Protein AF-A0A950C2E4-F1 (afdb_monomer_lite)

Foldseek 3Di:
DCVVVPQAAPPQDEAEAEAAACRQQVCLQCQLVCCVVRVYAYEYEYFLYQHLLQGQLVSHQAYEAEDEPAAPSSVCNCVVHPLNDVVVCQGNNNLCVLLLRYDYDYLYHAYRDPPRHQCHCPPADPVGHHSNRSNVVQVCCVSVVNDDRPPNPAADAFLQNLQVVDPQLACQQFQAPQAADDDDKDFPAQWKFFWAQDDPVCCVVLVFTWGQTRHHHPPCSVSIRHIAREHADPDPVLVVLFQLQFAAAAADSVLVCCVRHVLFFFLVVRHRPGRQTLRNLQCSLGPDRRFMFDADDDWDWPPDPRIYTYHSDDTATFQAGIKFWWFWPAAPDDFKTWIFGQDQVVRASPHDIDIAGHDAAGAGPLRHGLADFAPLNVQPLRRQTWMFHAHAGPVSGGYGFFIDRPQAQFLQFPEEDEALVRVLVCLQEVLPPPQQVQFQHKGKYKYAYNVDPDDSRCPSVVADAFFKWKKKKWWFAKAFLSGDPCPPDPATQTAIWIWMWGFHQDPRHRTTGTWIKTQFLDWTRSLSDAGGIYTCNQADTGRHRHNQQGAKMKMKTKDDCLQRPWDQFPVRDIQHLVVQLNSLSRSSRSCRSSQSNNTGADDDLQDGRQQSSVLSNLVSLVVVCVVCVPPVSLVSCCVVPVVNNVSNVLSVVLSVQQCCQQFPDDDDDPCVVVSNDNRPPRPPPDVVVSVVSSVRGVCSVRSSSVVSSSSSSSSVSRIIMMMMIHRSHHHDDNRIGYGDHDDD

pLDDT: mean 85.91, std 14.05, range [29.56, 98.81]

Structure (mmCIF, N/CA/C/O backbone):
data_AF-A0A950C2E4-F1
#
_entry.id   AF-A0A950C2E4-F1
#
loop_
_atom_site.group_PDB
_atom_site.id
_atom_site.type_symbol
_atom_site.label_atom_id
_atom_site.label_alt_id
_atom_site.label_comp_id
_atom_site.label_asym_id
_atom_site.label_entity_id
_atom_site.label_seq_id
_atom_site.pdbx_PDB_ins_code
_atom_site.Cartn_x
_atom_site.Cartn_y
_atom_site.Cartn_z
_atom_site.occupancy
_atom_site.B_iso_or_equiv
_atom_site.auth_seq_id
_atom_site.auth_comp_id
_atom_site.auth_asym_id
_atom_site.auth_atom_id
_atom_site.pdbx_PDB_model_num
ATOM 1 N N . GLY A 1 1 ? 11.379 -3.111 -55.741 1.00 80.06 1 GLY A N 1
ATOM 2 C CA . GLY A 1 1 ? 12.731 -3.130 -55.153 1.00 80.06 1 GLY A CA 1
ATOM 3 C C . GLY A 1 1 ? 13.042 -4.498 -54.588 1.00 80.06 1 GLY A C 1
ATOM 4 O O . GLY A 1 1 ? 13.470 -5.352 -55.347 1.00 80.06 1 GLY A O 1
ATOM 5 N N . LEU A 1 2 ? 12.763 -4.721 -53.301 1.00 85.44 2 LEU A N 1
ATOM 6 C CA . LEU A 1 2 ? 13.082 -5.971 -52.591 1.00 85.44 2 LEU A CA 1
ATOM 7 C C . LEU A 1 2 ? 12.427 -7.217 -53.212 1.00 85.44 2 LEU A C 1
ATOM 9 O O . LEU A 1 2 ? 13.135 -8.145 -53.580 1.00 85.44 2 LEU A O 1
ATOM 13 N N . ILE A 1 3 ? 11.105 -7.201 -53.423 1.00 88.81 3 ILE A N 1
ATOM 14 C CA . ILE A 1 3 ? 10.368 -8.332 -54.030 1.00 88.81 3 ILE A CA 1
ATOM 15 C C . ILE A 1 3 ? 10.919 -8.678 -55.422 1.00 88.81 3 ILE A C 1
ATOM 17 O O . ILE A 1 3 ? 11.144 -9.838 -55.740 1.00 88.81 3 ILE A O 1
ATOM 21 N N . ALA A 1 4 ? 11.216 -7.659 -56.235 1.00 91.31 4 ALA A N 1
ATOM 22 C CA . ALA A 1 4 ? 11.788 -7.847 -57.570 1.00 91.31 4 ALA A CA 1
ATOM 23 C C . ALA A 1 4 ? 13.201 -8.466 -57.549 1.00 91.31 4 ALA A C 1
ATOM 25 O O . ALA A 1 4 ? 13.631 -9.012 -58.556 1.00 91.31 4 ALA A O 1
ATOM 26 N N . ASN A 1 5 ? 13.906 -8.391 -56.416 1.00 90.69 5 ASN A N 1
ATOM 27 C CA . ASN A 1 5 ? 15.214 -9.013 -56.198 1.00 90.69 5 ASN A CA 1
ATOM 28 C C . ASN A 1 5 ? 15.111 -10.283 -55.330 1.00 90.69 5 ASN A C 1
ATOM 30 O O . ASN A 1 5 ? 16.088 -10.686 -54.706 1.00 90.69 5 ASN A O 1
ATOM 34 N N . GLY A 1 6 ? 13.930 -10.909 -55.274 1.00 91.25 6 GLY A N 1
ATOM 35 C CA . GLY A 1 6 ? 13.738 -12.214 -54.641 1.00 91.25 6 GLY A CA 1
ATOM 36 C C . GLY A 1 6 ? 13.505 -12.187 -53.130 1.00 91.25 6 GLY A C 1
ATOM 37 O O . GLY A 1 6 ? 13.512 -13.245 -52.508 1.00 91.25 6 GLY A O 1
ATOM 38 N N . TYR A 1 7 ? 13.279 -11.018 -52.521 1.00 88.69 7 TYR A N 1
ATOM 39 C CA . TYR A 1 7 ? 12.881 -10.965 -51.114 1.00 88.69 7 TYR A CA 1
ATOM 40 C C . TYR A 1 7 ? 11.461 -11.513 -50.930 1.00 88.69 7 TYR A C 1
ATOM 42 O O . TYR A 1 7 ? 10.524 -11.039 -51.578 1.00 88.69 7 TYR A O 1
ATOM 50 N N . VAL A 1 8 ? 11.297 -12.462 -50.009 1.00 90.69 8 VAL A N 1
ATOM 51 C CA . VAL A 1 8 ? 10.010 -13.097 -49.696 1.00 90.69 8 VAL A CA 1
ATOM 52 C C . VAL A 1 8 ? 9.437 -12.477 -48.410 1.00 90.69 8 VAL A C 1
ATOM 54 O O . VAL A 1 8 ? 10.061 -12.625 -47.354 1.00 90.69 8 VAL A O 1
ATOM 57 N N . PRO A 1 9 ? 8.285 -11.775 -48.458 1.00 88.31 9 PRO A N 1
ATOM 58 C CA . PRO A 1 9 ? 7.589 -11.304 -47.255 1.00 88.31 9 PRO A CA 1
ATOM 59 C C . PRO A 1 9 ? 7.290 -12.456 -46.283 1.00 88.31 9 PRO A C 1
ATOM 61 O O . PRO A 1 9 ? 6.987 -13.563 -46.723 1.00 88.31 9 PRO A O 1
ATOM 64 N N . GLY A 1 10 ? 7.418 -12.216 -44.977 1.00 84.25 10 GLY A N 1
ATOM 65 C CA . GLY A 1 10 ? 7.244 -13.242 -43.940 1.00 84.25 10 GLY A CA 1
ATOM 66 C C . GLY A 1 10 ? 8.410 -14.232 -43.804 1.00 84.25 10 GLY A C 1
ATOM 67 O O . GLY A 1 10 ? 8.367 -15.116 -42.954 1.00 84.25 10 GLY A O 1
ATOM 68 N N . SER A 1 11 ? 9.489 -14.091 -44.588 1.00 84.25 11 SER A N 1
ATOM 69 C CA . SER A 1 11 ? 10.675 -14.965 -44.487 1.00 84.25 11 SER A CA 1
ATOM 70 C C . SER A 1 11 ? 11.474 -14.805 -43.188 1.00 84.25 11 SER A C 1
ATOM 72 O O . SER A 1 11 ? 12.366 -15.606 -42.919 1.00 84.25 11 SER A O 1
ATOM 74 N N . GLY A 1 12 ? 11.214 -13.750 -42.409 1.00 76.44 12 GLY A N 1
ATOM 75 C CA . GLY A 1 12 ? 11.980 -13.404 -41.210 1.00 76.44 12 GLY A CA 1
ATOM 76 C C . GLY A 1 12 ? 13.383 -12.847 -41.487 1.00 76.44 12 GLY A C 1
ATOM 77 O O . GLY A 1 12 ? 14.067 -12.448 -40.547 1.00 76.44 12 GLY A O 1
ATOM 78 N N . VAL A 1 13 ? 13.817 -12.772 -42.753 1.00 83.06 13 VAL A N 1
ATOM 79 C CA . VAL A 1 13 ? 15.111 -12.182 -43.128 1.00 83.06 13 VAL A CA 1
ATOM 80 C C . VAL A 1 13 ? 15.064 -10.667 -42.878 1.00 83.06 13 VAL A C 1
ATOM 82 O O . VAL A 1 13 ? 14.194 -9.998 -43.447 1.00 83.06 13 VAL A O 1
ATOM 85 N N . PRO A 1 14 ? 15.968 -10.098 -42.057 1.00 84.19 14 PRO A N 1
ATOM 86 C CA . PRO A 1 14 ? 15.925 -8.683 -41.710 1.00 84.19 14 PRO A CA 1
ATOM 87 C C . PRO A 1 14 ? 16.217 -7.793 -42.921 1.00 84.19 14 PRO A C 1
ATOM 89 O O . PRO A 1 14 ? 16.958 -8.160 -43.835 1.00 84.19 14 PRO A O 1
ATOM 92 N N . VAL A 1 15 ? 15.644 -6.592 -42.911 1.00 89.38 15 VAL A N 1
ATOM 93 C CA . VAL A 1 15 ? 15.850 -5.572 -43.943 1.00 89.38 15 VAL A CA 1
ATOM 94 C C . VAL A 1 15 ? 16.579 -4.388 -43.327 1.00 89.38 15 VAL A C 1
ATOM 96 O O . VAL A 1 15 ? 16.101 -3.788 -42.371 1.00 89.38 15 VAL A O 1
ATOM 99 N N . THR A 1 16 ? 17.717 -4.000 -43.895 1.00 91.31 16 THR A N 1
ATOM 100 C CA . THR A 1 16 ? 18.457 -2.818 -43.438 1.00 91.31 16 THR A CA 1
ATOM 101 C C . THR A 1 16 ? 18.255 -1.657 -44.402 1.00 91.31 16 THR A C 1
ATOM 103 O O . THR A 1 16 ? 18.572 -1.752 -45.587 1.00 91.31 16 THR A O 1
ATOM 106 N N . LEU A 1 17 ? 17.754 -0.535 -43.891 1.00 93.06 17 LEU A N 1
ATOM 107 C CA . LEU A 1 17 ? 17.710 0.730 -44.615 1.00 93.06 17 LEU A CA 1
ATOM 108 C C . LEU A 1 17 ? 18.994 1.516 -44.362 1.00 93.06 17 LEU A C 1
ATOM 110 O O . LEU A 1 17 ? 19.491 1.553 -43.238 1.00 93.06 17 LEU A O 1
ATOM 114 N N . ILE A 1 18 ? 19.504 2.187 -45.394 1.00 93.62 18 ILE A N 1
ATOM 115 C CA . ILE A 1 18 ? 20.642 3.100 -45.268 1.00 93.62 18 ILE A CA 1
ATOM 116 C C . ILE A 1 18 ? 20.185 4.497 -45.675 1.00 93.62 18 ILE A C 1
ATOM 118 O O . ILE A 1 18 ? 19.683 4.693 -46.780 1.00 93.62 18 ILE A O 1
ATOM 122 N N . GLY A 1 19 ? 20.339 5.466 -44.774 1.00 92.88 19 GLY A N 1
ATOM 123 C CA . GLY A 1 19 ? 19.935 6.852 -44.996 1.00 92.88 19 GLY A CA 1
ATOM 124 C C . GLY A 1 19 ? 21.073 7.833 -44.736 1.00 92.88 19 GLY A C 1
ATOM 125 O O . GLY A 1 19 ? 21.639 7.861 -43.645 1.00 92.88 19 GLY A O 1
ATOM 126 N N . TYR A 1 20 ? 21.385 8.675 -45.718 1.00 92.56 20 TYR A N 1
ATOM 127 C CA . TYR A 1 20 ? 22.375 9.746 -45.587 1.00 92.56 20 TYR A CA 1
ATOM 128 C C . TYR A 1 20 ? 21.699 11.097 -45.337 1.00 92.56 20 TYR A C 1
ATOM 130 O O . TYR A 1 20 ? 20.713 11.425 -46.002 1.00 92.56 20 TYR A O 1
ATOM 138 N N . SER A 1 21 ? 22.223 11.886 -44.393 1.00 88.81 21 SER A N 1
ATOM 139 C CA . SER A 1 21 ? 21.710 13.223 -44.059 1.00 88.81 21 SER A CA 1
ATOM 140 C C . SER A 1 21 ? 20.189 13.212 -43.794 1.00 88.81 21 SER A C 1
ATOM 142 O O . SER A 1 21 ? 19.712 12.398 -42.998 1.00 88.81 21 SER A O 1
ATOM 144 N N . GLY A 1 22 ? 19.397 14.069 -44.447 1.00 85.62 22 GLY A N 1
ATOM 145 C CA . GLY A 1 22 ? 17.927 14.067 -44.361 1.00 85.62 22 GLY A CA 1
ATOM 146 C C . GLY A 1 22 ? 17.260 12.776 -44.866 1.00 85.62 22 GLY A C 1
ATOM 147 O O . GLY A 1 22 ? 16.156 12.439 -44.438 1.00 85.62 22 GLY A O 1
ATOM 148 N N . GLY A 1 23 ? 17.946 11.985 -45.698 1.00 88.94 23 GLY A N 1
ATOM 149 C CA . GLY A 1 23 ? 17.490 10.656 -46.117 1.00 88.94 23 GLY A CA 1
ATOM 150 C C . GLY A 1 23 ? 17.335 9.680 -44.947 1.00 88.94 23 GLY A C 1
ATOM 151 O O . GLY A 1 23 ? 16.507 8.775 -45.015 1.00 88.94 23 GLY A O 1
ATOM 152 N N . ALA A 1 24 ? 18.044 9.901 -43.834 1.00 89.50 24 ALA A N 1
ATOM 153 C CA . ALA A 1 24 ? 17.844 9.144 -42.600 1.00 89.50 24 ALA A CA 1
ATOM 154 C C . ALA A 1 24 ? 16.446 9.360 -41.995 1.00 89.50 24 ALA A C 1
ATOM 156 O O . ALA A 1 24 ? 15.829 8.405 -41.529 1.00 89.50 24 ALA A O 1
ATOM 157 N N . GLN A 1 25 ? 15.910 10.587 -42.052 1.00 87.94 25 GLN A N 1
ATOM 158 C CA . GLN A 1 25 ? 14.547 10.883 -41.596 1.00 87.94 25 GLN A CA 1
ATOM 159 C C . GLN A 1 25 ? 13.510 10.173 -42.468 1.00 87.94 25 GLN A C 1
ATOM 161 O O . GLN A 1 25 ? 12.539 9.622 -41.952 1.00 87.94 25 GLN A O 1
ATOM 166 N N . MET A 1 26 ? 13.723 10.172 -43.786 1.00 89.69 26 MET A N 1
ATOM 167 C CA . MET A 1 26 ? 12.834 9.488 -44.727 1.00 89.69 26 MET A CA 1
ATOM 168 C C . MET A 1 26 ? 12.865 7.973 -44.515 1.00 89.69 26 MET A C 1
ATOM 170 O O . MET A 1 26 ? 11.812 7.344 -44.443 1.00 89.69 26 MET A O 1
ATOM 174 N N . ALA A 1 27 ? 14.055 7.398 -44.326 1.00 90.12 27 ALA A N 1
ATOM 175 C CA . ALA A 1 27 ? 14.219 5.980 -44.030 1.00 90.12 27 ALA A CA 1
ATOM 176 C C . ALA A 1 27 ? 13.548 5.589 -42.701 1.00 90.12 27 ALA A C 1
ATOM 178 O O . ALA A 1 27 ? 12.790 4.622 -42.668 1.00 90.12 27 ALA A O 1
ATOM 179 N N . ALA A 1 28 ? 13.736 6.374 -41.633 1.00 86.81 28 ALA A N 1
ATOM 180 C CA . ALA A 1 28 ? 13.059 6.155 -40.353 1.00 86.81 28 ALA A CA 1
ATOM 181 C C . ALA A 1 28 ? 11.526 6.244 -40.475 1.00 86.81 28 ALA A C 1
ATOM 183 O O . ALA A 1 28 ? 10.809 5.452 -39.866 1.00 86.81 28 ALA A O 1
ATOM 184 N N . GLY A 1 29 ? 11.012 7.177 -41.285 1.00 85.44 29 GLY A N 1
ATOM 185 C CA . GLY A 1 29 ? 9.579 7.300 -41.563 1.00 85.44 29 GLY A CA 1
ATOM 186 C C . GLY A 1 29 ? 9.007 6.113 -42.347 1.00 85.44 29 GLY A C 1
ATOM 187 O O . GLY A 1 29 ? 7.920 5.634 -42.032 1.00 85.44 29 GLY A O 1
ATOM 188 N N . ALA A 1 30 ? 9.750 5.603 -43.333 1.00 87.38 30 ALA A N 1
ATOM 189 C CA . ALA A 1 30 ? 9.337 4.468 -44.160 1.00 87.38 30 ALA A CA 1
ATOM 190 C C . ALA A 1 30 ? 9.429 3.118 -43.429 1.00 87.38 30 ALA A C 1
ATOM 192 O O . ALA A 1 30 ? 8.704 2.178 -43.762 1.00 87.38 30 ALA A O 1
ATOM 193 N N . ALA A 1 31 ? 10.305 3.008 -42.432 1.00 83.38 31 ALA A N 1
ATOM 194 C CA . ALA A 1 31 ? 10.637 1.735 -41.812 1.00 83.38 31 ALA A CA 1
ATOM 195 C C . ALA A 1 31 ? 9.452 1.032 -41.142 1.00 83.38 31 ALA A C 1
ATOM 197 O O . ALA A 1 31 ? 9.303 -0.178 -41.293 1.00 83.38 31 ALA A O 1
ATOM 198 N N . ARG A 1 32 ? 8.566 1.776 -40.463 1.00 80.12 32 ARG A N 1
ATOM 199 C CA . ARG A 1 32 ? 7.350 1.198 -39.869 1.00 80.12 32 ARG A CA 1
ATOM 200 C C . ARG A 1 32 ? 6.469 0.555 -40.939 1.00 80.12 32 ARG A C 1
ATOM 202 O O . ARG A 1 32 ? 6.002 -0.564 -40.745 1.00 80.12 32 ARG A O 1
ATOM 209 N N . LEU A 1 33 ? 6.248 1.243 -42.059 1.00 85.62 33 LEU A N 1
ATOM 210 C CA . LEU A 1 33 ? 5.427 0.727 -43.158 1.00 85.62 33 LEU A CA 1
ATOM 211 C C . LEU A 1 33 ? 6.052 -0.534 -43.760 1.00 85.62 33 LEU A C 1
ATOM 213 O O . LEU A 1 33 ? 5.352 -1.517 -43.978 1.00 85.62 33 LEU A O 1
ATOM 217 N N . LEU A 1 34 ? 7.371 -0.527 -43.963 1.00 86.19 34 LEU A N 1
ATOM 218 C CA . LEU A 1 34 ? 8.104 -1.679 -44.488 1.00 86.19 34 LEU A CA 1
ATOM 219 C C . LEU A 1 34 ? 8.067 -2.875 -43.537 1.00 86.19 34 LEU A C 1
ATOM 221 O O . LEU A 1 34 ? 7.825 -3.985 -43.992 1.00 86.19 34 LEU A O 1
ATOM 225 N N . ARG A 1 35 ? 8.231 -2.657 -42.230 1.00 83.12 35 ARG A N 1
ATOM 226 C CA . ARG A 1 35 ? 8.124 -3.717 -41.220 1.00 83.12 35 ARG A CA 1
ATOM 227 C C . ARG A 1 35 ? 6.768 -4.419 -41.278 1.00 83.12 35 ARG A C 1
ATOM 229 O O . ARG A 1 35 ? 6.726 -5.642 -41.264 1.00 83.12 35 ARG A O 1
ATOM 236 N N . HIS A 1 36 ? 5.679 -3.654 -41.365 1.00 82.94 36 HIS A N 1
ATOM 237 C CA . HIS A 1 36 ? 4.330 -4.220 -41.454 1.00 82.94 36 HIS A CA 1
ATOM 238 C C . HIS A 1 36 ? 4.090 -4.914 -42.798 1.00 82.94 36 HIS A C 1
ATOM 240 O O . HIS A 1 36 ? 3.521 -5.995 -42.829 1.00 82.94 36 HIS A O 1
ATOM 246 N N . ALA A 1 37 ? 4.540 -4.318 -43.905 1.00 86.44 37 ALA A N 1
ATOM 247 C CA . ALA A 1 37 ? 4.328 -4.876 -45.239 1.00 86.44 37 ALA A CA 1
ATOM 248 C C . ALA A 1 37 ? 5.158 -6.141 -45.516 1.00 86.44 37 ALA A C 1
ATOM 250 O O . ALA A 1 37 ? 4.761 -6.963 -46.336 1.00 86.44 37 ALA A O 1
ATOM 251 N N . LEU A 1 38 ? 6.330 -6.269 -44.887 1.00 86.38 38 LEU A N 1
ATOM 252 C CA . LEU A 1 38 ? 7.264 -7.375 -45.112 1.00 86.38 38 LEU A CA 1
ATOM 253 C C . LEU A 1 38 ? 7.243 -8.428 -43.999 1.00 86.38 38 LEU A C 1
ATOM 255 O O . LEU A 1 38 ? 7.864 -9.472 -44.178 1.00 86.38 38 LEU A O 1
ATOM 259 N N . GLU A 1 39 ? 6.568 -8.155 -42.877 1.00 84.06 39 GLU A N 1
ATOM 260 C CA . GLU A 1 39 ? 6.576 -8.987 -41.662 1.00 84.06 39 GLU A CA 1
ATOM 261 C C . GLU A 1 39 ? 8.000 -9.351 -41.204 1.00 84.06 39 GLU A C 1
ATOM 263 O O . GLU A 1 39 ? 8.299 -10.478 -40.815 1.00 84.06 39 GLU A O 1
ATOM 268 N N . ALA A 1 40 ? 8.911 -8.378 -41.273 1.00 83.00 40 ALA A N 1
ATOM 269 C CA . ALA A 1 40 ? 10.327 -8.577 -40.987 1.00 83.00 40 ALA A CA 1
ATOM 270 C C . ALA A 1 40 ? 10.909 -7.451 -40.135 1.00 83.00 40 ALA A C 1
ATOM 272 O O . ALA A 1 40 ? 10.442 -6.310 -40.172 1.00 83.00 40 ALA A O 1
ATOM 273 N N . GLN A 1 41 ? 11.959 -7.768 -39.375 1.00 84.06 41 GLN A N 1
ATOM 274 C CA . GLN A 1 41 ? 12.706 -6.767 -38.622 1.00 84.06 41 GLN A CA 1
ATOM 275 C C . GLN A 1 41 ? 13.374 -5.779 -39.585 1.00 84.06 41 GLN A C 1
ATOM 277 O O . GLN A 1 41 ? 14.005 -6.183 -40.563 1.00 84.06 41 GLN A O 1
ATOM 282 N N . VAL A 1 42 ? 13.238 -4.483 -39.291 1.00 89.81 42 VAL A N 1
ATOM 283 C CA . VAL A 1 42 ? 13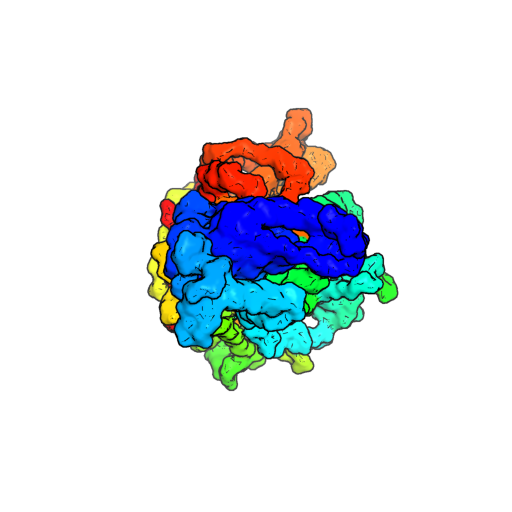.868 -3.414 -40.069 1.00 89.81 42 VAL A CA 1
ATOM 284 C C . VAL A 1 42 ? 14.892 -2.691 -39.207 1.00 89.81 42 VAL A C 1
ATOM 286 O O . VAL A 1 42 ? 14.528 -2.099 -38.190 1.00 89.81 42 VAL A O 1
ATOM 289 N N . ASP A 1 43 ? 16.147 -2.709 -39.643 1.00 91.19 43 ASP A N 1
ATOM 290 C CA . ASP A 1 43 ? 17.234 -1.936 -39.043 1.00 91.19 43 ASP A CA 1
ATOM 291 C C . ASP A 1 43 ? 17.537 -0.701 -39.894 1.00 91.19 43 ASP A C 1
ATOM 293 O O . ASP A 1 43 ? 17.276 -0.662 -41.099 1.00 91.19 43 ASP A O 1
ATOM 297 N N . LEU A 1 44 ? 18.114 0.324 -39.274 1.00 92.81 44 LEU A N 1
ATOM 298 C CA . LEU A 1 44 ? 18.456 1.576 -39.934 1.00 92.81 44 LEU A CA 1
ATOM 299 C C . LEU A 1 44 ? 19.920 1.935 -39.687 1.00 92.81 44 LEU A C 1
ATOM 301 O O . LEU A 1 44 ? 20.319 2.211 -38.560 1.00 92.81 44 LEU A O 1
ATOM 305 N N . ILE A 1 45 ? 20.713 2.022 -40.750 1.00 94.31 45 ILE A N 1
ATOM 306 C CA . ILE A 1 45 ? 22.035 2.649 -40.723 1.00 94.31 45 ILE A CA 1
ATOM 307 C C . ILE A 1 45 ? 21.877 4.086 -41.199 1.00 94.31 45 ILE A C 1
ATOM 309 O O . ILE A 1 45 ? 21.403 4.346 -42.303 1.00 94.31 45 ILE A O 1
ATOM 313 N N . THR A 1 46 ? 22.302 5.041 -40.383 1.00 93.69 46 THR A N 1
ATOM 314 C CA . THR A 1 46 ? 22.295 6.450 -40.778 1.00 93.69 46 THR A CA 1
ATOM 315 C C . THR A 1 46 ? 23.715 6.983 -40.870 1.00 93.69 46 THR A C 1
ATOM 317 O O . THR A 1 46 ? 24.529 6.713 -39.987 1.00 93.69 46 THR A O 1
ATOM 320 N N . LEU A 1 47 ? 23.975 7.773 -41.904 1.00 93.00 47 LEU A N 1
ATOM 321 C CA . LEU A 1 47 ? 25.255 8.419 -42.175 1.00 93.00 47 LEU A CA 1
ATOM 322 C C . LEU A 1 47 ? 25.047 9.931 -42.043 1.00 93.00 47 LEU A C 1
ATOM 324 O O . LEU A 1 47 ? 24.339 10.526 -42.858 1.00 93.00 47 LEU A O 1
ATOM 328 N N . GLY A 1 48 ? 25.541 10.536 -40.959 1.00 87.25 48 GLY A N 1
ATOM 329 C CA . GLY A 1 48 ? 25.317 11.961 -40.675 1.00 87.25 48 GLY A CA 1
ATOM 330 C C . GLY A 1 48 ? 23.836 12.314 -40.544 1.00 87.25 48 GLY A C 1
ATOM 331 O O . GLY A 1 48 ? 23.419 13.409 -40.901 1.00 87.25 48 GLY A O 1
ATOM 332 N N . GLY A 1 49 ? 23.004 11.364 -40.104 1.00 88.44 49 GLY A N 1
ATOM 333 C CA . GLY A 1 49 ? 21.550 11.470 -40.214 1.00 88.44 49 GLY A CA 1
ATOM 334 C C . GLY A 1 49 ? 20.969 12.721 -39.540 1.00 88.44 49 GLY A C 1
ATOM 335 O O . GLY A 1 49 ? 21.086 12.900 -38.324 1.00 88.44 49 GLY A O 1
ATOM 336 N N . VAL A 1 50 ? 20.271 13.551 -40.316 1.00 85.62 50 VAL A N 1
ATOM 337 C CA . VAL A 1 50 ? 19.537 14.721 -39.816 1.00 85.62 50 VAL A CA 1
ATOM 338 C C . VAL A 1 50 ? 18.087 14.308 -39.624 1.00 85.62 50 VAL A C 1
ATOM 340 O O . VAL A 1 50 ? 17.286 14.309 -40.554 1.00 85.62 50 VAL A O 1
ATOM 343 N N . MET A 1 51 ? 17.772 13.892 -38.403 1.00 88.06 51 MET A N 1
ATOM 344 C CA . MET A 1 51 ? 16.453 13.386 -38.030 1.00 88.06 51 MET A CA 1
ATOM 345 C C . MET A 1 51 ? 15.825 14.278 -36.971 1.00 88.06 51 MET A C 1
ATOM 347 O O . MET A 1 51 ? 16.536 14.784 -36.098 1.00 88.06 51 MET A O 1
ATOM 351 N N . SER A 1 52 ? 14.500 14.417 -37.023 1.00 81.12 52 SER A N 1
ATOM 352 C CA . SER A 1 52 ? 13.726 15.183 -36.045 1.00 81.12 52 SER A CA 1
ATOM 353 C C . SER A 1 52 ? 13.622 14.473 -34.702 1.00 81.12 52 SER A C 1
ATOM 355 O O . SER A 1 52 ? 13.435 15.117 -33.679 1.00 81.12 52 SER A O 1
ATOM 357 N N . GLY A 1 53 ? 13.733 13.145 -34.674 1.00 76.75 53 GLY A N 1
ATOM 358 C CA . GLY A 1 53 ? 13.453 12.353 -33.475 1.00 76.75 53 GLY A CA 1
ATOM 359 C C . GLY A 1 53 ? 11.964 12.049 -33.256 1.00 76.75 53 GLY A C 1
ATOM 360 O O . GLY A 1 53 ? 11.634 11.345 -32.309 1.00 76.75 53 GLY A O 1
ATOM 361 N N . SER A 1 54 ? 11.079 12.529 -34.140 1.00 76.06 54 SER A N 1
ATOM 362 C CA . SER A 1 54 ? 9.627 12.276 -34.103 1.00 76.06 54 SER A CA 1
ATOM 363 C C . SER A 1 54 ? 9.180 11.048 -34.909 1.00 76.06 54 SER A C 1
ATOM 365 O O . SER A 1 54 ? 7.987 10.774 -34.998 1.00 76.06 54 SER A O 1
ATOM 367 N N . GLY A 1 55 ? 10.118 10.334 -35.538 1.00 73.75 55 GLY A N 1
ATOM 368 C CA . GLY A 1 55 ? 9.847 9.069 -36.222 1.00 73.75 55 GLY A CA 1
ATOM 369 C C . GLY A 1 55 ? 9.576 7.919 -35.247 1.00 73.75 55 GLY A C 1
ATOM 370 O O . GLY A 1 55 ? 9.807 8.036 -34.046 1.00 73.75 55 GLY A O 1
ATOM 371 N N . TRP A 1 56 ? 9.128 6.782 -35.778 1.00 78.50 56 TRP A N 1
ATOM 372 C CA . TRP A 1 56 ? 8.782 5.575 -35.016 1.00 78.50 56 TRP A CA 1
ATOM 373 C C . TRP A 1 56 ? 10.029 4.760 -34.634 1.00 78.50 56 TRP A C 1
ATOM 375 O O . TRP A 1 56 ? 10.166 3.594 -34.995 1.00 78.50 56 TRP A O 1
ATOM 385 N N . PHE A 1 57 ? 10.981 5.388 -33.940 1.00 83.69 57 PHE A N 1
ATOM 386 C CA . PHE A 1 57 ? 12.278 4.779 -33.618 1.00 83.69 57 PHE A CA 1
ATOM 387 C C . PHE A 1 57 ? 12.164 3.541 -32.720 1.00 83.69 57 PHE A C 1
ATOM 389 O O . PHE A 1 57 ? 13.036 2.679 -32.761 1.00 83.69 57 PHE A O 1
ATOM 396 N N . LEU A 1 58 ? 11.086 3.427 -31.943 1.00 78.50 58 LEU A N 1
ATOM 397 C CA . LEU A 1 58 ? 10.790 2.244 -31.136 1.00 78.50 58 LEU A CA 1
ATOM 398 C C . LEU A 1 58 ? 10.254 1.058 -31.952 1.00 78.50 58 LEU A C 1
ATOM 400 O O . LEU A 1 58 ? 10.267 -0.061 -31.454 1.00 78.50 58 LEU A O 1
ATOM 404 N N . ASP A 1 59 ? 9.818 1.265 -33.194 1.00 77.88 59 ASP A N 1
ATOM 405 C CA . ASP A 1 59 ? 9.332 0.178 -34.055 1.00 77.88 59 ASP A CA 1
ATOM 406 C C . ASP A 1 59 ? 10.450 -0.458 -34.891 1.00 77.88 59 ASP A C 1
ATOM 408 O O . ASP A 1 59 ? 10.232 -1.505 -35.508 1.00 77.88 59 ASP A O 1
ATOM 412 N N . LEU A 1 60 ? 11.626 0.172 -34.918 1.00 82.25 60 LEU A N 1
ATOM 413 C CA . LEU A 1 60 ? 12.835 -0.340 -35.551 1.00 82.25 60 LEU A CA 1
ATOM 414 C C . LEU A 1 60 ? 13.471 -1.439 -34.695 1.00 82.25 60 LEU A C 1
ATOM 416 O O . LEU A 1 60 ? 13.367 -1.418 -33.465 1.00 82.25 60 LEU A O 1
ATOM 420 N N . GLY A 1 61 ? 14.152 -2.372 -35.362 1.00 81.69 61 GLY A N 1
ATOM 421 C CA . GLY A 1 61 ? 15.017 -3.347 -34.704 1.00 81.69 61 GLY A CA 1
ATOM 422 C C . GLY A 1 61 ? 16.181 -2.636 -34.025 1.00 81.69 61 GLY A C 1
ATOM 423 O O . GLY A 1 61 ? 16.255 -2.594 -32.798 1.00 81.69 61 GLY A O 1
ATOM 424 N N . HIS A 1 62 ? 17.033 -1.991 -34.825 1.00 87.69 62 HIS A N 1
ATOM 425 C CA . HIS A 1 62 ? 18.131 -1.164 -34.328 1.00 87.69 62 HIS A CA 1
ATOM 426 C C . HIS A 1 62 ? 18.444 0.029 -35.235 1.00 87.69 62 HIS A C 1
ATOM 428 O O . HIS A 1 62 ? 18.273 -0.024 -36.453 1.00 87.69 62 HIS A O 1
ATOM 434 N N . VAL A 1 63 ? 18.962 1.108 -34.648 1.00 91.31 63 VAL A N 1
ATOM 435 C CA . VAL A 1 63 ? 19.465 2.286 -35.365 1.00 91.31 63 VAL A CA 1
ATOM 436 C C . VAL A 1 63 ? 20.961 2.442 -35.121 1.00 91.31 63 VAL A C 1
ATOM 438 O O . VAL A 1 63 ? 21.404 2.727 -34.010 1.00 91.31 63 VAL A O 1
ATOM 441 N N . TYR A 1 64 ? 21.751 2.333 -36.181 1.00 92.19 64 TYR A N 1
ATOM 442 C CA . TYR A 1 64 ? 23.188 2.583 -36.176 1.00 92.19 64 TYR A CA 1
ATOM 443 C C . TYR A 1 64 ? 23.454 4.000 -36.688 1.00 92.19 64 TYR A C 1
ATOM 445 O O . TYR A 1 64 ? 23.424 4.272 -37.890 1.00 92.19 64 TYR A O 1
ATOM 453 N N . HIS A 1 65 ? 23.681 4.930 -35.765 1.00 92.19 65 HIS A N 1
ATOM 454 C CA . HIS A 1 65 ? 23.849 6.347 -36.058 1.00 92.19 65 HIS A CA 1
ATOM 455 C C . HIS A 1 65 ? 25.329 6.724 -36.191 1.00 92.19 65 HIS A C 1
ATOM 457 O O . HIS A 1 65 ? 25.991 7.001 -35.192 1.00 92.19 65 HIS A O 1
ATOM 463 N N . GLN A 1 66 ? 25.850 6.730 -37.423 1.00 92.38 66 GLN A N 1
ATOM 464 C CA . GLN A 1 66 ? 27.240 7.092 -37.718 1.00 92.38 66 GLN A CA 1
ATOM 465 C C . GLN A 1 66 ? 27.393 8.612 -37.847 1.00 92.38 66 GLN A C 1
ATOM 467 O O . GLN A 1 66 ? 26.684 9.244 -38.636 1.00 92.38 66 GLN A O 1
ATOM 472 N N . VAL A 1 67 ? 28.299 9.207 -37.065 1.00 90.31 67 VAL A N 1
ATOM 473 C CA . VAL A 1 67 ? 28.479 10.666 -36.979 1.00 90.31 67 VAL A CA 1
ATOM 474 C C . VAL A 1 67 ? 29.961 11.024 -36.884 1.00 90.31 67 VAL A C 1
ATOM 476 O O . VAL A 1 67 ? 30.704 10.404 -36.125 1.00 90.31 67 VAL A O 1
ATOM 479 N N . GLY A 1 68 ? 30.382 12.041 -37.639 1.00 88.56 68 GLY A N 1
ATOM 480 C CA . GLY A 1 68 ? 31.725 12.616 -37.553 1.00 88.56 68 GLY A CA 1
ATOM 481 C C . GLY A 1 68 ? 31.818 13.793 -36.577 1.00 88.56 68 GLY A C 1
ATOM 482 O O . GLY A 1 68 ? 30.883 14.578 -36.422 1.00 88.56 68 GLY A O 1
ATOM 483 N N . ASP A 1 69 ? 32.979 13.966 -35.953 1.00 85.06 69 ASP A N 1
ATOM 484 C CA . ASP A 1 69 ? 33.281 15.028 -34.986 1.00 85.06 69 ASP A CA 1
ATOM 485 C C . ASP A 1 69 ? 33.343 16.424 -35.622 1.00 85.06 69 ASP A C 1
ATOM 487 O O . ASP A 1 69 ? 33.326 17.432 -34.912 1.00 85.06 69 ASP A O 1
ATOM 491 N N . LYS A 1 70 ? 33.432 16.513 -36.953 1.00 84.69 70 LYS A N 1
ATOM 492 C CA . LYS A 1 70 ? 33.388 17.777 -37.705 1.00 84.69 70 LYS A CA 1
ATOM 493 C C . LYS A 1 70 ? 32.078 17.949 -38.480 1.00 84.69 70 LYS A C 1
ATOM 495 O O . LYS A 1 70 ? 31.936 18.898 -39.251 1.00 84.69 70 LYS A O 1
ATOM 500 N N . ASP A 1 71 ? 31.100 17.069 -38.269 1.00 86.06 71 ASP A N 1
ATOM 501 C CA . ASP A 1 71 ? 29.779 17.177 -38.880 1.00 86.06 71 ASP A CA 1
ATOM 502 C C . ASP A 1 71 ? 28.933 18.252 -38.172 1.00 86.06 71 ASP A C 1
ATOM 504 O O . ASP A 1 71 ? 28.203 18.001 -37.210 1.00 86.06 71 ASP A O 1
ATOM 508 N N . ASN A 1 72 ? 29.031 19.488 -38.661 1.00 79.88 72 ASN A N 1
ATOM 509 C CA . ASN A 1 72 ? 28.250 20.609 -38.140 1.00 79.88 72 ASN A CA 1
ATOM 510 C C . ASN A 1 72 ? 26.765 20.545 -38.529 1.00 79.88 72 ASN A C 1
ATOM 512 O O . ASN A 1 72 ? 25.950 21.183 -37.870 1.00 79.88 72 ASN A O 1
ATOM 516 N N . ILE A 1 73 ? 26.395 19.780 -39.561 1.00 79.44 73 ILE A N 1
ATOM 517 C CA . ILE A 1 73 ? 25.014 19.697 -40.052 1.00 79.44 73 ILE A CA 1
ATOM 518 C C . ILE A 1 73 ? 24.204 18.734 -39.179 1.00 79.44 73 ILE A C 1
ATOM 520 O O . ILE A 1 73 ? 23.113 19.081 -38.727 1.00 79.44 73 ILE A O 1
ATOM 524 N N . GLN A 1 74 ? 24.755 17.566 -38.842 1.00 80.50 74 GLN A N 1
ATOM 525 C CA . GLN A 1 74 ? 24.133 16.643 -37.892 1.00 80.50 74 GLN A CA 1
ATOM 526 C C . GLN A 1 74 ? 23.960 17.295 -36.511 1.00 80.50 74 GLN A C 1
ATOM 528 O O . GLN A 1 74 ? 22.912 17.115 -35.880 1.00 80.50 74 GLN A O 1
ATOM 533 N N . ARG A 1 75 ? 24.935 18.108 -36.073 1.00 76.06 75 ARG A N 1
ATOM 534 C CA . ARG A 1 75 ? 24.901 18.840 -34.792 1.00 76.06 75 ARG A CA 1
ATOM 535 C C . ARG A 1 75 ? 23.741 19.825 -34.675 1.00 76.06 75 ARG A C 1
ATOM 537 O O . ARG A 1 75 ? 23.287 20.085 -33.562 1.00 76.06 75 ARG A O 1
ATOM 544 N N . LEU A 1 76 ? 23.226 20.334 -35.796 1.00 70.50 76 LEU A N 1
ATOM 545 C CA . LEU A 1 76 ? 22.036 21.186 -35.798 1.00 70.50 76 LEU A CA 1
ATOM 546 C C . LEU A 1 76 ? 20.765 20.405 -35.443 1.00 70.50 76 LEU A C 1
ATOM 548 O O . LEU A 1 76 ? 19.836 20.991 -34.900 1.00 70.50 76 LEU A O 1
ATOM 552 N N . GLY A 1 77 ? 20.716 19.089 -35.675 1.00 68.94 77 GLY A N 1
ATOM 553 C CA . GLY A 1 77 ? 19.539 18.264 -35.387 1.00 68.94 77 GLY A CA 1
ATOM 554 C C . GLY A 1 77 ? 19.104 18.312 -33.913 1.00 68.94 77 GLY A C 1
ATOM 555 O O . GLY A 1 77 ? 17.972 18.705 -33.632 1.00 68.94 77 GLY A O 1
ATOM 556 N N . PRO A 1 78 ? 19.981 17.971 -32.949 1.00 68.62 78 PRO A N 1
ATOM 557 C CA . PRO A 1 78 ? 19.692 18.099 -31.519 1.00 68.62 78 PRO A CA 1
ATOM 558 C C . PRO A 1 78 ? 19.405 19.525 -31.026 1.00 68.62 78 PRO A C 1
ATOM 560 O O . PRO A 1 78 ? 18.958 19.668 -29.896 1.00 68.62 78 PRO A O 1
ATOM 563 N N . ILE A 1 79 ? 19.664 20.567 -31.824 1.00 70.12 79 ILE A N 1
ATOM 564 C CA . ILE A 1 79 ? 19.365 21.967 -31.481 1.00 70.12 79 ILE A CA 1
ATOM 565 C C . ILE A 1 79 ? 18.000 22.369 -32.049 1.00 70.12 79 ILE A C 1
ATOM 567 O O . ILE A 1 79 ? 17.158 22.883 -31.321 1.00 70.12 79 ILE A O 1
ATOM 571 N N . LEU A 1 80 ? 17.760 22.098 -33.332 1.00 71.31 80 LEU A N 1
ATOM 572 C CA . LEU A 1 80 ? 16.562 22.519 -34.060 1.00 71.31 80 LEU A CA 1
ATOM 573 C C . LEU A 1 80 ? 15.322 21.686 -33.730 1.00 71.31 80 LEU A C 1
ATOM 575 O O . LEU A 1 80 ? 14.208 22.183 -33.874 1.00 71.31 80 LEU A O 1
ATOM 579 N N . PHE A 1 81 ? 15.492 20.429 -33.310 1.00 78.75 81 PHE A N 1
ATOM 580 C CA . PHE A 1 81 ? 14.373 19.513 -33.107 1.00 78.75 81 PHE A CA 1
ATOM 581 C C . PHE A 1 81 ? 14.121 19.234 -31.621 1.00 78.75 81 PHE A C 1
ATOM 583 O O . PHE A 1 81 ? 14.897 18.496 -31.004 1.00 78.75 81 PHE A O 1
ATOM 590 N N . PRO A 1 82 ? 13.009 19.740 -31.047 1.00 73.94 82 PRO A N 1
ATOM 591 C CA . PRO A 1 82 ? 12.689 19.552 -29.632 1.00 73.94 82 PRO A CA 1
ATOM 592 C C . PRO A 1 82 ? 12.651 18.084 -29.199 1.00 73.94 82 PRO A C 1
ATOM 594 O O . PRO A 1 82 ? 13.127 17.747 -28.120 1.00 73.94 82 PRO A O 1
ATOM 597 N N . SER A 1 83 ? 12.185 17.174 -30.061 1.00 74.94 83 SER A N 1
ATOM 598 C CA . SER A 1 83 ? 12.181 15.723 -29.811 1.00 74.94 83 SER A CA 1
ATOM 599 C C . SER A 1 83 ? 13.571 15.082 -29.714 1.00 74.94 83 SER A C 1
ATOM 601 O O . SER A 1 83 ? 13.666 13.886 -29.485 1.00 74.94 83 SER A O 1
ATOM 603 N N . ARG A 1 84 ? 14.663 15.834 -29.872 1.00 77.19 84 ARG A N 1
ATOM 604 C CA . ARG A 1 84 ? 16.033 15.364 -29.597 1.00 77.19 84 ARG A CA 1
ATOM 605 C C . ARG A 1 84 ? 16.659 16.023 -28.375 1.00 77.19 84 ARG A C 1
ATOM 607 O O . ARG A 1 84 ? 17.773 15.668 -27.994 1.00 77.19 84 ARG A O 1
ATOM 614 N N . TRP A 1 85 ? 15.967 16.969 -27.743 1.00 74.19 85 TRP A N 1
ATOM 615 C CA . TRP A 1 85 ? 16.464 17.649 -26.552 1.00 74.19 85 TRP A CA 1
ATOM 616 C C . TRP A 1 85 ? 16.403 16.710 -25.356 1.00 74.19 85 TRP A C 1
ATOM 618 O O . TRP A 1 85 ? 15.394 16.043 -25.145 1.00 74.19 85 TRP A O 1
ATOM 628 N N . LYS A 1 86 ? 17.444 16.698 -24.517 1.00 69.19 86 LYS A N 1
ATOM 629 C CA . LYS A 1 86 ? 17.506 15.821 -23.331 1.00 69.19 86 LYS A CA 1
ATOM 630 C C . LYS A 1 86 ? 16.335 16.031 -22.360 1.00 69.19 86 LYS A C 1
ATOM 632 O O . LYS A 1 86 ? 15.922 15.086 -21.696 1.00 69.19 86 LYS A O 1
ATOM 637 N N . ILE A 1 87 ? 15.784 17.249 -22.303 1.00 59.88 87 ILE A N 1
ATOM 638 C CA . ILE A 1 87 ? 14.615 17.576 -21.471 1.00 59.88 87 ILE A CA 1
ATOM 639 C C . ILE A 1 87 ? 13.333 16.895 -21.973 1.00 59.88 87 ILE A C 1
ATOM 641 O O . ILE A 1 87 ? 12.482 16.517 -21.173 1.00 59.88 87 ILE A O 1
ATOM 645 N N . MET A 1 88 ? 13.233 16.637 -23.281 1.00 65.94 88 MET A N 1
ATOM 646 C CA . MET A 1 88 ? 12.144 15.877 -23.902 1.00 65.94 88 MET A CA 1
ATOM 647 C C . MET A 1 88 ? 12.420 14.377 -23.790 1.00 65.94 88 MET A C 1
ATOM 649 O O . MET A 1 88 ? 12.414 13.641 -24.780 1.00 65.94 88 MET A O 1
ATOM 653 N N . SER A 1 89 ? 12.715 13.922 -22.572 1.00 61.09 89 SER A N 1
ATOM 654 C CA . SER A 1 89 ? 13.168 12.559 -22.271 1.00 61.09 89 SER A CA 1
ATOM 655 C C . SER A 1 89 ? 12.190 11.466 -22.728 1.00 61.09 89 SER A C 1
ATOM 657 O O . SER A 1 89 ? 12.596 10.315 -22.890 1.00 61.09 89 SER A O 1
ATOM 659 N N . LEU A 1 90 ? 10.930 11.841 -22.958 1.00 58.84 90 LEU A N 1
ATOM 660 C CA . LEU A 1 90 ? 9.849 10.970 -23.405 1.00 58.84 90 LEU A CA 1
ATOM 661 C C . LEU A 1 90 ? 9.808 10.768 -24.919 1.00 58.84 90 LEU A C 1
ATOM 663 O O . LEU A 1 90 ? 9.318 9.742 -25.343 1.00 58.84 90 LEU A O 1
ATOM 667 N N . SER A 1 91 ? 10.388 11.658 -25.726 1.00 73.19 91 SER A N 1
ATOM 668 C CA . SER A 1 91 ? 10.366 11.511 -27.189 1.00 73.19 91 SER A CA 1
ATOM 669 C C . SER A 1 91 ? 10.833 10.128 -27.673 1.00 73.19 91 SER A C 1
ATOM 671 O O . SER A 1 91 ? 11.750 9.535 -27.097 1.00 73.19 91 SER A O 1
ATOM 673 N N . GLN A 1 92 ? 10.267 9.658 -28.792 1.00 79.62 92 GLN A N 1
ATOM 674 C CA . GLN A 1 92 ? 10.637 8.399 -29.464 1.00 79.62 92 GLN A CA 1
ATOM 675 C C . GLN A 1 92 ? 12.157 8.203 -29.566 1.00 79.62 92 GLN A C 1
ATOM 677 O O . GLN A 1 92 ? 12.674 7.133 -29.256 1.00 79.62 92 GLN A O 1
ATOM 682 N N . TRP A 1 93 ? 12.886 9.260 -29.932 1.00 83.44 93 TRP A N 1
ATOM 683 C CA . TRP A 1 93 ? 14.346 9.265 -29.988 1.00 83.44 93 TRP A CA 1
ATOM 684 C C . TRP A 1 93 ? 15.013 9.027 -28.627 1.00 83.44 93 TRP A C 1
ATOM 686 O O . TRP A 1 93 ? 15.842 8.128 -28.494 1.00 83.44 93 TRP A O 1
ATOM 696 N N . ASN A 1 94 ? 14.666 9.811 -27.603 1.00 77.25 94 ASN A N 1
ATOM 697 C CA . ASN A 1 94 ? 15.294 9.685 -26.285 1.00 77.25 94 ASN A CA 1
ATOM 698 C C . ASN A 1 94 ? 14.907 8.379 -25.576 1.00 77.25 94 ASN A C 1
ATOM 700 O O . ASN A 1 94 ? 15.713 7.839 -24.816 1.00 77.25 94 ASN A O 1
ATOM 704 N N . ARG A 1 95 ? 13.713 7.839 -25.846 1.00 71.44 95 ARG A N 1
ATOM 705 C CA . ARG A 1 95 ? 13.311 6.497 -25.404 1.00 71.44 95 ARG A CA 1
ATOM 706 C C . ARG A 1 95 ? 14.131 5.426 -26.103 1.00 71.44 95 ARG A C 1
ATOM 708 O O . ARG A 1 95 ? 14.789 4.651 -25.421 1.00 71.44 95 ARG A O 1
ATOM 715 N N . ALA A 1 96 ? 14.190 5.432 -27.433 1.00 79.81 96 ALA A N 1
ATOM 716 C CA . ALA A 1 96 ? 14.982 4.465 -28.188 1.00 79.81 96 ALA A CA 1
ATOM 717 C C . ALA A 1 96 ? 16.475 4.497 -27.796 1.00 79.81 96 ALA A C 1
ATOM 719 O O . ALA A 1 96 ? 17.090 3.440 -27.674 1.00 79.81 96 ALA A O 1
ATOM 720 N N . LEU A 1 97 ? 17.037 5.676 -27.498 1.00 79.38 97 LEU A N 1
ATOM 721 C CA . LEU A 1 97 ? 18.381 5.809 -26.918 1.00 79.38 97 LEU A CA 1
ATOM 722 C C . LEU A 1 97 ? 18.504 5.123 -25.552 1.00 79.38 97 LEU A C 1
ATOM 724 O O . LEU A 1 97 ? 19.444 4.367 -25.328 1.00 79.38 97 LEU A O 1
ATOM 728 N N . ARG A 1 98 ? 17.562 5.376 -24.637 1.00 75.00 98 ARG A N 1
ATOM 729 C CA . ARG A 1 98 ? 17.569 4.806 -23.280 1.00 75.00 98 ARG A CA 1
ATOM 730 C C . ARG A 1 98 ? 17.424 3.285 -23.289 1.00 75.00 98 ARG A C 1
ATOM 732 O O . ARG A 1 98 ? 18.086 2.610 -22.512 1.00 75.00 98 ARG A O 1
ATOM 739 N N . LEU A 1 99 ? 16.603 2.766 -24.201 1.00 71.12 99 LEU A N 1
ATOM 740 C CA . LEU A 1 99 ? 16.404 1.336 -24.442 1.00 71.12 99 LEU A CA 1
ATOM 741 C C . LEU A 1 99 ? 17.592 0.669 -25.156 1.00 71.12 99 LEU A C 1
ATOM 743 O O . LEU A 1 99 ? 17.553 -0.533 -25.398 1.00 71.12 99 LEU A O 1
ATOM 747 N N . GLY A 1 100 ? 18.616 1.431 -25.554 1.00 73.56 100 GLY A N 1
ATOM 748 C CA . GLY A 1 100 ? 19.762 0.910 -26.297 1.00 73.56 100 GLY A CA 1
ATOM 749 C C . GLY A 1 100 ? 19.471 0.563 -27.760 1.00 73.56 100 GLY A C 1
ATOM 750 O O . GLY A 1 100 ? 20.329 -0.020 -28.409 1.00 73.56 100 GLY A O 1
ATOM 751 N N . ARG A 1 101 ? 18.311 0.949 -28.311 1.00 83.25 101 ARG A N 1
ATOM 752 C CA . ARG A 1 101 ? 17.927 0.711 -29.719 1.00 83.25 101 ARG A CA 1
ATOM 753 C C . ARG A 1 101 ? 18.599 1.662 -30.709 1.00 83.25 101 ARG A C 1
ATOM 755 O O . ARG A 1 101 ? 18.459 1.498 -31.917 1.00 83.25 101 ARG A O 1
ATOM 762 N N . ILE A 1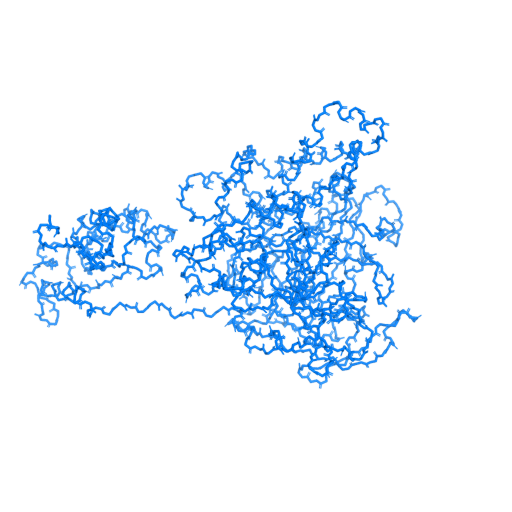 102 ? 19.303 2.679 -30.213 1.00 87.75 102 ILE A N 1
ATOM 763 C CA . ILE A 1 102 ? 20.110 3.595 -31.020 1.00 87.75 102 ILE A CA 1
ATOM 764 C C . ILE A 1 102 ? 21.560 3.513 -30.537 1.00 87.75 102 ILE A C 1
ATOM 766 O O . ILE A 1 102 ? 21.862 3.857 -29.395 1.00 87.75 102 ILE A O 1
ATOM 770 N N . THR A 1 103 ? 22.475 3.108 -31.417 1.00 86.06 103 THR A N 1
ATOM 771 C CA . THR A 1 103 ? 23.922 3.124 -31.168 1.00 86.06 103 THR A CA 1
ATOM 772 C C . THR A 1 103 ? 24.574 4.247 -31.955 1.00 86.06 103 THR A C 1
ATOM 774 O O . THR A 1 103 ? 24.471 4.298 -33.178 1.00 86.06 103 THR A O 1
ATOM 777 N N . HIS A 1 104 ? 25.288 5.125 -31.256 1.00 87.62 104 HIS A N 1
ATOM 778 C CA . HIS A 1 104 ? 26.138 6.125 -31.891 1.00 87.62 104 HIS A CA 1
ATOM 779 C C . HIS A 1 104 ? 27.487 5.507 -32.268 1.00 87.62 104 HIS A C 1
ATOM 781 O O . HIS A 1 104 ? 28.158 4.915 -31.425 1.00 87.62 104 HIS A O 1
ATOM 787 N N . ILE A 1 105 ? 27.887 5.669 -33.527 1.00 88.31 105 ILE A N 1
ATOM 788 C CA . ILE A 1 105 ? 29.169 5.205 -34.060 1.00 88.31 105 ILE A CA 1
ATOM 789 C C . ILE A 1 105 ? 29.975 6.444 -34.443 1.00 88.31 105 ILE A C 1
ATOM 791 O O . ILE A 1 105 ? 29.588 7.189 -35.344 1.00 88.31 105 ILE A O 1
ATOM 795 N N . ALA A 1 106 ? 31.078 6.684 -33.740 1.00 86.81 106 ALA A N 1
ATOM 796 C CA . ALA A 1 106 ? 31.962 7.801 -34.043 1.00 86.81 106 ALA A CA 1
ATOM 797 C C . ALA A 1 106 ? 32.783 7.505 -35.307 1.00 86.81 106 ALA A C 1
ATOM 799 O O . ALA A 1 106 ? 33.421 6.456 -35.403 1.00 86.81 106 ALA A O 1
ATOM 800 N N . LEU A 1 107 ? 32.788 8.445 -36.253 1.00 88.56 107 LEU A N 1
ATOM 801 C CA . LEU A 1 107 ? 33.635 8.399 -37.450 1.00 88.56 107 LEU A CA 1
ATOM 802 C C . LEU A 1 107 ? 34.965 9.151 -37.260 1.00 88.56 107 LEU A C 1
ATOM 804 O O . LEU A 1 107 ? 35.840 9.089 -38.117 1.00 88.56 107 LEU A O 1
ATOM 808 N N . GLY A 1 108 ? 35.170 9.828 -36.125 1.00 86.88 108 GLY A N 1
ATOM 809 C CA . GLY A 1 108 ? 36.356 10.657 -35.895 1.00 86.88 108 GLY A CA 1
ATOM 810 C C . GLY A 1 108 ? 36.256 11.998 -36.638 1.00 86.88 108 GLY A C 1
ATOM 811 O O . GLY A 1 108 ? 35.148 12.516 -36.780 1.00 86.88 108 GLY A O 1
ATOM 812 N N . PRO A 1 109 ? 37.356 12.590 -37.147 1.00 88.31 109 PRO A N 1
ATOM 813 C CA . PRO A 1 109 ? 37.397 13.962 -37.678 1.00 88.31 109 PRO A CA 1
ATOM 814 C C . PRO A 1 109 ? 36.760 14.135 -39.077 1.00 88.31 109 PRO A C 1
ATOM 816 O O . PRO A 1 109 ? 37.284 14.874 -39.910 1.00 88.31 109 PRO A O 1
ATOM 819 N N . VAL A 1 110 ? 35.626 13.480 -39.323 1.00 89.94 110 VAL A N 1
ATOM 820 C CA . VAL A 1 110 ? 34.873 13.462 -40.584 1.00 89.94 110 VAL A CA 1
ATOM 821 C C . VAL A 1 110 ? 33.833 14.593 -40.613 1.00 89.94 110 VAL A C 1
ATOM 823 O O . VAL A 1 110 ? 33.164 14.862 -39.610 1.00 89.94 110 VAL A O 1
ATOM 826 N N . CYS A 1 111 ? 33.713 15.273 -41.757 1.00 87.19 111 CYS A N 1
ATOM 827 C CA . CYS A 1 111 ? 32.724 16.320 -42.038 1.00 87.19 111 CYS A CA 1
ATOM 828 C C . CYS A 1 111 ? 31.418 15.729 -42.604 1.00 87.19 111 CYS A C 1
ATOM 830 O O . CYS A 1 111 ? 31.342 14.546 -42.926 1.00 87.19 111 CYS A O 1
ATOM 832 N N . HIS A 1 112 ? 30.379 16.557 -42.760 1.00 85.75 112 HIS A N 1
ATOM 833 C CA . HIS A 1 112 ? 29.111 16.103 -43.346 1.00 85.75 112 HIS A CA 1
ATOM 834 C C . HIS A 1 112 ? 29.251 15.744 -44.833 1.00 85.75 112 HIS A C 1
ATOM 836 O O . HIS A 1 112 ? 28.910 14.639 -45.231 1.00 85.75 112 HIS A O 1
ATOM 842 N N . MET A 1 113 ? 29.782 16.674 -45.638 1.00 83.12 113 MET A N 1
ATOM 843 C CA . MET A 1 113 ? 29.946 16.554 -47.094 1.00 83.12 113 MET A CA 1
ATOM 844 C C . MET A 1 113 ? 31.411 16.747 -47.501 1.00 83.12 113 MET A C 1
ATOM 846 O O . MET A 1 113 ? 32.227 17.182 -46.689 1.00 83.12 113 MET A O 1
ATOM 850 N N . GLU A 1 114 ? 31.730 16.424 -48.754 1.00 70.88 114 GLU A N 1
ATOM 851 C CA . GLU A 1 114 ? 33.052 16.646 -49.347 1.00 70.88 114 GLU A CA 1
ATOM 852 C C . GLU A 1 114 ? 33.390 18.146 -49.494 1.00 70.88 114 GLU A C 1
ATOM 854 O O . GLU A 1 114 ? 32.486 18.949 -49.753 1.00 70.88 114 GLU A O 1
ATOM 859 N N . PRO A 1 115 ? 34.678 18.537 -49.385 1.00 74.19 115 PRO A N 1
ATOM 860 C CA . PRO A 1 115 ? 35.834 17.708 -49.013 1.00 74.19 115 PRO A CA 1
ATOM 861 C C . PRO A 1 115 ? 35.853 17.311 -47.524 1.00 74.19 115 PRO A C 1
ATOM 863 O O . PRO A 1 115 ? 35.482 18.091 -46.648 1.00 74.19 115 PRO A O 1
ATOM 866 N N . GLY A 1 116 ? 36.323 16.097 -47.229 1.00 81.50 116 GLY A N 1
ATOM 867 C CA . GLY A 1 116 ? 36.422 15.526 -45.882 1.00 81.50 116 GLY A CA 1
ATOM 868 C C . GLY A 1 116 ? 35.148 14.843 -45.371 1.00 81.50 116 GLY A C 1
ATOM 869 O O . GLY A 1 116 ? 35.052 14.567 -44.174 1.00 81.50 116 GLY A O 1
ATOM 870 N N . GLY A 1 117 ? 34.174 14.578 -46.246 1.00 86.12 117 GLY A N 1
ATOM 871 C CA . GLY A 1 117 ? 32.894 13.937 -45.924 1.00 86.12 117 GLY A CA 1
ATOM 872 C C . GLY A 1 117 ? 32.982 12.421 -45.709 1.00 86.12 117 GLY A C 1
ATOM 873 O O . GLY A 1 117 ? 34.036 11.820 -45.892 1.00 86.12 117 GLY A O 1
ATOM 874 N N . MET A 1 118 ? 31.858 11.788 -45.355 1.00 87.00 118 MET A N 1
ATOM 875 C CA . MET A 1 118 ? 31.774 10.334 -45.083 1.00 87.00 118 MET A CA 1
ATOM 876 C C . MET A 1 118 ? 32.020 9.454 -46.319 1.00 87.00 118 MET A C 1
ATOM 878 O O . MET A 1 118 ? 32.360 8.282 -46.186 1.00 87.00 118 MET A O 1
ATOM 882 N N . PHE A 1 119 ? 31.858 10.017 -47.517 1.00 90.50 119 PHE A N 1
ATOM 883 C CA . PHE A 1 119 ? 32.088 9.330 -48.790 1.00 90.50 119 PHE A CA 1
ATOM 884 C C . PHE A 1 119 ? 33.400 9.731 -49.471 1.00 90.50 119 PHE A C 1
ATOM 886 O O . PHE A 1 119 ? 33.669 9.270 -50.576 1.00 90.50 119 PHE A O 1
ATOM 893 N N . ASP A 1 120 ? 34.225 10.550 -48.812 1.00 89.75 120 ASP A N 1
ATOM 894 C CA . ASP A 1 120 ? 35.463 11.047 -49.402 1.00 89.75 120 ASP A CA 1
ATOM 895 C C . ASP A 1 120 ? 36.478 9.903 -49.562 1.00 89.75 120 ASP A C 1
ATOM 897 O O . ASP A 1 120 ? 36.937 9.298 -48.585 1.00 89.75 120 ASP A O 1
ATOM 901 N N . ALA A 1 121 ? 36.819 9.606 -50.816 1.00 89.69 121 ALA A N 1
ATOM 902 C CA . ALA A 1 121 ? 37.764 8.556 -51.192 1.00 89.69 121 ALA A CA 1
ATOM 903 C C . ALA A 1 121 ? 39.240 8.989 -51.092 1.00 89.69 121 ALA A C 1
ATOM 905 O O . ALA A 1 121 ? 40.139 8.194 -51.361 1.00 89.69 121 ALA A O 1
ATOM 906 N N . THR A 1 122 ? 39.510 10.247 -50.740 1.00 89.56 122 THR A N 1
ATOM 907 C CA . THR A 1 122 ? 40.858 10.835 -50.712 1.00 89.56 122 THR A CA 1
ATOM 908 C C . THR A 1 122 ? 41.284 11.285 -49.318 1.00 89.56 122 THR A C 1
ATOM 910 O O . THR A 1 122 ? 42.454 11.133 -48.960 1.00 89.56 122 THR A O 1
ATOM 913 N N . ALA A 1 123 ? 40.352 11.793 -48.508 1.00 89.50 123 ALA A N 1
ATOM 914 C CA . ALA A 1 123 ? 40.611 12.205 -47.134 1.00 89.50 123 ALA A CA 1
ATOM 915 C C . ALA A 1 123 ? 40.914 10.991 -46.247 1.00 89.50 123 ALA A C 1
ATOM 917 O O . ALA A 1 123 ? 40.162 10.014 -46.241 1.00 89.50 123 ALA A O 1
ATOM 918 N N . ARG A 1 124 ? 42.019 11.057 -45.493 1.00 90.38 124 ARG A N 1
ATOM 919 C CA . ARG A 1 124 ? 42.514 9.953 -44.661 1.00 90.38 124 ARG A CA 1
ATOM 920 C C . ARG A 1 124 ? 42.406 10.243 -43.172 1.00 90.38 124 ARG A C 1
ATOM 922 O O . ARG A 1 124 ? 42.671 11.353 -42.710 1.00 90.38 124 ARG A O 1
ATOM 929 N N . LEU A 1 125 ? 42.078 9.194 -42.431 1.00 88.50 125 LEU A N 1
ATOM 930 C CA . LEU A 1 125 ? 42.102 9.140 -40.978 1.00 88.50 125 LEU A CA 1
ATOM 931 C C . LEU A 1 125 ? 43.533 8.903 -40.466 1.00 88.50 125 LEU A C 1
ATOM 933 O O . LEU A 1 125 ? 44.397 8.451 -41.223 1.00 88.50 125 LEU A O 1
ATOM 937 N N . PRO A 1 126 ? 43.795 9.140 -39.165 1.00 86.44 126 PRO A N 1
ATOM 938 C CA . PRO A 1 126 ? 45.097 8.860 -38.555 1.00 86.44 126 PRO A CA 1
ATOM 939 C C . PRO A 1 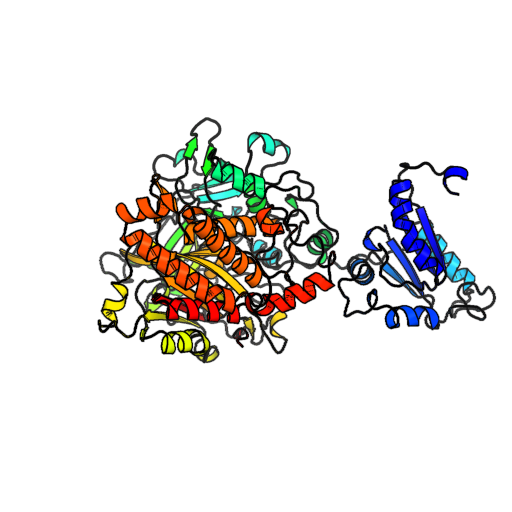126 ? 45.569 7.403 -38.681 1.00 86.44 126 PRO A C 1
ATOM 941 O O . PRO A 1 126 ? 46.764 7.145 -38.599 1.00 86.44 126 PRO A O 1
ATOM 944 N N . ASP A 1 127 ? 44.648 6.455 -38.881 1.00 86.50 127 ASP A N 1
ATOM 945 C CA . ASP A 1 127 ? 44.944 5.028 -39.062 1.00 86.50 127 ASP A CA 1
ATOM 946 C C . ASP A 1 127 ? 45.250 4.639 -40.523 1.00 86.50 127 ASP A C 1
ATOM 948 O O . ASP A 1 127 ? 45.462 3.465 -40.824 1.00 86.50 127 ASP A O 1
ATOM 952 N N . GLY A 1 128 ? 45.285 5.616 -41.435 1.00 88.00 128 GLY A N 1
ATOM 953 C CA . GLY A 1 128 ? 45.626 5.435 -42.844 1.00 88.00 128 GLY A CA 1
ATOM 954 C C . GLY A 1 128 ? 44.447 5.110 -43.762 1.00 88.00 128 GLY A C 1
ATOM 955 O O . GLY A 1 128 ? 44.599 5.262 -44.977 1.00 88.00 128 GLY A O 1
ATOM 956 N N . ARG A 1 129 ? 43.275 4.737 -43.229 1.00 93.88 129 ARG A N 1
ATOM 957 C CA . ARG A 1 129 ? 42.065 4.494 -44.036 1.00 93.88 129 ARG A CA 1
ATOM 958 C C . ARG A 1 129 ? 41.477 5.797 -44.564 1.00 93.88 129 ARG A C 1
ATOM 960 O O . ARG A 1 129 ? 41.584 6.845 -43.929 1.00 93.88 129 ARG A O 1
ATOM 967 N N . THR A 1 130 ? 40.830 5.732 -45.719 1.00 94.06 130 THR A N 1
ATOM 968 C CA . THR A 1 130 ? 39.994 6.821 -46.233 1.00 94.06 130 THR A CA 1
ATOM 969 C C . THR A 1 130 ? 38.673 6.899 -45.465 1.00 94.06 130 THR A C 1
ATOM 971 O O . THR A 1 130 ? 38.237 5.923 -44.846 1.00 94.06 130 THR A O 1
ATOM 974 N N . HIS A 1 131 ? 38.008 8.054 -45.501 1.00 92.25 131 HIS A N 1
ATOM 975 C CA . HIS A 1 131 ? 36.691 8.205 -44.873 1.00 92.25 131 HIS A CA 1
ATOM 976 C C . HIS A 1 131 ? 35.654 7.249 -45.493 1.00 92.25 131 HIS A C 1
ATOM 978 O O . HIS A 1 131 ? 34.843 6.659 -44.771 1.00 92.25 131 HIS A O 1
ATOM 984 N N . LEU A 1 132 ? 35.722 7.040 -46.814 1.00 92.50 132 LEU A N 1
ATOM 985 C CA . LEU A 1 132 ? 34.890 6.066 -47.520 1.00 92.50 132 LEU A CA 1
ATOM 986 C C . LEU A 1 132 ? 35.154 4.626 -47.051 1.00 92.50 132 LEU A C 1
ATOM 988 O O . LEU A 1 132 ? 34.200 3.906 -46.754 1.00 92.50 132 LEU A O 1
ATOM 992 N N . GLU A 1 133 ? 36.422 4.213 -46.945 1.00 93.12 133 GLU A N 1
ATOM 993 C CA . GLU A 1 133 ? 36.798 2.874 -46.458 1.00 93.12 133 GLU A CA 1
ATOM 994 C C . GLU A 1 133 ? 36.262 2.626 -45.043 1.00 93.12 133 GLU A C 1
ATOM 996 O O . GLU A 1 133 ? 35.618 1.609 -44.802 1.00 93.12 133 GLU A O 1
ATOM 1001 N N . GLN A 1 134 ? 36.426 3.583 -44.122 1.00 93.56 134 GLN A N 1
ATOM 1002 C CA . GLN A 1 134 ? 35.877 3.471 -42.766 1.00 93.56 134 GLN A CA 1
ATOM 1003 C C . GLN A 1 134 ? 34.344 3.330 -42.769 1.00 93.56 134 GLN A C 1
ATOM 1005 O O . GLN A 1 134 ? 33.789 2.505 -42.037 1.00 93.56 134 GLN A O 1
ATOM 1010 N N . THR A 1 135 ? 33.650 4.132 -43.580 1.00 92.12 135 THR A N 1
ATOM 1011 C CA . THR A 1 135 ? 32.183 4.112 -43.659 1.00 92.12 135 THR A CA 1
ATOM 1012 C C . THR A 1 135 ? 31.675 2.779 -44.215 1.00 92.12 135 THR A C 1
ATOM 1014 O O . THR A 1 135 ? 30.752 2.183 -43.650 1.00 92.12 135 THR A O 1
ATOM 1017 N N . LEU A 1 136 ? 32.303 2.268 -45.280 1.00 93.50 136 LEU A N 1
ATOM 1018 C CA . LEU A 1 136 ? 31.978 0.967 -45.870 1.00 93.50 136 LEU A CA 1
ATOM 1019 C C . LEU A 1 136 ? 32.297 -0.194 -44.924 1.00 93.50 136 LEU A C 1
ATOM 1021 O O . LEU A 1 136 ? 31.483 -1.114 -44.810 1.00 93.50 136 LEU A O 1
ATOM 1025 N N . ASP A 1 137 ? 33.419 -0.137 -44.203 1.00 91.56 137 ASP A N 1
ATOM 1026 C CA . ASP A 1 137 ? 33.777 -1.124 -43.181 1.00 91.56 137 ASP A CA 1
ATOM 1027 C C . ASP A 1 137 ? 32.683 -1.218 -42.112 1.00 91.56 137 ASP A C 1
ATOM 1029 O O . ASP A 1 137 ? 32.222 -2.312 -41.773 1.00 91.56 137 ASP A O 1
ATOM 1033 N N . ASN A 1 138 ? 32.224 -0.074 -41.597 1.00 90.12 138 ASN A N 1
ATOM 1034 C CA . ASN A 1 138 ? 31.169 -0.026 -40.588 1.00 90.12 138 ASN A CA 1
ATOM 1035 C C . ASN A 1 138 ? 29.848 -0.595 -41.118 1.00 90.12 138 ASN A C 1
ATOM 1037 O O . ASN A 1 138 ? 29.249 -1.445 -40.457 1.00 90.12 138 ASN A O 1
ATOM 1041 N N . ILE A 1 139 ? 29.415 -0.183 -42.317 1.00 92.69 139 ILE A N 1
ATOM 1042 C CA . ILE A 1 139 ? 28.192 -0.702 -42.954 1.00 92.69 139 ILE A CA 1
ATOM 1043 C C . ILE A 1 139 ? 28.287 -2.220 -43.129 1.00 92.69 139 ILE A C 1
ATOM 1045 O O . ILE A 1 139 ? 27.382 -2.950 -42.730 1.00 92.69 139 ILE A O 1
ATOM 1049 N N . THR A 1 140 ? 29.406 -2.705 -43.665 1.00 91.94 140 THR A N 1
ATOM 1050 C CA . THR A 1 140 ? 29.627 -4.132 -43.929 1.00 91.94 140 THR A CA 1
ATOM 1051 C C . THR A 1 140 ? 29.636 -4.941 -42.638 1.00 91.94 140 THR A C 1
ATOM 1053 O O . THR A 1 140 ? 29.085 -6.039 -42.589 1.00 91.94 140 THR A O 1
ATOM 1056 N N . ARG A 1 141 ? 30.232 -4.414 -41.562 1.00 86.88 141 ARG A N 1
ATOM 1057 C CA . ARG A 1 141 ? 30.207 -5.066 -40.247 1.00 86.88 141 ARG A CA 1
ATOM 1058 C C . ARG A 1 141 ? 28.797 -5.149 -39.675 1.00 86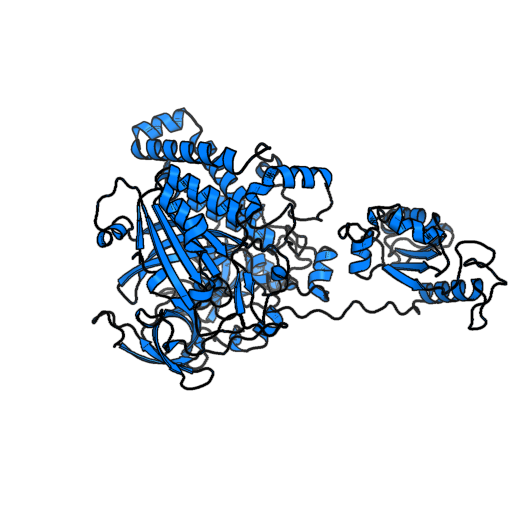.88 141 ARG A C 1
ATOM 1060 O O . ARG A 1 141 ? 28.469 -6.193 -39.120 1.00 86.88 141 ARG A O 1
ATOM 1067 N N . ILE A 1 142 ? 27.990 -4.097 -39.813 1.00 87.62 142 ILE A N 1
ATOM 1068 C CA . ILE A 1 142 ? 26.598 -4.078 -39.341 1.00 87.62 142 ILE A CA 1
ATOM 1069 C C . ILE A 1 142 ? 25.763 -5.099 -40.116 1.00 87.62 142 ILE A C 1
ATOM 1071 O O . ILE A 1 142 ? 25.189 -5.994 -39.506 1.00 87.62 142 ILE A O 1
ATOM 1075 N N . VAL A 1 143 ? 25.761 -5.021 -41.451 1.00 87.81 143 VAL A N 1
ATOM 1076 C CA . VAL A 1 143 ? 24.959 -5.909 -42.313 1.00 87.81 143 VAL A CA 1
ATOM 1077 C C . VAL A 1 143 ? 25.380 -7.376 -42.164 1.00 87.81 143 VAL A C 1
ATOM 1079 O O . VAL A 1 143 ? 24.540 -8.267 -42.207 1.00 87.81 143 VAL A O 1
ATOM 1082 N N . ALA A 1 144 ? 26.668 -7.646 -41.927 1.00 84.44 144 ALA A N 1
ATOM 1083 C CA . ALA A 1 144 ? 27.166 -8.998 -41.672 1.00 84.44 144 ALA A CA 1
ATOM 1084 C C . ALA A 1 144 ? 26.938 -9.497 -40.229 1.00 84.44 144 ALA A C 1
ATOM 1086 O O . ALA A 1 144 ? 27.431 -10.571 -39.889 1.00 84.44 144 ALA A O 1
ATOM 1087 N N . GLY A 1 145 ? 26.291 -8.720 -39.350 1.00 79.06 145 GLY A N 1
ATOM 1088 C CA . GLY A 1 145 ? 26.080 -9.087 -37.942 1.00 79.06 145 GLY A CA 1
ATOM 1089 C C . GLY A 1 145 ? 27.363 -9.146 -37.097 1.00 79.06 145 GLY A C 1
ATOM 1090 O O . GLY A 1 145 ? 27.379 -9.736 -36.023 1.00 79.06 145 GLY A O 1
ATOM 1091 N N . ARG A 1 146 ? 28.462 -8.542 -37.568 1.00 82.06 146 ARG A N 1
ATOM 1092 C CA . ARG A 1 146 ? 29.787 -8.514 -36.907 1.00 82.06 146 ARG A CA 1
ATOM 1093 C C . ARG A 1 146 ? 30.052 -7.205 -36.157 1.00 82.06 146 ARG A C 1
ATOM 1095 O O . ARG A 1 146 ? 31.185 -6.926 -35.748 1.00 82.06 146 ARG A O 1
ATOM 1102 N N . PHE A 1 147 ? 29.038 -6.354 -36.032 1.00 78.06 147 PHE A N 1
ATOM 1103 C CA . PHE A 1 147 ? 29.125 -5.114 -35.277 1.00 78.06 147 PHE A CA 1
ATOM 1104 C C . PHE A 1 147 ? 28.692 -5.369 -33.833 1.00 78.06 147 PHE A C 1
ATOM 1106 O O . PHE A 1 147 ? 27.535 -5.691 -33.577 1.00 78.06 147 PHE A O 1
ATOM 1113 N N . ALA A 1 148 ? 29.626 -5.233 -32.890 1.00 69.50 148 ALA A N 1
ATOM 1114 C CA . ALA A 1 148 ? 29.320 -5.361 -31.473 1.00 69.50 148 ALA A CA 1
ATOM 1115 C C . ALA A 1 148 ? 28.452 -4.173 -31.043 1.00 69.50 148 ALA A C 1
ATOM 1117 O O . ALA A 1 148 ? 28.928 -3.040 -30.955 1.00 69.50 148 ALA A O 1
ATOM 1118 N N . ILE A 1 149 ? 27.171 -4.432 -30.803 1.00 65.38 149 ILE A N 1
ATOM 1119 C CA . ILE A 1 149 ? 26.291 -3.474 -30.141 1.00 65.38 149 ILE A CA 1
ATOM 1120 C C . ILE A 1 149 ? 26.750 -3.420 -28.677 1.00 65.38 149 ILE A C 1
ATOM 1122 O O . ILE A 1 149 ? 26.900 -4.485 -28.068 1.00 65.38 149 ILE A O 1
ATOM 1126 N N . PRO A 1 150 ? 27.014 -2.231 -28.101 1.00 61.09 150 PRO A N 1
ATOM 1127 C CA . PRO A 1 150 ? 27.267 -2.117 -26.672 1.00 61.09 150 PRO A CA 1
ATOM 1128 C C . PRO A 1 150 ? 26.150 -2.838 -25.921 1.00 61.09 150 PRO A C 1
ATOM 1130 O O . PRO A 1 150 ? 24.976 -2.555 -26.159 1.00 61.09 150 PRO A O 1
ATOM 1133 N N . MET A 1 151 ? 26.507 -3.799 -25.065 1.00 56.47 151 MET A N 1
ATOM 1134 C CA . MET A 1 151 ? 25.505 -4.514 -24.283 1.00 56.47 151 MET A CA 1
ATOM 1135 C C . MET A 1 151 ? 24.642 -3.498 -23.525 1.00 56.47 151 MET A C 1
ATOM 1137 O O . MET A 1 151 ? 25.190 -2.512 -23.014 1.00 56.47 151 MET A O 1
ATOM 1141 N N . PRO A 1 152 ? 23.316 -3.719 -23.434 1.00 57.56 152 PRO A N 1
ATOM 1142 C CA . PRO A 1 152 ? 22.493 -2.916 -22.547 1.00 57.56 152 PRO A CA 1
ATOM 1143 C C . PRO A 1 152 ? 23.125 -2.925 -21.147 1.00 57.56 152 PRO A C 1
ATOM 1145 O O . PRO A 1 152 ? 23.750 -3.924 -20.763 1.00 57.56 152 PRO A O 1
ATOM 1148 N N . PRO A 1 153 ? 23.023 -1.813 -20.399 1.00 62.38 153 PRO A N 1
ATOM 1149 C CA . PRO A 1 153 ? 23.654 -1.722 -19.094 1.00 62.38 153 PRO A CA 1
ATOM 1150 C C . PRO A 1 153 ? 23.206 -2.893 -18.207 1.00 62.38 153 PRO A C 1
ATOM 1152 O O . PRO A 1 153 ? 22.071 -3.368 -18.346 1.00 62.38 153 PRO A O 1
ATOM 1155 N N . PRO A 1 154 ? 24.090 -3.387 -17.321 1.00 65.75 154 PRO A N 1
ATOM 1156 C CA . PRO A 1 154 ? 23.775 -4.523 -16.469 1.00 65.75 154 PRO A CA 1
ATOM 1157 C C . PRO A 1 154 ? 22.504 -4.240 -15.670 1.00 65.75 154 PRO A C 1
ATOM 1159 O O . PRO A 1 154 ? 22.261 -3.105 -15.249 1.00 65.75 154 PRO A O 1
ATOM 1162 N N . LYS A 1 155 ? 21.690 -5.282 -15.467 1.00 75.31 155 LYS A N 1
ATOM 1163 C CA . LYS A 1 155 ? 20.439 -5.186 -14.715 1.00 75.31 155 LYS A CA 1
ATOM 1164 C C . LYS A 1 155 ? 20.697 -4.542 -13.356 1.00 75.31 155 LYS A C 1
ATOM 1166 O O . LYS A 1 155 ? 21.412 -5.112 -12.531 1.00 75.31 155 LYS A O 1
ATOM 1171 N N . ARG A 1 156 ? 20.078 -3.386 -13.099 1.00 82.38 156 ARG A N 1
ATOM 1172 C CA . ARG A 1 156 ? 20.048 -2.816 -11.752 1.00 82.38 156 ARG A CA 1
ATOM 1173 C C . ARG A 1 156 ? 19.208 -3.736 -10.870 1.00 82.38 156 ARG A C 1
ATOM 1175 O O . ARG A 1 156 ? 18.045 -4.003 -11.174 1.00 82.38 156 ARG A O 1
ATOM 1182 N N . LEU A 1 157 ? 19.806 -4.244 -9.797 1.00 86.88 157 LEU A N 1
ATOM 1183 C CA . LEU A 1 157 ? 19.077 -5.008 -8.792 1.00 86.88 157 LEU A CA 1
ATOM 1184 C C . LEU A 1 157 ? 18.086 -4.089 -8.064 1.00 86.88 157 LEU A C 1
ATOM 1186 O O . LEU A 1 157 ? 18.410 -2.957 -7.714 1.00 86.88 157 LEU A O 1
ATOM 1190 N N . THR A 1 158 ? 16.874 -4.596 -7.867 1.00 92.06 158 THR A N 1
ATOM 1191 C CA . THR A 1 158 ? 15.797 -3.952 -7.097 1.00 92.06 158 THR A CA 1
ATOM 1192 C C . THR A 1 158 ? 16.071 -4.060 -5.596 1.00 92.06 158 THR A C 1
ATOM 1194 O O . THR A 1 158 ? 16.674 -5.046 -5.166 1.00 92.06 158 THR A O 1
ATOM 1197 N N . ASN A 1 159 ? 15.553 -3.149 -4.777 1.00 94.19 159 ASN A N 1
ATOM 1198 C CA . ASN A 1 159 ? 15.594 -3.302 -3.319 1.00 94.19 159 ASN A CA 1
ATOM 1199 C C . ASN A 1 159 ? 14.937 -4.623 -2.890 1.00 94.19 159 ASN A C 1
ATOM 1201 O O . ASN A 1 159 ? 15.535 -5.396 -2.144 1.00 94.19 159 ASN A O 1
ATOM 1205 N N . TYR A 1 160 ? 13.792 -4.963 -3.493 1.00 95.56 160 TYR A N 1
ATOM 1206 C CA . TYR A 1 160 ? 13.114 -6.248 -3.318 1.00 95.56 160 TYR A CA 1
ATOM 1207 C C . TYR A 1 160 ? 14.059 -7.449 -3.471 1.00 95.56 160 TYR A C 1
ATOM 1209 O O . TYR A 1 160 ? 14.061 -8.335 -2.622 1.00 95.56 160 TYR A O 1
ATOM 1217 N N . SER A 1 161 ? 14.908 -7.470 -4.508 1.00 94.00 161 SER A N 1
ATOM 1218 C CA . SER A 1 161 ? 15.862 -8.571 -4.721 1.00 94.00 161 SER A CA 1
ATOM 1219 C C . SER A 1 161 ? 16.926 -8.691 -3.627 1.00 94.00 161 SER A C 1
ATOM 1221 O O . SER A 1 161 ? 17.363 -9.805 -3.350 1.00 94.00 161 SER A O 1
ATOM 1223 N N . TYR A 1 162 ? 17.312 -7.585 -2.980 1.00 94.69 162 TYR A N 1
ATOM 1224 C CA . TYR A 1 162 ? 18.159 -7.637 -1.784 1.00 94.69 162 TYR A CA 1
ATOM 1225 C C . TYR A 1 162 ? 17.365 -8.151 -0.586 1.00 94.69 162 TYR A C 1
ATOM 1227 O O . TYR A 1 162 ? 17.828 -9.042 0.121 1.00 94.69 162 TYR A O 1
ATOM 1235 N N . TYR A 1 163 ? 16.147 -7.650 -0.385 1.00 96.25 163 TYR A N 1
ATOM 1236 C CA . TYR A 1 163 ? 15.306 -8.017 0.752 1.00 96.25 163 TYR A CA 1
ATOM 1237 C C . TYR A 1 163 ? 15.023 -9.520 0.782 1.00 96.25 163 TYR A C 1
ATOM 1239 O O . TYR A 1 163 ? 15.289 -10.183 1.787 1.00 96.25 163 TYR A O 1
ATOM 1247 N N . VAL A 1 164 ? 14.585 -10.091 -0.342 1.00 95.75 164 VAL A N 1
ATOM 1248 C CA . VAL A 1 164 ? 14.312 -11.531 -0.453 1.00 95.75 164 VAL A CA 1
ATOM 1249 C C . VAL A 1 164 ? 15.578 -12.380 -0.570 1.00 95.75 164 VAL A C 1
ATOM 1251 O O . VAL A 1 164 ? 15.477 -13.596 -0.694 1.00 95.75 164 VAL A O 1
ATOM 1254 N N . ALA A 1 165 ? 16.786 -11.809 -0.537 1.00 94.00 165 ALA A N 1
ATOM 1255 C CA . ALA A 1 165 ? 18.004 -12.608 -0.388 1.00 94.00 165 ALA A CA 1
ATOM 1256 C C . ALA A 1 165 ? 18.089 -13.241 1.013 1.00 94.00 165 ALA A C 1
ATOM 1258 O O . ALA A 1 165 ? 18.651 -14.326 1.155 1.00 94.00 165 ALA A O 1
ATOM 1259 N N . SER A 1 166 ? 17.490 -12.599 2.021 1.00 95.06 166 SER A N 1
ATOM 1260 C CA . SER A 1 166 ? 17.386 -13.141 3.374 1.00 95.06 166 SER A CA 1
ATOM 1261 C C . SER A 1 166 ? 16.223 -14.123 3.504 1.00 95.06 166 SER A C 1
ATOM 1263 O O . SER A 1 166 ? 15.130 -13.881 2.988 1.00 95.06 166 SER A O 1
ATOM 1265 N N . ALA A 1 167 ? 16.451 -15.230 4.216 1.00 95.44 167 ALA A N 1
ATOM 1266 C CA . ALA A 1 167 ? 15.494 -16.329 4.327 1.00 95.44 167 ALA A CA 1
ATOM 1267 C C . ALA A 1 167 ? 14.174 -15.904 4.987 1.00 95.44 167 ALA A C 1
ATOM 1269 O O . ALA A 1 167 ? 13.117 -16.270 4.490 1.00 95.44 167 ALA A O 1
ATOM 1270 N N . TRP A 1 168 ? 14.216 -15.069 6.031 1.00 95.69 168 TRP A N 1
ATOM 1271 C CA . TRP A 1 168 ? 13.015 -14.637 6.764 1.00 95.69 168 TRP A CA 1
ATOM 1272 C C . TRP A 1 168 ? 12.076 -13.735 5.943 1.00 95.69 168 TRP A C 1
ATOM 1274 O O . TRP A 1 168 ? 10.934 -13.500 6.323 1.00 95.69 168 TRP A O 1
ATOM 1284 N N . ASN A 1 169 ? 12.525 -13.238 4.789 1.00 96.56 169 ASN A N 1
ATOM 1285 C CA . ASN A 1 169 ? 11.670 -12.518 3.848 1.00 96.56 169 ASN A CA 1
ATOM 1286 C C . ASN A 1 169 ? 11.011 -13.435 2.815 1.00 96.56 169 ASN A C 1
ATOM 1288 O O . ASN A 1 169 ? 10.260 -12.942 1.973 1.00 96.56 169 ASN A O 1
ATOM 1292 N N . ARG A 1 170 ? 11.274 -14.746 2.868 1.00 95.25 170 ARG A N 1
ATOM 1293 C CA . ARG A 1 170 ? 10.699 -15.727 1.953 1.00 95.25 170 ARG A CA 1
ATOM 1294 C C . ARG A 1 170 ? 9.659 -16.612 2.640 1.00 95.25 170 ARG A C 1
ATOM 1296 O O . ARG A 1 170 ? 9.807 -16.925 3.821 1.00 95.25 170 ARG A O 1
ATOM 1303 N N . PRO A 1 171 ? 8.634 -17.068 1.903 1.00 93.06 171 PRO A N 1
ATOM 1304 C CA . PRO A 1 171 ? 7.607 -17.947 2.447 1.00 93.06 171 PRO A CA 1
ATOM 1305 C C . PRO A 1 171 ? 8.123 -19.257 3.035 1.00 93.06 171 PRO A C 1
ATOM 1307 O O . PRO A 1 171 ? 7.544 -19.746 3.995 1.00 93.06 171 PRO A O 1
ATOM 1310 N N . GLU A 1 172 ? 9.208 -19.824 2.497 1.00 93.56 172 GLU A N 1
ATOM 1311 C CA . GLU A 1 172 ? 9.712 -21.134 2.935 1.00 93.56 172 GLU A CA 1
ATOM 1312 C C . GLU A 1 172 ? 10.226 -21.117 4.381 1.00 93.56 172 GLU A C 1
ATOM 1314 O O . GLU A 1 172 ? 10.366 -22.168 5.002 1.00 93.56 172 GLU A O 1
ATOM 1319 N N . TYR A 1 173 ? 10.491 -19.928 4.928 1.00 96.19 173 TYR A N 1
ATOM 1320 C CA . TYR A 1 173 ? 10.856 -19.744 6.329 1.00 96.19 173 TYR A CA 1
ATOM 1321 C C . TYR A 1 173 ? 9.666 -19.928 7.290 1.00 96.19 173 TYR A C 1
ATOM 1323 O O . TYR A 1 173 ? 9.871 -20.130 8.484 1.00 96.19 173 TYR A O 1
ATOM 1331 N N . TYR A 1 174 ? 8.436 -19.890 6.767 1.00 95.88 174 TYR A N 1
ATOM 1332 C CA . TYR A 1 174 ? 7.178 -19.955 7.513 1.00 95.88 174 TYR A CA 1
ATOM 1333 C C . TYR A 1 174 ? 6.339 -21.155 7.050 1.00 95.88 174 TYR A C 1
ATOM 1335 O O . TYR A 1 174 ? 5.402 -20.990 6.263 1.00 95.88 174 TYR A O 1
ATOM 1343 N N . PRO A 1 175 ? 6.681 -22.381 7.476 1.00 93.69 175 PRO A N 1
ATOM 1344 C CA . PRO A 1 175 ? 5.945 -23.570 7.068 1.00 93.69 175 PRO A CA 1
ATOM 1345 C C . PRO A 1 175 ? 4.486 -23.518 7.559 1.00 93.69 175 PRO A C 1
ATOM 1347 O O . PRO A 1 175 ? 4.241 -23.241 8.737 1.00 93.69 175 PRO A O 1
ATOM 1350 N N . PRO A 1 176 ? 3.500 -23.808 6.690 1.00 90.69 176 PRO A N 1
ATOM 1351 C CA . PRO A 1 176 ? 2.104 -23.807 7.098 1.00 90.69 176 PRO A CA 1
ATOM 1352 C C . PRO A 1 176 ? 1.800 -24.981 8.038 1.00 90.69 176 PRO A C 1
ATOM 1354 O O . PRO A 1 176 ? 2.451 -26.024 7.994 1.00 90.69 176 PRO A O 1
ATOM 1357 N N . GLY A 1 177 ? 0.784 -24.816 8.888 1.00 86.69 177 GLY A N 1
ATOM 1358 C CA . GLY A 1 177 ? 0.345 -25.852 9.831 1.00 86.69 177 GLY A CA 1
ATOM 1359 C C . GLY A 1 177 ? 1.229 -26.017 11.073 1.00 86.69 177 GLY A C 1
ATOM 1360 O O . GLY A 1 177 ? 0.901 -26.824 11.941 1.00 86.69 177 GLY A O 1
ATOM 1361 N N . VAL A 1 178 ? 2.316 -25.248 11.206 1.00 91.12 178 VAL A N 1
ATOM 1362 C CA . VAL A 1 178 ? 3.092 -25.205 12.450 1.00 91.12 178 VAL A CA 1
ATOM 1363 C C . VAL A 1 178 ? 2.347 -24.377 13.493 1.00 91.12 178 VAL A C 1
ATOM 1365 O O . VAL A 1 178 ? 2.025 -23.211 13.272 1.00 91.12 178 VAL A O 1
ATOM 1368 N N . ALA A 1 179 ? 2.077 -24.987 14.646 1.00 86.44 179 ALA A N 1
ATOM 1369 C CA . ALA A 1 179 ? 1.463 -24.302 15.774 1.00 86.44 179 ALA A CA 1
ATOM 1370 C C . ALA A 1 179 ? 2.467 -23.364 16.458 1.00 86.44 179 ALA A C 1
ATOM 1372 O O . ALA A 1 179 ? 3.622 -23.735 16.683 1.00 86.44 179 ALA A O 1
ATOM 1373 N N . LEU A 1 180 ? 2.002 -22.173 16.837 1.00 91.00 180 LEU A N 1
ATOM 1374 C CA . LEU A 1 180 ? 2.776 -21.257 17.668 1.00 91.00 180 LEU A CA 1
ATOM 1375 C C . LEU A 1 180 ? 3.055 -21.870 19.043 1.00 91.00 180 LEU A C 1
ATOM 1377 O O . LEU A 1 180 ? 2.159 -22.409 19.692 1.00 91.00 180 LEU A O 1
ATOM 1381 N N . GLN A 1 181 ? 4.300 -21.738 19.486 1.00 86.88 181 GLN A N 1
ATOM 1382 C CA . GLN A 1 181 ? 4.750 -22.051 20.836 1.00 86.88 181 GLN A CA 1
ATOM 1383 C C . GLN A 1 181 ? 5.017 -20.737 21.578 1.00 86.88 181 GLN A C 1
ATOM 1385 O O . GLN A 1 181 ? 5.603 -19.820 21.007 1.00 86.88 181 GLN A O 1
ATOM 1390 N N . GLY A 1 182 ? 4.629 -20.645 22.851 1.00 80.69 182 GLY A N 1
ATOM 1391 C CA . GLY A 1 182 ? 4.906 -19.463 23.675 1.00 80.69 182 GLY A CA 1
ATOM 1392 C C . GLY A 1 182 ? 3.681 -18.596 23.954 1.00 80.69 182 GLY A C 1
ATOM 1393 O O . GLY A 1 182 ? 2.595 -19.125 24.175 1.00 80.69 182 GLY A O 1
ATOM 1394 N N . GLY A 1 183 ? 3.897 -17.282 24.068 1.00 77.12 183 GLY A N 1
ATOM 1395 C CA . GLY A 1 183 ? 2.989 -16.317 24.686 1.00 77.12 183 GLY A CA 1
ATOM 1396 C C . GLY A 1 183 ? 1.590 -16.178 24.066 1.00 77.12 183 GLY A C 1
ATOM 1397 O O . GLY A 1 183 ? 1.241 -16.852 23.098 1.00 77.12 183 GLY A O 1
ATOM 1398 N N . PRO A 1 184 ? 0.745 -15.305 24.644 1.00 91.25 184 PRO A N 1
ATOM 1399 C CA . PRO A 1 184 ? -0.614 -15.079 24.169 1.00 91.25 184 PRO A CA 1
ATOM 1400 C C . PRO A 1 184 ? -0.603 -14.396 22.796 1.00 91.25 184 PRO A C 1
ATOM 1402 O O . PRO A 1 184 ? -0.484 -13.174 22.683 1.00 91.25 184 PRO A O 1
ATOM 1405 N N . TYR A 1 185 ? -0.748 -15.205 21.751 1.00 95.94 185 TYR A N 1
ATOM 1406 C CA . TYR A 1 185 ? -0.905 -14.757 20.375 1.00 95.94 185 TYR A CA 1
ATOM 1407 C C . TYR A 1 185 ? -2.334 -14.969 19.900 1.00 95.94 185 TYR A C 1
ATOM 1409 O O . TYR A 1 185 ? -2.986 -15.951 20.251 1.00 95.94 185 TYR A O 1
ATOM 1417 N N . VAL A 1 186 ? -2.802 -14.055 19.059 1.00 95.69 186 VAL A N 1
ATOM 1418 C CA . VAL A 1 186 ? -4.128 -14.125 18.447 1.00 95.69 186 VAL A CA 1
ATOM 1419 C C . VAL A 1 186 ? -4.007 -14.067 16.925 1.00 95.69 186 VAL A C 1
ATOM 1421 O O . VAL A 1 186 ? -3.123 -13.376 16.404 1.00 95.69 186 VAL A O 1
ATOM 1424 N N . PRO A 1 187 ? -4.848 -14.814 16.189 1.00 96.12 187 PRO A N 1
ATOM 1425 C CA . PRO A 1 187 ? -4.868 -14.738 14.738 1.00 96.12 187 PRO A CA 1
ATOM 1426 C C . PRO A 1 187 ? -5.375 -13.368 14.286 1.00 96.12 187 PRO A C 1
ATOM 1428 O O . PRO A 1 187 ? -6.277 -12.793 14.894 1.00 96.12 187 PRO A O 1
ATOM 1431 N N . LEU A 1 188 ? -4.801 -12.844 13.204 1.00 96.25 188 LEU A N 1
ATOM 1432 C CA . LEU A 1 188 ? -5.184 -11.540 12.664 1.00 96.25 188 LEU A CA 1
ATOM 1433 C C . LEU A 1 188 ? -6.555 -11.572 11.965 1.00 96.25 188 LEU A C 1
ATOM 1435 O O . LEU A 1 188 ? -7.281 -10.583 12.005 1.00 96.25 188 LEU A O 1
ATOM 1439 N N . ALA A 1 189 ? -6.919 -12.696 11.341 1.00 96.44 189 ALA A N 1
ATOM 1440 C CA . ALA A 1 189 ? -8.201 -12.889 10.664 1.00 96.44 189 ALA A CA 1
ATOM 1441 C C . ALA A 1 189 ? -8.614 -14.370 10.631 1.00 96.44 189 ALA A C 1
ATOM 1443 O O . ALA A 1 189 ? -7.814 -15.257 10.920 1.00 96.44 189 ALA A O 1
ATOM 1444 N N . ALA A 1 190 ? -9.859 -14.655 10.238 1.00 96.12 190 ALA A N 1
ATOM 1445 C CA . ALA A 1 190 ? -10.366 -16.026 10.133 1.00 96.12 190 ALA A CA 1
ATOM 1446 C C . ALA A 1 190 ? -9.633 -16.849 9.058 1.00 96.12 190 ALA A C 1
ATOM 1448 O O . ALA A 1 190 ? -9.171 -17.954 9.334 1.00 96.12 190 ALA A O 1
ATOM 1449 N N . TRP A 1 191 ? -9.482 -16.298 7.852 1.00 98.00 191 TRP A N 1
ATOM 1450 C CA . TRP A 1 191 ? -8.791 -16.944 6.736 1.00 98.00 191 TRP A CA 1
ATOM 1451 C C . TRP A 1 191 ? -7.545 -16.159 6.360 1.00 98.00 191 TRP A C 1
ATOM 1453 O O . TRP A 1 191 ? -7.635 -14.982 6.004 1.00 98.00 191 TRP A O 1
ATOM 1463 N N . MET A 1 192 ? -6.387 -16.814 6.408 1.00 98.06 192 MET A N 1
ATOM 1464 C CA . MET A 1 192 ? -5.115 -16.220 6.001 1.00 98.06 192 MET A CA 1
ATOM 1465 C C . MET A 1 192 ? -4.279 -17.230 5.237 1.00 98.06 192 MET A C 1
ATOM 1467 O O . MET A 1 192 ? -4.295 -18.430 5.520 1.00 98.06 192 MET A O 1
ATOM 1471 N N . GLY A 1 193 ? -3.522 -16.741 4.267 1.00 97.56 193 GLY A N 1
ATOM 1472 C CA . GLY A 1 193 ? -2.719 -17.616 3.439 1.00 97.56 193 GLY A CA 1
ATOM 1473 C C . GLY A 1 193 ? -1.853 -16.881 2.444 1.00 97.56 193 GLY A C 1
ATOM 1474 O O . GLY A 1 193 ? -1.886 -15.655 2.319 1.00 97.56 193 GLY A O 1
ATOM 1475 N N . ARG A 1 194 ? -1.067 -17.672 1.731 1.00 98.06 194 ARG A N 1
ATOM 1476 C CA . ARG A 1 194 ? -0.177 -17.204 0.681 1.00 98.06 194 ARG A CA 1
ATOM 1477 C C . ARG A 1 194 ? -0.861 -17.334 -0.664 1.00 98.06 194 ARG A C 1
ATOM 1479 O O . ARG A 1 194 ? -1.337 -18.415 -1.013 1.00 98.06 194 ARG A O 1
ATOM 1486 N N . LEU A 1 195 ? -0.882 -16.249 -1.426 1.00 98.56 195 LEU A N 1
ATOM 1487 C CA . LEU A 1 195 ? -1.331 -16.298 -2.809 1.00 98.56 195 LEU A CA 1
ATOM 1488 C C . LEU A 1 195 ? -0.258 -16.946 -3.679 1.00 98.56 195 LEU A C 1
ATOM 1490 O O . LEU A 1 195 ? 0.912 -16.566 -3.625 1.00 98.56 195 LEU A O 1
ATOM 1494 N N . ILE A 1 196 ? -0.681 -17.906 -4.494 1.00 98.38 196 ILE A N 1
ATOM 1495 C CA . ILE A 1 196 ? 0.161 -18.575 -5.480 1.00 98.38 196 ILE A CA 1
ATOM 1496 C C . ILE A 1 196 ? -0.479 -18.372 -6.851 1.00 98.38 196 ILE A C 1
ATOM 1498 O O . ILE A 1 196 ? -1.653 -18.694 -7.063 1.00 98.38 196 ILE A O 1
ATOM 1502 N N . LEU A 1 197 ? 0.295 -17.828 -7.789 1.00 98.06 197 LEU A N 1
ATOM 1503 C CA . LEU A 1 197 ? -0.142 -17.705 -9.174 1.00 98.06 197 LEU A CA 1
ATOM 1504 C C . LEU A 1 197 ? -0.247 -19.114 -9.790 1.00 98.06 197 LEU A C 1
ATOM 1506 O O . LEU A 1 197 ? 0.734 -19.862 -9.733 1.00 98.06 197 LEU A O 1
ATOM 1510 N N . PRO A 1 198 ? -1.394 -19.506 -10.375 1.00 96.81 198 PRO A N 1
ATOM 1511 C CA . PRO A 1 198 ? -1.521 -20.809 -11.015 1.00 96.81 198 PRO A CA 1
ATOM 1512 C C . PRO A 1 198 ? -0.533 -20.947 -12.172 1.00 96.81 198 PRO A C 1
ATOM 1514 O O . PRO A 1 198 ? -0.144 -19.968 -12.812 1.00 96.81 198 PRO A O 1
ATOM 1517 N N . ARG A 1 199 ? -0.135 -22.179 -12.485 1.00 93.12 199 ARG A N 1
ATOM 1518 C CA . ARG A 1 199 ? 0.592 -22.425 -13.735 1.00 93.12 199 ARG A CA 1
ATOM 1519 C C . ARG A 1 199 ? -0.346 -22.238 -14.929 1.00 93.12 199 ARG A C 1
ATOM 1521 O O . ARG A 1 199 ? -1.566 -22.322 -14.794 1.00 93.12 199 ARG A O 1
ATOM 1528 N N . ARG A 1 200 ? 0.216 -22.000 -16.119 1.00 85.50 200 ARG A N 1
ATOM 1529 C CA . ARG A 1 200 ? -0.583 -21.767 -17.339 1.00 85.50 200 ARG A CA 1
ATOM 1530 C C . ARG A 1 200 ? -1.543 -22.925 -17.645 1.00 85.50 200 ARG A C 1
ATOM 1532 O O . ARG A 1 200 ? -2.649 -22.672 -18.097 1.00 85.50 200 ARG A O 1
ATOM 1539 N N . ASP A 1 201 ? -1.132 -24.159 -17.376 1.00 89.62 201 ASP A N 1
ATOM 1540 C CA . ASP A 1 201 ? -1.919 -25.388 -17.534 1.00 89.62 201 ASP A CA 1
ATOM 1541 C C . ASP A 1 201 ? -2.953 -25.614 -16.416 1.00 89.62 201 ASP A C 1
ATOM 1543 O O . ASP A 1 201 ? -3.954 -26.291 -16.629 1.00 89.62 201 ASP A O 1
ATOM 1547 N N . GLU A 1 202 ? -2.763 -25.014 -15.239 1.00 93.75 202 GLU A N 1
ATOM 1548 C CA . GLU A 1 202 ? -3.708 -25.087 -14.112 1.00 93.75 202 GLU A CA 1
ATOM 1549 C C . GLU A 1 202 ? -4.807 -24.013 -14.192 1.00 93.75 202 GLU A C 1
ATOM 1551 O O . GLU A 1 202 ? -5.862 -24.134 -13.564 1.00 93.75 202 GLU A O 1
ATOM 1556 N N . ARG A 1 203 ? -4.563 -22.943 -14.953 1.00 91.19 203 ARG A N 1
ATOM 1557 C CA . ARG A 1 203 ? -5.352 -21.706 -14.953 1.00 91.19 203 ARG A CA 1
ATOM 1558 C C . ARG A 1 203 ? -6.851 -21.923 -15.178 1.00 91.19 203 ARG A C 1
ATOM 1560 O O . ARG A 1 203 ? -7.664 -21.399 -14.415 1.00 91.19 203 ARG A O 1
ATOM 1567 N N . ASP A 1 204 ? -7.218 -22.742 -16.161 1.00 89.44 204 ASP A N 1
ATOM 1568 C CA . ASP A 1 204 ? -8.622 -23.010 -16.513 1.00 89.44 204 ASP A CA 1
ATOM 1569 C C . ASP A 1 204 ? -9.385 -23.757 -15.409 1.00 89.44 204 ASP A C 1
ATOM 1571 O O . ASP A 1 204 ? -10.603 -23.588 -15.251 1.00 89.44 204 ASP A O 1
ATOM 1575 N N . ALA A 1 205 ? -8.666 -24.569 -14.626 1.00 93.50 205 ALA A N 1
ATOM 1576 C CA . ALA A 1 205 ? -9.204 -25.301 -13.488 1.00 93.50 205 ALA A CA 1
ATOM 1577 C C . ALA A 1 205 ? -9.284 -24.422 -12.231 1.00 93.50 205 ALA A C 1
ATOM 1579 O O . ALA A 1 205 ? -10.230 -24.553 -11.450 1.00 93.50 205 ALA A O 1
ATOM 1580 N N . VAL A 1 206 ? -8.329 -23.511 -12.030 1.00 95.69 206 VAL A N 1
ATOM 1581 C CA . VAL A 1 206 ? -8.274 -22.632 -10.851 1.00 95.69 206 VAL A CA 1
ATOM 1582 C C . VAL A 1 206 ? -9.256 -21.473 -10.972 1.00 95.69 206 VAL A C 1
ATOM 1584 O O . VAL A 1 206 ? -10.055 -21.289 -10.055 1.00 95.69 206 VAL A O 1
ATOM 1587 N N . ARG A 1 207 ? -9.288 -20.769 -12.114 1.00 94.25 207 ARG A N 1
ATOM 1588 C CA . ARG A 1 207 ? -10.147 -19.591 -12.378 1.00 94.25 207 ARG A CA 1
ATOM 1589 C C . ARG A 1 207 ? -10.025 -18.501 -11.303 1.00 94.25 207 ARG A C 1
ATOM 1591 O O . ARG A 1 207 ? -11.018 -18.136 -10.671 1.00 94.25 207 ARG A O 1
ATOM 1598 N N . GLY A 1 208 ? -8.797 -18.057 -11.065 1.00 95.94 208 GLY A N 1
ATOM 1599 C CA . GLY A 1 208 ? -8.427 -17.128 -10.003 1.00 95.94 208 GLY A CA 1
ATOM 1600 C C . GLY A 1 208 ? -6.991 -17.388 -9.563 1.00 95.94 208 GLY A C 1
ATOM 1601 O O . GLY A 1 208 ? -6.113 -17.616 -10.392 1.00 95.94 208 GLY A O 1
ATOM 1602 N N . ALA A 1 209 ? -6.758 -17.431 -8.253 1.00 98.31 209 ALA A N 1
ATOM 1603 C CA . ALA A 1 209 ? -5.458 -17.778 -7.682 1.00 98.31 209 ALA A CA 1
ATOM 1604 C C . ALA A 1 209 ? -5.560 -18.997 -6.759 1.00 98.31 209 ALA A C 1
ATOM 1606 O O . ALA A 1 209 ? -6.641 -19.372 -6.311 1.00 98.31 209 ALA A O 1
ATOM 1607 N N . TRP A 1 210 ? -4.427 -19.610 -6.442 1.00 98.50 210 TRP A N 1
ATOM 1608 C CA . TRP A 1 210 ? -4.349 -20.544 -5.325 1.00 98.50 210 TRP A CA 1
ATOM 1609 C C . TRP A 1 210 ? -4.154 -19.767 -4.018 1.00 98.50 210 TRP A C 1
ATOM 1611 O O . TRP A 1 210 ? -3.397 -18.796 -3.980 1.00 98.50 210 TRP A O 1
ATOM 1621 N N . LEU A 1 211 ? -4.789 -20.228 -2.942 1.00 98.44 211 LEU A N 1
ATOM 1622 C CA . LEU A 1 211 ? -4.477 -19.835 -1.571 1.00 98.44 211 LEU A CA 1
ATOM 1623 C C . LEU A 1 211 ? -3.887 -21.046 -0.848 1.00 98.44 211 LEU A C 1
ATOM 1625 O O . LEU A 1 211 ? -4.591 -22.020 -0.592 1.00 98.44 211 LEU A O 1
ATOM 1629 N N . GLU A 1 212 ? -2.600 -20.996 -0.519 1.00 97.88 212 GLU A N 1
ATOM 1630 C CA . GLU A 1 212 ? -2.023 -21.920 0.459 1.00 97.88 212 GLU A CA 1
ATOM 1631 C C . GLU A 1 212 ? -2.454 -21.451 1.845 1.00 97.88 212 GLU A C 1
ATOM 1633 O O . GLU A 1 212 ? -2.124 -20.336 2.256 1.00 97.88 212 GLU A O 1
ATOM 1638 N N . VAL A 1 213 ? -3.246 -22.266 2.535 1.00 97.31 213 VAL A N 1
ATOM 1639 C CA . VAL A 1 213 ? -3.923 -21.866 3.770 1.00 97.31 213 VAL A CA 1
ATOM 1640 C C . VAL A 1 213 ? -2.946 -21.950 4.941 1.00 97.31 213 VAL A C 1
ATOM 1642 O O . VAL A 1 213 ? -2.450 -23.023 5.280 1.00 97.31 213 VAL A O 1
ATOM 1645 N N . HIS A 1 214 ? -2.672 -20.810 5.573 1.00 96.44 214 HIS A N 1
ATOM 1646 C CA . HIS A 1 214 ? -1.808 -20.710 6.758 1.00 96.44 214 HIS A CA 1
ATOM 1647 C C . HIS A 1 214 ? -2.623 -20.601 8.047 1.00 96.44 214 HIS A C 1
ATOM 1649 O O . HIS A 1 214 ? -2.155 -21.009 9.105 1.00 96.44 214 HIS A O 1
ATOM 1655 N N . HIS A 1 215 ? -3.851 -20.092 7.953 1.00 96.06 215 HIS A N 1
ATOM 1656 C CA . HIS A 1 215 ? -4.824 -20.074 9.035 1.00 96.06 215 HIS A CA 1
ATOM 1657 C C . HIS A 1 215 ? -6.240 -20.221 8.474 1.00 96.06 215 HIS A C 1
ATOM 1659 O O . HIS A 1 215 ? -6.570 -19.628 7.442 1.00 96.06 215 HIS A O 1
ATOM 1665 N N . ALA A 1 216 ? -7.076 -20.975 9.182 1.00 95.81 216 ALA A N 1
ATOM 1666 C CA . ALA A 1 216 ? -8.474 -21.217 8.859 1.00 95.81 216 ALA A CA 1
ATOM 1667 C C . ALA A 1 216 ? -9.324 -21.123 10.140 1.00 95.81 216 ALA A C 1
ATOM 1669 O O . ALA A 1 216 ? -8.801 -21.387 11.227 1.00 95.81 216 ALA A O 1
ATOM 1670 N N . PRO A 1 217 ? -10.616 -20.764 10.039 1.00 94.56 217 PRO A N 1
ATOM 1671 C CA . PRO A 1 217 ? -11.520 -20.752 11.183 1.00 94.56 217 PRO A CA 1
ATOM 1672 C C . PRO A 1 217 ? -11.718 -22.156 11.772 1.00 94.56 217 PRO A C 1
ATOM 1674 O O . PRO A 1 217 ? -11.443 -23.177 11.131 1.00 94.56 217 PRO A O 1
ATOM 1677 N N . GLU A 1 218 ? -12.238 -22.201 12.999 1.00 89.06 218 GLU A N 1
ATOM 1678 C CA . GLU A 1 218 ? -12.606 -23.450 13.668 1.00 89.06 218 GLU A CA 1
ATOM 1679 C C . GLU A 1 218 ? -13.568 -24.274 12.789 1.00 89.06 218 GLU A C 1
ATOM 1681 O O . GLU A 1 218 ? -14.496 -23.738 12.185 1.00 89.06 218 GLU A O 1
ATOM 1686 N N . GLY A 1 219 ? -13.302 -25.577 12.660 1.00 90.56 219 GLY A N 1
ATOM 1687 C CA . GLY A 1 219 ? -14.031 -26.481 11.759 1.00 90.56 219 GLY A CA 1
ATOM 1688 C C . GLY A 1 219 ? -13.465 -26.593 10.337 1.00 90.56 219 GLY A C 1
ATOM 1689 O O . GLY A 1 219 ? -13.829 -27.525 9.633 1.00 90.56 219 GLY A O 1
ATOM 1690 N N . CYS A 1 220 ? -12.545 -25.712 9.928 1.00 94.50 220 CYS A N 1
ATOM 1691 C CA . CYS A 1 220 ? -11.866 -25.764 8.621 1.00 94.50 220 CYS A CA 1
ATOM 1692 C C . CYS A 1 220 ? -10.354 -26.039 8.738 1.00 94.50 220 CYS A C 1
ATOM 1694 O O . CYS A 1 220 ? -9.588 -25.806 7.802 1.00 94.50 220 CYS A O 1
ATOM 1696 N N . THR A 1 221 ? -9.891 -26.501 9.901 1.00 92.00 221 THR A N 1
ATOM 1697 C CA . THR A 1 221 ? -8.461 -26.694 10.191 1.00 92.00 221 THR A CA 1
ATOM 1698 C C . THR A 1 221 ? -7.830 -27.834 9.392 1.00 92.00 221 THR A C 1
ATOM 1700 O O . THR A 1 221 ? -6.608 -27.864 9.252 1.00 92.00 221 THR A O 1
ATOM 1703 N N . HIS A 1 222 ? -8.629 -28.733 8.803 1.00 93.06 222 HIS A N 1
ATOM 1704 C CA . HIS A 1 222 ? -8.139 -29.758 7.874 1.00 93.06 222 HIS A CA 1
ATOM 1705 C C . HIS A 1 222 ? -7.476 -29.155 6.635 1.00 93.06 222 HIS A C 1
ATOM 1707 O O . HIS A 1 222 ? -6.602 -29.794 6.058 1.00 93.06 222 HIS A O 1
ATOM 1713 N N . LEU A 1 223 ? -7.839 -27.926 6.254 1.00 94.88 223 LEU A N 1
ATOM 1714 C CA . LEU A 1 223 ? -7.285 -27.227 5.093 1.00 94.88 223 LEU A CA 1
ATOM 1715 C C . LEU A 1 223 ? -5.918 -26.579 5.352 1.00 94.88 223 LEU A C 1
ATOM 1717 O O . LEU A 1 223 ? -5.299 -26.099 4.406 1.00 94.88 223 LEU A O 1
ATOM 1721 N N . LEU A 1 224 ? -5.420 -26.556 6.593 1.00 94.62 224 LEU A N 1
ATOM 1722 C CA . LEU A 1 224 ? -4.117 -25.962 6.911 1.00 94.62 224 LEU A CA 1
ATOM 1723 C C . LEU A 1 224 ? -2.987 -26.642 6.122 1.00 94.62 224 LEU A C 1
ATOM 1725 O O . LEU A 1 224 ? -2.866 -27.864 6.099 1.00 94.62 224 LEU A O 1
ATOM 1729 N N . GLY A 1 225 ? -2.158 -25.836 5.458 1.00 93.75 225 GLY A N 1
ATOM 1730 C CA . GLY A 1 225 ? -1.088 -26.301 4.571 1.00 93.75 225 GLY A CA 1
ATOM 1731 C C . GLY A 1 225 ? -1.549 -26.809 3.207 1.00 93.75 225 GLY A C 1
ATOM 1732 O O . GLY A 1 225 ? -0.706 -27.076 2.350 1.00 93.75 225 GLY A O 1
ATOM 1733 N N . GLN A 1 226 ? -2.857 -26.900 2.964 1.00 95.00 226 GLN A N 1
ATOM 1734 C CA . GLN A 1 226 ? -3.401 -27.265 1.662 1.00 95.00 226 GLN A CA 1
ATOM 1735 C C . GLN A 1 226 ? -3.559 -26.040 0.756 1.00 95.00 226 GLN A C 1
ATOM 1737 O O . GLN A 1 226 ? -3.576 -24.890 1.205 1.00 95.00 226 GLN A O 1
ATOM 1742 N N . ARG A 1 227 ? -3.695 -26.297 -0.548 1.00 95.62 227 ARG A N 1
ATOM 1743 C CA . ARG A 1 227 ? -4.043 -25.278 -1.541 1.00 95.62 227 ARG A CA 1
ATOM 1744 C C . ARG A 1 227 ? -5.541 -25.318 -1.805 1.00 95.62 227 ARG A C 1
ATOM 1746 O O . ARG A 1 227 ? -6.047 -26.318 -2.300 1.00 95.62 227 ARG A O 1
ATOM 1753 N N . ALA A 1 228 ? -6.218 -24.209 -1.541 1.00 97.69 228 ALA A N 1
ATOM 1754 C CA . ALA A 1 228 ? -7.602 -23.993 -1.941 1.00 97.69 228 ALA A CA 1
ATOM 1755 C C . ALA A 1 228 ? -7.666 -23.072 -3.166 1.00 97.69 228 ALA A C 1
ATOM 1757 O O . ALA A 1 228 ? -6.859 -22.148 -3.310 1.00 97.69 228 ALA A O 1
ATOM 1758 N N . LYS A 1 229 ? -8.631 -23.303 -4.060 1.00 98.56 229 LYS A N 1
ATOM 1759 C CA . LYS A 1 229 ? -8.896 -22.411 -5.198 1.00 98.56 229 LYS A CA 1
ATOM 1760 C C . LYS A 1 229 ? -9.555 -21.145 -4.661 1.00 98.56 229 LYS A C 1
ATOM 1762 O O . LYS A 1 229 ? -10.649 -21.215 -4.110 1.00 98.56 229 LYS A O 1
ATOM 1767 N N . LEU A 1 230 ? -8.926 -19.992 -4.834 1.00 98.69 230 LEU A N 1
ATOM 1768 C CA . LEU A 1 230 ? -9.496 -18.702 -4.467 1.00 98.69 230 LEU A CA 1
ATOM 1769 C C . LEU A 1 230 ? -10.166 -18.074 -5.687 1.00 98.69 230 LEU A C 1
ATOM 1771 O O . LEU A 1 230 ? -9.523 -17.856 -6.716 1.00 98.69 230 LEU A O 1
ATOM 1775 N N . ARG A 1 231 ? -11.462 -17.782 -5.571 1.00 98.25 231 ARG A N 1
ATOM 1776 C CA . ARG A 1 231 ? -12.287 -17.255 -6.662 1.00 98.25 231 ARG A CA 1
ATOM 1777 C C . ARG A 1 231 ? -13.136 -16.078 -6.213 1.00 98.25 231 ARG A C 1
ATOM 1779 O O . ARG A 1 231 ? -13.504 -15.950 -5.049 1.00 98.25 231 ARG A O 1
ATOM 1786 N N . TRP A 1 232 ? -13.538 -15.264 -7.177 1.00 97.62 232 TRP A N 1
ATOM 1787 C CA . TRP A 1 232 ? -14.579 -14.265 -6.965 1.00 97.62 232 TRP A CA 1
ATOM 1788 C C . TRP A 1 232 ? -15.953 -14.926 -6.766 1.00 97.62 232 TRP A C 1
ATOM 1790 O O . TRP A 1 232 ? -16.245 -15.976 -7.355 1.00 97.62 232 TRP A O 1
ATOM 1800 N N . SER A 1 233 ? -16.799 -14.326 -5.924 1.00 96.88 233 SER A N 1
ATOM 1801 C CA . SER A 1 233 ? -18.187 -14.761 -5.729 1.00 96.88 233 SER A CA 1
ATOM 1802 C C . SER A 1 233 ? -18.994 -14.621 -7.023 1.00 96.88 233 SER A C 1
ATOM 1804 O O . SER A 1 233 ? -18.663 -13.824 -7.900 1.00 96.88 233 SER A O 1
ATOM 1806 N N . GLY A 1 234 ? -20.064 -15.407 -7.159 1.00 94.38 234 GLY A N 1
ATOM 1807 C CA . GLY A 1 234 ? -20.942 -15.375 -8.336 1.00 94.38 234 GLY A CA 1
ATOM 1808 C C . GLY A 1 234 ? -21.868 -14.155 -8.408 1.00 94.38 234 GLY A C 1
ATOM 1809 O O . GLY A 1 234 ? -22.660 -14.063 -9.343 1.00 94.38 234 GLY A O 1
ATOM 1810 N N . ASP A 1 235 ? -21.789 -13.236 -7.443 1.00 91.94 235 ASP A N 1
ATOM 1811 C CA . ASP A 1 235 ? -22.684 -12.084 -7.359 1.00 91.94 235 ASP A CA 1
ATOM 1812 C C . ASP A 1 235 ? -22.508 -11.166 -8.570 1.00 91.94 235 ASP A C 1
ATOM 1814 O O . ASP A 1 235 ? -21.386 -10.831 -8.963 1.00 91.94 235 ASP A O 1
ATOM 1818 N N . ALA A 1 236 ? -23.621 -10.702 -9.142 1.00 85.88 236 ALA A N 1
ATOM 1819 C CA . ALA A 1 236 ? -23.604 -9.905 -10.367 1.00 85.88 236 ALA A CA 1
ATOM 1820 C C . ALA A 1 236 ? -22.738 -8.637 -10.238 1.00 85.88 236 ALA A C 1
ATOM 1822 O O . ALA A 1 236 ? -22.017 -8.279 -11.168 1.00 85.88 236 ALA A O 1
ATOM 1823 N N . ASP A 1 237 ? -22.758 -7.974 -9.080 1.00 81.75 237 ASP A N 1
ATOM 1824 C CA . ASP A 1 237 ? -21.961 -6.766 -8.831 1.00 81.75 237 ASP A CA 1
ATOM 1825 C C . ASP A 1 237 ? -20.464 -7.057 -8.759 1.00 81.75 237 ASP A C 1
ATOM 1827 O O . ASP A 1 237 ? -19.660 -6.290 -9.290 1.00 81.75 237 ASP A O 1
ATOM 1831 N N . VAL A 1 238 ? -20.089 -8.179 -8.141 1.00 88.44 238 VAL A N 1
ATOM 1832 C CA . VAL A 1 238 ? -18.697 -8.635 -8.065 1.00 88.44 238 VAL A CA 1
ATOM 1833 C C . VAL A 1 238 ? -18.203 -8.983 -9.465 1.00 88.44 238 VAL A C 1
ATOM 1835 O O . VAL A 1 238 ? -17.180 -8.458 -9.901 1.00 88.44 238 VAL A O 1
ATOM 1838 N N . GLN A 1 239 ? -18.971 -9.774 -10.217 1.00 90.50 239 GLN A N 1
ATOM 1839 C CA . GLN A 1 239 ? -18.622 -10.166 -11.583 1.00 90.50 239 GLN A CA 1
ATOM 1840 C C . GLN A 1 239 ? -18.493 -8.959 -12.520 1.00 90.50 239 GLN A C 1
ATOM 1842 O O . GLN A 1 239 ? -17.521 -8.869 -13.270 1.00 90.50 239 GLN A O 1
ATOM 1847 N N . ARG A 1 240 ? -19.401 -7.975 -12.435 1.00 82.00 240 ARG A N 1
ATOM 1848 C CA . ARG A 1 240 ? -19.298 -6.727 -13.212 1.00 82.00 240 ARG A CA 1
ATOM 1849 C C . ARG A 1 240 ? -17.993 -5.979 -12.937 1.00 82.00 240 ARG A C 1
ATOM 1851 O O . ARG A 1 240 ? -17.347 -5.535 -13.886 1.00 82.00 240 ARG A O 1
ATOM 1858 N N . ARG A 1 241 ? -17.582 -5.858 -11.668 1.00 85.88 241 ARG A N 1
ATOM 1859 C CA . ARG A 1 241 ? -16.312 -5.205 -11.301 1.00 85.88 241 ARG A CA 1
ATOM 1860 C C . ARG A 1 241 ? -15.101 -5.987 -11.801 1.00 85.88 241 ARG A C 1
ATOM 1862 O O . ARG A 1 241 ? -14.202 -5.384 -12.376 1.00 85.88 241 ARG A O 1
ATOM 1869 N N . VAL A 1 242 ? -15.090 -7.307 -11.622 1.00 87.69 242 VAL A N 1
ATOM 1870 C CA . VAL A 1 242 ? -13.989 -8.182 -12.058 1.00 87.69 242 VAL A CA 1
ATOM 1871 C C . VAL A 1 242 ? -13.796 -8.101 -13.572 1.00 87.69 242 VAL A C 1
ATOM 1873 O O . VAL A 1 242 ? -12.685 -7.852 -14.042 1.00 87.69 242 VAL A O 1
ATOM 1876 N N . VAL A 1 243 ? -14.877 -8.221 -14.347 1.00 84.69 243 VAL A N 1
ATOM 1877 C CA . VAL A 1 243 ? -14.830 -8.126 -15.815 1.00 84.69 243 VAL A CA 1
ATOM 1878 C C . VAL A 1 243 ? -14.358 -6.746 -16.273 1.00 84.69 243 VAL A C 1
ATOM 1880 O O . VAL A 1 243 ? -13.541 -6.657 -17.184 1.00 84.69 243 VAL A O 1
ATOM 1883 N N . ALA A 1 244 ? -14.805 -5.666 -15.621 1.00 78.88 244 ALA A N 1
ATOM 1884 C CA . ALA A 1 244 ? -14.443 -4.291 -15.984 1.00 78.88 244 ALA A CA 1
ATOM 1885 C C . ALA A 1 244 ? -12.935 -3.994 -15.930 1.00 78.88 244 ALA A C 1
ATOM 1887 O O . ALA A 1 244 ? -12.460 -3.024 -16.535 1.00 78.88 244 ALA A O 1
ATOM 1888 N N . VAL A 1 245 ? -12.187 -4.791 -15.173 1.00 81.19 245 VAL A N 1
ATOM 1889 C CA . VAL A 1 245 ? -10.768 -4.557 -14.918 1.00 81.19 245 VAL A CA 1
ATOM 1890 C C . VAL A 1 245 ? -9.875 -5.691 -15.426 1.00 81.19 245 VAL A C 1
ATOM 1892 O O . VAL A 1 245 ? -8.671 -5.503 -15.564 1.00 81.19 245 VAL A O 1
ATOM 1895 N N . THR A 1 246 ? -10.456 -6.835 -15.781 1.00 84.94 246 THR A N 1
ATOM 1896 C CA . THR A 1 246 ? -9.745 -7.947 -16.419 1.00 84.94 246 THR A CA 1
ATOM 1897 C C . THR A 1 246 ? -9.212 -7.510 -17.783 1.00 84.94 246 THR A C 1
ATOM 1899 O O . THR A 1 246 ? -9.954 -6.973 -18.609 1.00 84.94 246 THR A O 1
ATOM 1902 N N . ARG A 1 247 ? -7.910 -7.696 -18.019 1.00 83.62 247 ARG A N 1
ATOM 1903 C CA . ARG A 1 247 ? -7.227 -7.223 -19.234 1.00 83.62 247 ARG A CA 1
ATOM 1904 C C . ARG A 1 247 ? -6.120 -8.176 -19.647 1.00 83.62 247 ARG A C 1
ATOM 1906 O O . ARG A 1 247 ? -5.521 -8.846 -18.813 1.00 83.62 247 ARG A O 1
ATOM 1913 N N . ASP A 1 248 ? -5.808 -8.181 -20.932 1.00 81.56 248 ASP A N 1
ATOM 1914 C CA . ASP A 1 248 ? -4.585 -8.806 -21.417 1.00 81.56 248 ASP A CA 1
ATOM 1915 C C . ASP A 1 248 ? -3.360 -8.038 -20.915 1.00 81.56 248 ASP A C 1
ATOM 1917 O O . ASP A 1 248 ? -3.402 -6.813 -20.787 1.00 81.56 248 ASP A O 1
ATOM 1921 N N . LEU A 1 249 ? -2.267 -8.753 -20.654 1.00 82.06 249 LEU A N 1
ATOM 1922 C CA . LEU A 1 249 ? -1.006 -8.178 -20.213 1.00 82.06 249 LEU A CA 1
ATOM 1923 C C . LEU A 1 249 ? 0.106 -8.485 -21.210 1.00 82.06 249 LEU A C 1
ATOM 1925 O O . LEU A 1 249 ? 0.608 -9.607 -21.290 1.00 82.06 249 LEU A O 1
ATOM 1929 N N . PHE A 1 250 ? 0.547 -7.448 -21.913 1.00 77.62 250 PHE A N 1
ATOM 1930 C CA . PHE A 1 250 ? 1.687 -7.488 -22.816 1.00 77.62 250 PHE A CA 1
ATOM 1931 C C . PHE A 1 250 ? 2.619 -6.335 -22.477 1.00 77.62 250 PHE A C 1
ATOM 1933 O O . PHE A 1 250 ? 2.228 -5.167 -22.502 1.00 77.62 250 PHE A O 1
ATOM 1940 N N . PHE A 1 251 ? 3.862 -6.657 -22.136 1.00 81.00 251 PHE A N 1
ATOM 1941 C CA . PHE A 1 251 ? 4.809 -5.627 -21.743 1.00 81.00 251 PHE A CA 1
ATOM 1942 C C . PHE A 1 251 ? 5.052 -4.647 -22.892 1.00 81.00 251 PHE A C 1
ATOM 1944 O O . PHE A 1 251 ? 5.380 -5.024 -24.015 1.00 81.00 251 PHE A O 1
ATOM 1951 N N . SER A 1 252 ? 4.904 -3.363 -22.583 1.00 74.19 252 SER A N 1
ATOM 1952 C CA . SER A 1 252 ? 5.410 -2.291 -23.431 1.00 74.19 252 SER A CA 1
ATOM 1953 C C . SER A 1 252 ? 6.942 -2.290 -23.429 1.00 74.19 252 SER A C 1
ATOM 1955 O O . SER A 1 252 ? 7.570 -2.798 -22.500 1.00 74.19 252 SER A O 1
ATOM 1957 N N . ALA A 1 253 ? 7.561 -1.641 -24.417 1.00 68.50 253 ALA A N 1
ATOM 1958 C CA . ALA A 1 253 ? 9.020 -1.512 -24.471 1.00 68.50 253 ALA A CA 1
ATOM 1959 C C . ALA A 1 253 ? 9.614 -0.846 -23.208 1.00 68.50 253 ALA A C 1
ATOM 1961 O O . ALA A 1 253 ? 10.721 -1.182 -22.788 1.00 68.50 253 ALA A O 1
ATOM 1962 N N . ASP A 1 254 ? 8.872 0.073 -22.577 1.00 72.88 254 ASP A N 1
ATOM 1963 C CA . ASP A 1 254 ? 9.297 0.698 -21.321 1.00 72.88 254 ASP A CA 1
ATOM 1964 C C . ASP A 1 254 ? 9.204 -0.292 -20.150 1.00 72.88 254 ASP A C 1
ATOM 1966 O O . ASP A 1 254 ? 10.124 -0.355 -19.337 1.00 72.88 254 ASP A O 1
ATOM 1970 N N . ALA A 1 255 ? 8.142 -1.105 -20.085 1.00 80.38 255 ALA A N 1
ATOM 1971 C CA . ALA A 1 255 ? 7.993 -2.143 -19.063 1.00 80.38 255 ALA A CA 1
ATOM 1972 C C . ALA A 1 255 ? 9.058 -3.241 -19.202 1.00 80.38 255 ALA A C 1
ATOM 1974 O O . ALA A 1 255 ? 9.637 -3.664 -18.199 1.00 80.38 255 ALA A O 1
ATOM 1975 N N . GLU A 1 256 ? 9.376 -3.652 -20.436 1.00 80.75 256 GLU A N 1
ATOM 1976 C CA . GLU A 1 256 ? 10.497 -4.550 -20.726 1.00 80.75 256 GLU A CA 1
ATOM 1977 C C . GLU A 1 256 ? 11.785 -3.981 -20.135 1.00 80.75 256 GLU A C 1
ATOM 1979 O O . GLU A 1 256 ? 12.381 -4.609 -19.260 1.00 80.75 256 GLU A O 1
ATOM 1984 N N . TYR A 1 257 ? 12.144 -2.747 -20.493 1.00 78.50 257 TYR A N 1
ATOM 1985 C CA . TYR A 1 257 ? 13.337 -2.093 -19.964 1.00 78.50 257 TYR A CA 1
ATOM 1986 C C . TYR A 1 257 ? 13.322 -1.932 -18.447 1.00 78.50 257 TYR A C 1
ATOM 1988 O O . TYR A 1 257 ? 14.324 -2.213 -17.793 1.00 78.50 257 TYR A O 1
ATOM 1996 N N . SER A 1 258 ? 12.206 -1.508 -17.856 1.00 82.75 258 SER A N 1
ATOM 1997 C CA . SER A 1 258 ? 12.066 -1.381 -16.403 1.00 82.75 258 SER A CA 1
ATOM 1998 C C . SER A 1 258 ? 12.315 -2.707 -15.685 1.00 82.75 258 SER A C 1
ATOM 2000 O O . SER A 1 258 ? 13.003 -2.725 -14.662 1.00 82.75 258 SER A O 1
ATOM 2002 N N . SER A 1 259 ? 11.828 -3.811 -16.256 1.00 82.88 259 SER A N 1
ATOM 2003 C CA . SER A 1 259 ? 11.959 -5.155 -15.689 1.00 82.88 259 SER A CA 1
ATOM 2004 C C . SER A 1 259 ? 13.348 -5.784 -15.886 1.00 82.88 259 SER A C 1
ATOM 2006 O O . SER A 1 259 ? 13.841 -6.503 -15.005 1.00 82.88 259 SER A O 1
ATOM 2008 N N . THR A 1 260 ? 14.011 -5.516 -17.017 1.00 77.44 260 THR A N 1
ATOM 2009 C CA . THR A 1 260 ? 15.315 -6.109 -17.357 1.00 77.44 260 THR A CA 1
ATOM 2010 C C . THR A 1 260 ? 16.491 -5.253 -16.917 1.00 77.44 260 THR A C 1
ATOM 2012 O O . THR A 1 260 ? 17.567 -5.789 -16.672 1.00 77.44 260 THR A O 1
ATOM 2015 N N . THR A 1 261 ? 16.302 -3.937 -16.813 1.00 75.69 261 THR A N 1
ATOM 2016 C CA . THR A 1 261 ? 17.397 -2.965 -16.700 1.00 75.69 261 THR A CA 1
ATOM 2017 C C . THR A 1 261 ? 17.115 -1.867 -15.672 1.00 75.69 261 THR A C 1
ATOM 2019 O O . THR A 1 261 ? 18.004 -1.528 -14.895 1.00 75.69 261 THR A O 1
ATOM 2022 N N . GLY A 1 262 ? 15.892 -1.330 -15.630 1.00 70.69 262 GLY A N 1
ATOM 2023 C CA . GLY A 1 262 ? 15.531 -0.118 -14.884 1.00 70.69 262 GLY A CA 1
ATOM 2024 C C . GLY A 1 262 ? 15.412 -0.259 -13.364 1.00 70.69 262 GLY A C 1
ATOM 2025 O O . GLY A 1 262 ? 15.266 0.758 -12.690 1.00 70.69 262 GLY A O 1
ATOM 2026 N N . GLY A 1 263 ? 15.508 -1.474 -12.817 1.00 82.31 263 GLY A N 1
ATOM 2027 C CA . GLY A 1 263 ? 15.474 -1.701 -11.368 1.00 82.31 263 GLY A CA 1
ATOM 2028 C C . GLY A 1 263 ? 14.083 -1.540 -10.752 1.00 82.31 263 GLY A C 1
ATOM 2029 O O . GLY A 1 263 ? 13.971 -1.151 -9.595 1.00 82.31 263 GLY A O 1
ATOM 2030 N N . THR A 1 264 ? 13.023 -1.841 -11.507 1.00 88.56 264 THR A N 1
ATOM 2031 C CA . THR A 1 264 ? 11.635 -1.819 -11.026 1.00 88.56 264 THR A CA 1
ATOM 2032 C C . THR A 1 264 ? 11.083 -3.238 -10.943 1.00 88.56 264 THR A C 1
ATOM 2034 O O . THR A 1 264 ? 11.235 -4.028 -11.878 1.00 88.56 264 THR A O 1
ATOM 2037 N N . VAL A 1 265 ? 10.405 -3.571 -9.844 1.00 93.44 265 VAL A N 1
ATOM 2038 C CA . VAL A 1 265 ? 9.692 -4.847 -9.728 1.00 93.44 265 VAL A CA 1
ATOM 2039 C C . VAL A 1 265 ? 8.440 -4.781 -10.597 1.00 93.44 265 VAL A C 1
ATOM 2041 O O . VAL A 1 265 ? 7.563 -3.970 -10.330 1.00 93.44 265 VAL A O 1
ATOM 2044 N N . CYS A 1 266 ? 8.375 -5.609 -11.640 1.00 92.69 266 CYS A N 1
ATOM 2045 C CA . CYS A 1 266 ? 7.248 -5.699 -12.576 1.00 92.69 266 CYS A CA 1
ATOM 2046 C C . CYS A 1 266 ? 6.622 -7.112 -12.518 1.00 92.69 266 CYS A C 1
ATOM 2048 O O . CYS A 1 266 ? 7.338 -8.061 -12.176 1.00 92.69 266 CYS A O 1
ATOM 2050 N N . PRO A 1 267 ? 5.345 -7.294 -12.914 1.00 95.12 267 PRO A N 1
ATOM 2051 C CA . PRO A 1 267 ? 4.625 -8.573 -12.948 1.00 95.12 267 PRO A CA 1
ATOM 2052 C C . PRO A 1 267 ? 5.101 -9.479 -14.099 1.00 95.12 267 PRO A C 1
ATOM 2054 O O . PRO A 1 267 ? 4.340 -9.875 -14.980 1.00 95.12 267 PRO A O 1
ATOM 2057 N N . THR A 1 268 ? 6.394 -9.803 -14.137 1.00 93.00 268 THR A N 1
ATOM 2058 C CA . THR A 1 268 ? 7.031 -10.523 -15.255 1.00 93.00 268 THR A CA 1
ATOM 2059 C C . THR A 1 268 ? 6.440 -11.910 -15.492 1.00 93.00 268 THR A C 1
ATOM 2061 O O . THR A 1 268 ? 6.406 -12.367 -16.632 1.00 93.00 268 THR A O 1
ATOM 2064 N N . ARG A 1 269 ? 5.925 -12.564 -14.442 1.00 94.56 269 ARG A N 1
ATOM 2065 C CA . ARG A 1 269 ? 5.274 -13.885 -14.522 1.00 94.56 269 ARG A CA 1
ATOM 2066 C C . ARG A 1 269 ? 3.960 -13.866 -15.306 1.00 94.56 269 ARG A C 1
ATOM 2068 O O . ARG A 1 269 ? 3.566 -14.893 -15.854 1.00 94.56 269 ARG A O 1
ATOM 2075 N N . LEU A 1 270 ? 3.323 -12.699 -15.383 1.00 92.31 270 LEU A N 1
ATOM 2076 C CA . LEU A 1 270 ? 2.060 -12.474 -16.082 1.00 92.31 270 LEU A CA 1
ATOM 2077 C C . LEU A 1 270 ? 2.261 -11.933 -17.508 1.00 92.31 270 LEU A C 1
ATOM 2079 O O . LEU A 1 270 ? 1.287 -11.753 -18.234 1.00 92.31 270 LEU A O 1
ATOM 2083 N N . ASN A 1 271 ? 3.497 -11.650 -17.939 1.00 89.75 271 ASN A N 1
ATOM 2084 C CA . ASN A 1 271 ? 3.729 -11.144 -19.291 1.00 89.75 271 ASN A CA 1
ATOM 2085 C C . ASN A 1 271 ? 3.230 -12.157 -20.340 1.00 89.75 271 ASN A C 1
ATOM 2087 O O . ASN A 1 271 ? 3.487 -13.361 -20.236 1.00 89.75 271 ASN A O 1
ATOM 2091 N N . GLN A 1 272 ? 2.534 -11.655 -21.361 1.00 83.81 272 GLN A N 1
ATOM 2092 C CA . GLN A 1 272 ? 1.876 -12.428 -22.419 1.00 83.81 272 GLN A CA 1
ATOM 2093 C C . GLN A 1 272 ? 0.750 -13.342 -21.916 1.00 83.81 272 GLN A C 1
ATOM 2095 O O . GLN A 1 272 ? 0.496 -14.400 -22.501 1.00 83.81 272 GLN A O 1
ATOM 2100 N N . TRP A 1 273 ? 0.109 -12.987 -20.805 1.00 84.31 273 TRP A N 1
ATOM 2101 C CA . TRP A 1 273 ? -1.140 -13.613 -20.384 1.00 84.31 273 TRP A CA 1
ATOM 2102 C C . TRP A 1 273 ? -2.315 -12.793 -20.903 1.00 84.31 273 TRP A C 1
ATOM 2104 O O . TRP A 1 273 ? -2.282 -11.565 -20.905 1.00 84.31 273 TRP A O 1
ATOM 2114 N N . GLN A 1 274 ? -3.372 -13.477 -21.325 1.00 86.38 274 GLN A N 1
ATOM 2115 C CA . GLN A 1 274 ? -4.624 -12.844 -21.734 1.00 86.38 274 GLN A CA 1
ATOM 2116 C C . GLN A 1 274 ? -5.637 -12.901 -20.600 1.00 86.38 274 GLN A C 1
ATOM 2118 O O . GLN A 1 274 ? -5.637 -13.866 -19.838 1.00 86.38 274 GLN A O 1
ATOM 2123 N N . LEU A 1 275 ? -6.526 -11.915 -20.517 1.00 85.38 275 LEU A N 1
ATOM 2124 C CA . LEU A 1 275 ? -7.608 -11.856 -19.535 1.00 85.38 275 LEU A CA 1
ATOM 2125 C C . LEU A 1 275 ? -7.113 -12.043 -18.094 1.00 85.38 275 LEU A C 1
ATOM 2127 O O . LEU A 1 275 ? -7.677 -12.838 -17.351 1.00 85.38 275 LEU A O 1
ATOM 2131 N N . VAL A 1 276 ? -6.028 -11.364 -17.719 1.00 89.88 276 VAL A N 1
ATOM 2132 C CA . VAL A 1 276 ? -5.486 -11.408 -16.358 1.00 89.88 276 VAL A CA 1
ATOM 2133 C C . VAL A 1 276 ? -6.507 -10.804 -15.403 1.00 89.88 276 VAL A C 1
ATOM 2135 O O . VAL A 1 276 ? -6.828 -9.612 -15.492 1.00 89.88 276 VAL A O 1
ATOM 2138 N N . ASP A 1 277 ? -7.021 -11.631 -14.498 1.00 93.12 277 ASP A N 1
ATOM 2139 C CA . ASP A 1 277 ? -8.018 -11.213 -13.520 1.00 93.12 277 ASP A CA 1
ATOM 2140 C C . ASP A 1 277 ? -7.370 -10.525 -12.291 1.00 93.12 277 ASP A C 1
ATOM 2142 O O . ASP A 1 277 ? -6.142 -10.528 -12.122 1.00 93.12 277 ASP A O 1
ATOM 2146 N N . PRO A 1 278 ? -8.157 -9.880 -11.410 1.00 95.88 278 PRO A N 1
ATOM 2147 C CA . PRO A 1 278 ? -7.615 -9.179 -10.249 1.00 95.88 278 PRO A CA 1
ATOM 2148 C C . PRO A 1 278 ? -6.841 -10.054 -9.248 1.00 95.88 278 PRO A C 1
ATOM 2150 O O . PRO A 1 278 ? -5.845 -9.570 -8.706 1.00 95.88 278 PRO A O 1
ATOM 2153 N N . LEU A 1 279 ? -7.249 -11.306 -9.007 1.00 98.38 279 LEU A N 1
ATOM 2154 C CA . LEU A 1 279 ? -6.545 -12.237 -8.115 1.00 98.38 279 LEU A CA 1
ATOM 2155 C C . LEU A 1 279 ? -5.229 -12.690 -8.740 1.00 98.38 279 LEU A C 1
ATOM 2157 O O . LEU A 1 279 ? -4.201 -12.686 -8.062 1.00 98.38 279 LEU A O 1
ATOM 2161 N N . GLU A 1 280 ? -5.240 -13.000 -10.038 1.00 98.00 280 GLU A N 1
ATOM 2162 C CA . GLU A 1 280 ? -4.027 -13.324 -10.794 1.00 98.00 280 GLU A CA 1
ATOM 2163 C C . GLU A 1 280 ? -3.039 -12.155 -10.767 1.00 98.00 280 GLU A C 1
ATOM 2165 O O . GLU A 1 280 ? -1.858 -12.351 -10.483 1.00 98.00 280 GLU A O 1
ATOM 2170 N N . SER A 1 281 ? -3.522 -10.924 -10.977 1.00 97.12 281 SER A N 1
ATOM 2171 C CA . SER A 1 281 ? -2.682 -9.723 -10.918 1.00 97.12 281 SER A CA 1
ATOM 2172 C C . SER A 1 281 ? -2.023 -9.537 -9.550 1.00 97.12 281 SER A C 1
ATOM 2174 O O . SER A 1 281 ? -0.851 -9.170 -9.486 1.00 97.12 281 SER A O 1
ATOM 2176 N N . LEU A 1 282 ? -2.742 -9.816 -8.457 1.00 98.25 282 LEU A N 1
ATOM 2177 C CA . LEU A 1 282 ? -2.229 -9.687 -7.094 1.00 98.25 282 LEU A CA 1
ATOM 2178 C C . LEU A 1 282 ? -1.203 -10.785 -6.783 1.00 98.25 282 LEU A C 1
ATOM 2180 O O . LEU A 1 282 ? -0.098 -10.477 -6.337 1.00 98.25 282 LEU A O 1
ATOM 2184 N N . ALA A 1 283 ? -1.525 -12.044 -7.093 1.00 98.25 283 ALA A N 1
ATOM 2185 C CA . ALA A 1 283 ? -0.628 -13.183 -6.896 1.00 98.25 283 ALA A CA 1
ATOM 2186 C C . ALA A 1 283 ? 0.648 -13.077 -7.750 1.00 98.25 283 ALA A C 1
ATOM 2188 O O . ALA A 1 283 ? 1.737 -13.404 -7.285 1.00 98.25 283 ALA A O 1
ATOM 2189 N N . GLY A 1 284 ? 0.523 -12.585 -8.987 1.00 96.56 284 GLY A N 1
ATOM 2190 C CA . GLY A 1 284 ? 1.593 -12.458 -9.978 1.00 96.56 284 GLY A CA 1
ATOM 2191 C C . GLY A 1 284 ? 2.369 -11.136 -9.959 1.00 96.56 284 GLY A C 1
ATOM 2192 O O . GLY A 1 284 ? 3.239 -10.941 -10.808 1.00 96.56 284 GLY A O 1
ATOM 2193 N N . SER A 1 285 ? 2.084 -10.229 -9.015 1.00 95.50 285 SER A N 1
ATOM 2194 C CA . SER A 1 285 ? 2.681 -8.879 -8.963 1.00 95.50 285 SER A CA 1
ATOM 2195 C C . SER A 1 285 ? 4.197 -8.867 -8.739 1.00 95.50 285 SER A C 1
ATOM 2197 O O . SER A 1 285 ? 4.877 -7.915 -9.121 1.00 95.50 285 SER A O 1
ATOM 2199 N N . ARG A 1 286 ? 4.739 -9.912 -8.107 1.00 95.44 286 ARG A N 1
ATOM 2200 C CA . ARG A 1 286 ? 6.167 -10.048 -7.783 1.00 95.44 286 ARG A CA 1
ATOM 2201 C C . ARG A 1 286 ? 6.806 -11.238 -8.491 1.00 95.44 286 ARG A C 1
ATOM 2203 O O . ARG A 1 286 ? 6.087 -12.140 -8.913 1.00 95.44 286 ARG A O 1
ATOM 2210 N N . PRO A 1 287 ? 8.146 -11.301 -8.583 1.00 92.81 287 PRO A N 1
ATOM 2211 C CA . PRO A 1 287 ? 8.854 -12.464 -9.116 1.00 92.81 287 PRO A CA 1
ATOM 2212 C C . PRO A 1 287 ? 8.617 -13.772 -8.346 1.00 92.81 287 PRO A C 1
ATOM 2214 O O . PRO A 1 287 ? 8.735 -14.835 -8.947 1.00 92.81 287 PRO A O 1
ATOM 2217 N N . LEU A 1 288 ? 8.289 -13.703 -7.051 1.00 95.12 288 LEU A N 1
ATOM 2218 C CA . LEU A 1 288 ? 8.034 -14.855 -6.179 1.00 95.12 288 LEU A CA 1
ATOM 2219 C C . LEU A 1 288 ? 6.584 -14.843 -5.666 1.00 95.12 288 LEU A C 1
ATOM 2221 O O . LEU A 1 288 ? 5.978 -13.777 -5.543 1.00 95.12 288 LEU A O 1
ATOM 2225 N N . ASP A 1 289 ? 6.044 -16.020 -5.341 1.00 96.94 289 ASP A N 1
ATOM 2226 C CA . ASP A 1 289 ? 4.743 -16.184 -4.671 1.00 96.94 289 ASP A CA 1
ATOM 2227 C C . ASP A 1 289 ? 4.869 -15.892 -3.168 1.00 96.94 289 ASP A C 1
ATOM 2229 O O . ASP A 1 289 ? 4.828 -16.808 -2.349 1.00 96.94 289 ASP A O 1
ATOM 2233 N N . ASP A 1 290 ? 5.081 -14.624 -2.806 1.00 95.81 290 ASP A N 1
ATOM 2234 C CA . ASP A 1 290 ? 5.359 -14.182 -1.429 1.00 95.81 290 ASP A CA 1
ATOM 2235 C C . ASP A 1 290 ? 4.310 -13.226 -0.837 1.00 95.81 290 ASP A C 1
ATOM 2237 O O . ASP A 1 290 ? 4.524 -12.600 0.207 1.00 95.81 290 ASP A O 1
ATOM 2241 N N . VAL A 1 291 ? 3.162 -13.103 -1.503 1.00 97.62 291 VAL A N 1
ATOM 2242 C CA . VAL A 1 291 ? 2.072 -12.232 -1.067 1.00 97.62 291 VAL A CA 1
ATOM 2243 C C . VAL A 1 291 ? 1.209 -12.979 -0.052 1.00 97.62 291 VAL A C 1
ATOM 2245 O O . VAL A 1 291 ? 0.389 -13.824 -0.411 1.00 97.62 291 VAL A O 1
ATOM 2248 N N . MET A 1 292 ? 1.402 -12.654 1.227 1.00 97.88 292 MET A N 1
ATOM 2249 C CA . MET A 1 292 ? 0.542 -13.099 2.325 1.00 97.88 292 MET A CA 1
ATOM 2250 C C . MET A 1 292 ? -0.684 -12.199 2.429 1.00 97.88 292 MET A C 1
ATOM 2252 O O . MET A 1 292 ? -0.556 -10.971 2.428 1.00 97.88 292 MET A O 1
ATOM 2256 N N . VAL A 1 293 ? -1.863 -12.803 2.550 1.00 98.75 293 VAL A N 1
ATOM 2257 C CA . VAL A 1 293 ? -3.137 -12.087 2.629 1.00 98.75 293 VAL A CA 1
ATOM 2258 C C . VAL A 1 293 ? -4.032 -12.632 3.731 1.00 98.75 293 VAL A C 1
ATOM 2260 O O . VAL A 1 293 ? -3.967 -13.811 4.079 1.00 98.75 293 VAL A O 1
ATOM 2263 N N . MET A 1 294 ? -4.909 -11.768 4.231 1.00 98.50 294 MET A N 1
ATOM 2264 C CA . MET A 1 294 ? -6.139 -12.164 4.903 1.00 98.50 294 MET A CA 1
ATOM 2265 C C . MET A 1 294 ? -7.328 -11.984 3.960 1.00 98.50 294 MET A C 1
ATOM 2267 O O . MET A 1 294 ? -7.369 -11.035 3.171 1.00 98.50 294 MET A O 1
ATOM 2271 N N . LEU A 1 295 ? -8.300 -12.888 4.048 1.00 98.44 295 LEU A N 1
ATOM 2272 C CA . LEU A 1 295 ? -9.591 -12.704 3.394 1.00 98.44 295 LEU A CA 1
ATOM 2273 C C . LEU A 1 295 ? -10.504 -11.917 4.336 1.00 98.44 295 LEU A C 1
ATOM 2275 O O . LEU A 1 295 ? -10.554 -12.196 5.534 1.00 98.44 295 LEU A O 1
ATOM 2279 N N . VAL A 1 296 ? -11.200 -10.928 3.785 1.00 94.25 296 VAL A N 1
ATOM 2280 C CA . VAL A 1 296 ? -12.107 -10.043 4.524 1.00 94.25 296 VAL A CA 1
ATOM 2281 C C . VAL A 1 296 ? -13.554 -10.309 4.134 1.00 94.25 296 VAL A C 1
ATOM 2283 O O . VAL A 1 296 ? -13.824 -10.897 3.085 1.00 94.25 296 VAL A O 1
ATOM 2286 N N . ASP A 1 297 ? -14.473 -9.829 4.971 1.00 89.44 297 ASP A N 1
ATOM 2287 C CA . ASP A 1 297 ? -15.909 -10.081 4.864 1.00 89.44 297 ASP A CA 1
ATOM 2288 C C . ASP A 1 297 ? -16.232 -11.595 4.864 1.00 89.44 297 ASP A C 1
ATOM 2290 O O . ASP A 1 297 ? -15.444 -12.426 5.324 1.00 89.44 297 ASP A O 1
ATOM 2294 N N . ALA A 1 298 ? -17.434 -11.968 4.422 1.00 91.75 298 ALA A N 1
ATOM 2295 C CA . ALA A 1 298 ? -17.850 -13.363 4.381 1.00 91.75 298 ALA A CA 1
ATOM 2296 C C . ALA A 1 298 ? -17.091 -14.143 3.293 1.00 91.75 298 ALA A C 1
ATOM 2298 O O . ALA A 1 298 ? -17.046 -13.733 2.131 1.00 91.75 298 ALA A O 1
ATOM 2299 N N . VAL A 1 299 ? -16.554 -15.307 3.669 1.00 96.69 299 VAL A N 1
ATOM 2300 C CA . VAL A 1 299 ? -15.910 -16.263 2.759 1.00 96.69 299 VAL A CA 1
ATOM 2301 C C . VAL A 1 299 ? -16.795 -17.496 2.649 1.00 96.69 299 VAL A C 1
ATOM 2303 O O . VAL A 1 299 ? -17.087 -18.138 3.657 1.00 96.69 299 VAL A O 1
ATOM 2306 N N . HIS A 1 300 ? -17.212 -17.837 1.431 1.00 96.94 300 HIS A N 1
ATOM 2307 C CA . HIS A 1 300 ? -17.963 -19.066 1.180 1.00 96.94 300 HIS A CA 1
ATOM 2308 C C . HIS A 1 300 ? -17.001 -20.187 0.790 1.00 96.94 300 HIS A C 1
ATOM 2310 O O . HIS A 1 300 ? -16.278 -20.058 -0.200 1.00 96.94 300 HIS A O 1
ATOM 2316 N N . LEU A 1 301 ? -17.002 -21.273 1.561 1.00 96.69 301 LEU A N 1
ATOM 2317 C CA . LEU A 1 301 ? -16.223 -22.475 1.284 1.00 96.69 301 LEU A CA 1
ATOM 2318 C C . LEU A 1 301 ? -17.114 -23.518 0.597 1.00 96.69 301 LEU A C 1
ATOM 2320 O O . LEU A 1 301 ? -18.092 -23.979 1.179 1.00 96.69 301 LEU A O 1
ATOM 2324 N N . ASP A 1 302 ? -16.740 -23.909 -0.619 1.00 95.88 302 ASP A N 1
ATOM 2325 C CA . ASP A 1 302 ? -17.216 -25.139 -1.251 1.00 95.88 302 ASP A CA 1
ATOM 2326 C C . ASP A 1 302 ? -16.242 -26.267 -0.844 1.00 95.88 302 ASP A C 1
ATOM 2328 O O . ASP A 1 302 ? -15.190 -26.434 -1.469 1.00 95.88 302 ASP A O 1
ATOM 2332 N N . ASP A 1 303 ? -16.553 -26.984 0.243 1.00 88.56 303 ASP A N 1
ATOM 2333 C CA . ASP A 1 303 ? -15.697 -28.033 0.834 1.00 88.56 303 ASP A CA 1
ATOM 2334 C C . ASP A 1 303 ? -15.921 -29.383 0.128 1.00 88.56 303 ASP A C 1
ATOM 2336 O O . ASP A 1 303 ? -16.741 -30.206 0.540 1.00 88.56 303 ASP A O 1
ATOM 2340 N N . GLY A 1 304 ? -15.253 -29.569 -1.011 1.00 87.62 304 GLY A N 1
ATOM 2341 C CA . GLY A 1 304 ? -15.189 -30.839 -1.743 1.00 87.62 304 GLY A CA 1
ATOM 2342 C C . GLY A 1 304 ? -13.745 -31.315 -1.910 1.00 87.62 304 GLY A C 1
ATOM 2343 O O . GLY A 1 304 ? -12.832 -30.718 -1.348 1.00 87.62 304 GLY A O 1
ATOM 2344 N N . ASP A 1 305 ? -13.523 -32.341 -2.740 1.00 84.38 305 ASP A N 1
ATOM 2345 C CA . ASP A 1 305 ? -12.173 -32.883 -3.012 1.00 84.38 305 ASP A CA 1
ATOM 2346 C C . ASP A 1 305 ? -11.179 -31.806 -3.496 1.00 84.38 305 ASP A C 1
ATOM 2348 O O . ASP A 1 305 ? -9.984 -31.883 -3.224 1.00 84.38 305 ASP A O 1
ATOM 2352 N N . ASP A 1 306 ? -11.696 -30.780 -4.180 1.00 90.50 306 ASP A N 1
ATOM 2353 C CA . ASP A 1 306 ? -10.981 -29.569 -4.577 1.00 90.50 306 ASP A CA 1
ATOM 2354 C C . ASP A 1 306 ? -11.612 -28.341 -3.886 1.00 90.50 306 ASP A C 1
ATOM 2356 O O . ASP A 1 306 ? -12.548 -27.749 -4.444 1.00 90.50 306 ASP A O 1
ATOM 2360 N N . PRO A 1 307 ? -11.126 -27.919 -2.706 1.00 95.88 307 PRO A N 1
ATOM 2361 C CA . PRO A 1 307 ? -11.759 -26.855 -1.933 1.00 95.88 307 PRO A CA 1
ATOM 2362 C C . PRO A 1 307 ? -11.722 -25.512 -2.674 1.00 95.88 307 PRO A C 1
ATOM 2364 O O . PRO A 1 307 ? -10.684 -25.103 -3.213 1.00 95.88 307 PRO A O 1
ATOM 2367 N N . VAL A 1 308 ? -12.853 -24.797 -2.683 1.00 98.25 308 VAL A N 1
ATOM 2368 C CA . VAL A 1 308 ? -12.979 -23.467 -3.306 1.00 98.25 308 VAL A CA 1
ATOM 2369 C C . VAL A 1 308 ? -13.411 -22.433 -2.274 1.00 98.25 308 VAL A C 1
ATOM 2371 O O . VAL A 1 308 ? -14.476 -22.548 -1.680 1.00 98.25 308 VAL A O 1
ATOM 2374 N N . LEU A 1 309 ? -12.618 -21.377 -2.117 1.00 98.38 309 LEU A N 1
ATOM 2375 C CA . LEU A 1 309 ? -12.949 -20.202 -1.316 1.00 98.38 309 LEU A CA 1
ATOM 2376 C C . LEU A 1 309 ? -13.448 -19.088 -2.235 1.00 98.38 309 LEU A C 1
ATOM 2378 O O . LEU A 1 309 ? -12.763 -18.702 -3.186 1.00 98.38 309 LEU A O 1
ATOM 2382 N N . ARG A 1 310 ? -14.638 -18.557 -1.951 1.00 98.44 310 ARG A N 1
ATOM 2383 C CA . ARG A 1 310 ? -15.254 -17.473 -2.724 1.00 98.44 310 ARG A CA 1
ATOM 2384 C C . ARG A 1 310 ? -15.331 -16.194 -1.915 1.00 98.44 310 ARG A C 1
ATOM 2386 O O . ARG A 1 310 ? -15.823 -16.207 -0.789 1.00 98.44 310 ARG A O 1
ATOM 2393 N N . ILE A 1 311 ? -14.885 -15.101 -2.528 1.00 98.06 311 ILE A N 1
ATOM 2394 C CA . ILE A 1 311 ? -14.789 -13.781 -1.897 1.00 98.06 311 ILE A CA 1
ATOM 2395 C C . ILE A 1 311 ? -15.456 -12.697 -2.747 1.00 98.06 311 ILE A C 1
ATOM 2397 O O . ILE A 1 311 ? -15.470 -12.772 -3.977 1.00 98.06 311 ILE A O 1
ATOM 2401 N N . ALA A 1 312 ? -15.983 -11.664 -2.090 1.00 95.88 312 ALA A N 1
ATOM 2402 C CA . ALA A 1 312 ? -16.587 -10.501 -2.750 1.00 95.88 312 ALA A CA 1
ATOM 2403 C C . ALA A 1 312 ? -15.651 -9.276 -2.820 1.00 95.88 312 ALA A C 1
ATOM 2405 O O . ALA A 1 312 ? -15.932 -8.315 -3.547 1.00 95.88 312 ALA A O 1
ATOM 2406 N N . ARG A 1 313 ? -14.549 -9.310 -2.061 1.00 95.06 313 ARG A N 1
ATOM 2407 C CA . ARG A 1 313 ? -13.582 -8.220 -1.880 1.00 95.06 313 ARG A CA 1
ATOM 2408 C C . ARG A 1 313 ? -12.166 -8.676 -2.168 1.00 95.06 313 ARG A C 1
ATOM 2410 O O . ARG A 1 313 ? -11.857 -9.858 -2.046 1.00 95.06 313 ARG A O 1
ATOM 2417 N N . GLU A 1 314 ? -11.316 -7.725 -2.536 1.00 96.12 314 GLU A N 1
ATOM 2418 C CA . GLU A 1 314 ? -9.888 -7.985 -2.687 1.00 96.12 314 GLU A CA 1
ATOM 2419 C C . GLU A 1 314 ? -9.266 -8.465 -1.359 1.00 96.12 314 GLU A C 1
ATOM 2421 O O . GLU A 1 314 ? -9.521 -7.855 -0.317 1.00 96.12 314 GLU A O 1
ATOM 2426 N N . PRO A 1 315 ? -8.440 -9.531 -1.369 1.00 98.44 315 PRO A N 1
ATOM 2427 C CA . PRO A 1 315 ? -7.676 -9.935 -0.194 1.00 98.44 315 PRO A CA 1
ATOM 2428 C C . PRO A 1 315 ? -6.751 -8.817 0.298 1.00 98.44 315 PRO A C 1
ATOM 2430 O O . PRO A 1 315 ? -6.076 -8.158 -0.494 1.00 98.44 315 PRO A O 1
ATOM 2433 N N . VAL A 1 316 ? -6.665 -8.636 1.615 1.00 98.75 316 VAL A N 1
ATOM 2434 C CA . VAL A 1 316 ? -5.826 -7.595 2.219 1.00 98.75 316 VAL A CA 1
ATOM 2435 C C . VAL A 1 316 ? -4.444 -8.162 2.512 1.00 98.75 316 VAL A C 1
ATOM 2437 O O . VAL A 1 316 ? -4.321 -9.172 3.198 1.00 98.75 316 VAL A O 1
ATOM 2440 N N . GLN A 1 317 ? -3.388 -7.512 2.022 1.00 98.81 317 GLN A N 1
ATOM 2441 C CA . GLN A 1 317 ? -2.010 -7.952 2.256 1.00 98.81 317 GLN A CA 1
ATOM 2442 C C . GLN A 1 317 ? -1.596 -7.749 3.722 1.00 98.81 317 GLN A C 1
ATOM 2444 O O . GLN A 1 317 ? -1.812 -6.675 4.292 1.00 98.81 317 GLN A O 1
ATOM 2449 N N . ILE A 1 318 ? -0.945 -8.752 4.313 1.00 98.56 318 ILE A N 1
ATOM 2450 C CA . ILE A 1 318 ? -0.527 -8.784 5.727 1.00 98.56 318 ILE A CA 1
ATOM 2451 C C . ILE A 1 318 ? 0.954 -9.165 5.854 1.00 98.56 318 ILE A C 1
ATOM 2453 O O . ILE A 1 318 ? 1.528 -9.767 4.948 1.00 98.56 318 ILE A O 1
ATOM 2457 N N . ALA A 1 319 ? 1.593 -8.808 6.971 1.00 97.00 319 ALA A N 1
ATOM 2458 C CA . ALA A 1 319 ? 2.976 -9.218 7.235 1.00 97.00 319 ALA A CA 1
ATOM 2459 C C . ALA A 1 319 ? 3.065 -10.614 7.870 1.00 97.00 319 ALA A C 1
ATOM 2461 O O . ALA A 1 319 ? 3.989 -11.363 7.577 1.00 97.00 319 ALA A O 1
ATOM 2462 N N . GLY A 1 320 ? 2.112 -10.992 8.717 1.00 94.81 320 GLY A N 1
ATOM 2463 C CA . GLY A 1 320 ? 2.098 -12.280 9.410 1.00 94.81 320 GLY A CA 1
ATOM 2464 C C . GLY A 1 320 ? 0.686 -12.664 9.829 1.00 94.81 320 GLY A C 1
ATOM 2465 O O . GLY A 1 320 ? -0.210 -11.820 9.807 1.00 94.81 320 GLY A O 1
ATOM 2466 N N . CYS A 1 321 ? 0.495 -13.933 10.180 1.00 95.88 321 CYS A N 1
ATOM 2467 C CA . CYS A 1 321 ? -0.825 -14.480 10.506 1.00 95.88 321 CYS A CA 1
ATOM 2468 C C . CYS A 1 321 ? -1.271 -14.175 11.941 1.00 95.88 321 CYS A C 1
ATOM 2470 O O . CYS A 1 321 ? -2.460 -14.240 12.244 1.00 95.88 321 CYS A O 1
ATOM 2472 N N . TYR A 1 322 ? -0.335 -13.846 12.828 1.00 97.44 322 TYR A N 1
ATOM 2473 C CA . TYR A 1 322 ? -0.604 -13.685 14.250 1.00 97.44 322 TYR A CA 1
ATOM 2474 C C . TYR A 1 322 ? -0.051 -12.375 14.773 1.00 97.44 322 TYR A C 1
ATOM 2476 O O . TYR A 1 322 ? 0.908 -11.823 14.223 1.00 97.44 322 TYR A O 1
ATOM 2484 N N . TYR A 1 323 ? -0.635 -11.907 15.871 1.00 98.06 323 TYR A N 1
ATOM 2485 C CA . TYR A 1 323 ? -0.104 -10.780 16.612 1.00 98.06 323 TYR A CA 1
ATOM 2486 C C . TYR A 1 323 ? -0.119 -11.010 18.125 1.00 98.06 323 TYR A C 1
ATOM 2488 O O . TYR A 1 323 ? -0.921 -11.779 18.653 1.00 98.06 323 TYR A O 1
ATOM 2496 N N . GLY A 1 324 ? 0.811 -10.347 18.807 1.00 97.75 324 GLY A N 1
ATOM 2497 C CA . GLY A 1 324 ? 0.959 -10.317 20.262 1.00 97.75 324 GLY A CA 1
ATOM 2498 C C . GLY A 1 324 ? 1.172 -8.884 20.747 1.00 97.75 324 GLY A C 1
ATOM 2499 O O . GLY A 1 324 ? 1.428 -7.989 19.940 1.00 97.75 324 GLY A O 1
ATOM 2500 N N . LEU A 1 325 ? 1.092 -8.656 22.059 1.00 98.31 325 LEU A N 1
ATOM 2501 C CA . LEU A 1 325 ? 1.315 -7.348 22.678 1.00 98.31 325 LEU A CA 1
ATOM 2502 C C . LEU A 1 325 ? 2.395 -7.470 23.748 1.00 98.31 325 LEU A C 1
ATOM 2504 O O . LEU A 1 325 ? 2.196 -8.122 24.774 1.00 98.31 325 LEU A O 1
ATOM 2508 N N . VAL A 1 326 ? 3.532 -6.817 23.513 1.00 98.44 326 VAL A N 1
ATOM 2509 C CA . VAL A 1 326 ? 4.733 -7.001 24.329 1.00 98.44 326 VAL A CA 1
ATOM 2510 C C . VAL A 1 326 ? 5.391 -5.686 24.713 1.00 98.44 326 VAL A C 1
ATOM 2512 O O . VAL A 1 326 ? 5.255 -4.666 24.038 1.00 98.44 326 VAL A O 1
ATOM 2515 N N . ARG A 1 327 ? 6.186 -5.745 25.775 1.00 98.12 327 ARG A N 1
ATOM 2516 C CA . ARG A 1 327 ? 7.222 -4.760 26.078 1.00 98.12 327 ARG A CA 1
ATOM 2517 C C . ARG A 1 327 ? 8.584 -5.429 25.950 1.00 98.12 327 ARG A C 1
ATOM 2519 O O . ARG A 1 327 ? 8.818 -6.479 26.552 1.00 98.12 327 ARG A O 1
ATOM 2526 N N . PHE A 1 328 ? 9.490 -4.819 25.191 1.00 98.19 328 PHE A N 1
ATOM 2527 C CA . PHE A 1 328 ? 10.859 -5.312 25.055 1.00 98.19 328 PHE A CA 1
ATOM 2528 C C . PHE A 1 328 ? 11.639 -5.043 26.347 1.00 98.19 328 PHE A C 1
ATOM 2530 O O . PHE A 1 328 ? 11.600 -3.932 26.873 1.00 98.19 328 PHE A O 1
ATOM 2537 N N . ILE A 1 329 ? 12.335 -6.059 26.860 1.00 98.12 329 ILE A N 1
ATOM 2538 C CA . ILE A 1 329 ? 13.187 -5.962 28.056 1.00 98.12 329 ILE A CA 1
ATOM 2539 C C . ILE A 1 329 ? 14.632 -5.664 27.650 1.00 98.12 329 ILE A C 1
ATOM 2541 O O . ILE A 1 329 ? 15.296 -4.851 28.285 1.00 98.12 329 ILE A O 1
ATOM 2545 N N . GLY A 1 330 ? 15.120 -6.319 26.596 1.00 96.19 330 GLY A N 1
ATOM 2546 C CA . GLY A 1 330 ? 16.458 -6.081 26.064 1.00 96.19 330 GLY A CA 1
ATOM 2547 C C . GLY A 1 330 ? 16.902 -7.144 25.057 1.00 96.19 330 GLY A C 1
ATOM 2548 O O . GLY A 1 330 ? 16.242 -8.181 24.913 1.00 96.19 330 GLY A O 1
ATOM 2549 N N . PRO A 1 331 ? 18.013 -6.902 24.346 1.00 96.50 331 PRO A N 1
ATOM 2550 C CA . PRO A 1 331 ? 18.552 -7.842 23.372 1.00 96.50 331 PRO A CA 1
ATOM 2551 C C . PRO A 1 331 ? 19.203 -9.057 24.052 1.00 96.50 331 PRO A C 1
ATOM 2553 O O . PRO A 1 331 ? 19.879 -8.940 25.072 1.00 96.50 331 PRO A O 1
ATOM 2556 N N . LEU A 1 332 ? 19.036 -10.230 23.443 1.00 95.50 332 LEU A N 1
ATOM 2557 C CA . LEU A 1 332 ? 19.730 -11.484 23.779 1.00 95.50 332 LEU A CA 1
ATOM 2558 C C . LEU A 1 332 ? 20.792 -11.854 22.724 1.00 95.50 332 LEU A C 1
ATOM 2560 O O . LEU A 1 332 ? 21.411 -12.915 22.780 1.00 95.50 332 LEU A O 1
ATOM 2564 N N . GLY A 1 333 ? 20.973 -10.993 21.724 1.00 91.19 333 GLY A N 1
ATOM 2565 C CA . GLY A 1 333 ? 21.868 -11.158 20.586 1.00 91.19 333 GLY A CA 1
ATOM 2566 C C . GLY A 1 333 ? 21.475 -10.197 19.464 1.00 91.19 333 GLY A C 1
ATOM 2567 O O . GLY A 1 333 ? 20.667 -9.297 19.674 1.00 91.19 333 GLY A O 1
ATOM 2568 N N . ALA A 1 334 ? 22.023 -10.403 18.265 1.00 86.06 334 ALA A N 1
ATOM 2569 C CA . ALA A 1 334 ? 21.730 -9.546 17.111 1.00 86.06 334 ALA A CA 1
ATOM 2570 C C . ALA A 1 334 ? 20.271 -9.656 16.625 1.00 86.06 334 ALA A C 1
ATOM 2572 O O . ALA A 1 334 ? 19.690 -8.662 16.202 1.00 86.06 334 ALA A O 1
ATOM 2573 N N . GLU A 1 335 ? 19.682 -10.853 16.709 1.00 92.56 335 GLU A N 1
ATOM 2574 C CA . GLU A 1 335 ? 18.356 -11.160 16.147 1.00 92.56 335 GLU A CA 1
ATOM 2575 C C . GLU A 1 335 ? 17.378 -11.736 17.180 1.00 92.56 335 GLU A C 1
ATOM 2577 O O . GLU A 1 335 ? 16.365 -12.329 16.822 1.00 92.56 335 GLU A O 1
ATOM 2582 N N . ARG A 1 336 ? 17.680 -11.619 18.477 1.00 95.81 336 ARG A N 1
ATOM 2583 C CA . ARG A 1 336 ? 16.833 -12.156 19.550 1.00 95.81 336 ARG A CA 1
ATOM 2584 C C . ARG A 1 336 ? 16.649 -11.140 20.654 1.00 95.81 336 ARG A C 1
ATOM 2586 O O . ARG A 1 336 ? 17.605 -10.468 21.039 1.00 95.81 336 ARG A O 1
ATOM 2593 N N . PHE A 1 337 ? 15.438 -11.066 21.189 1.00 97.31 337 PHE A N 1
ATOM 2594 C CA . PHE A 1 337 ? 15.076 -10.127 22.245 1.00 97.31 337 PHE A CA 1
ATOM 2595 C C . PHE A 1 337 ? 14.294 -10.836 23.336 1.00 97.31 337 PHE A C 1
ATOM 2597 O O . PHE A 1 337 ? 13.432 -11.661 23.054 1.00 97.31 337 PHE A O 1
ATOM 2604 N N . ARG A 1 338 ? 14.553 -10.469 24.588 1.00 97.56 338 ARG A N 1
ATOM 2605 C CA . ARG A 1 338 ? 13.667 -10.824 25.690 1.00 97.56 338 ARG A CA 1
ATOM 2606 C C . ARG A 1 338 ? 12.524 -9.825 25.733 1.00 97.56 338 ARG A C 1
ATOM 2608 O O . ARG A 1 338 ? 12.763 -8.614 25.723 1.00 97.56 338 ARG A O 1
ATOM 2615 N N . ALA A 1 339 ? 11.301 -10.320 25.828 1.00 97.69 339 ALA A N 1
ATOM 2616 C CA . ALA A 1 339 ? 10.114 -9.496 25.971 1.00 97.69 339 ALA A CA 1
ATOM 2617 C C . ALA A 1 339 ? 9.183 -10.059 27.045 1.00 97.69 339 ALA A C 1
ATOM 2619 O O . ALA A 1 339 ? 9.251 -11.237 27.390 1.00 97.69 339 ALA A O 1
ATOM 2620 N N . VAL A 1 340 ? 8.328 -9.196 27.584 1.00 98.00 340 VAL A N 1
ATOM 2621 C CA . VAL A 1 340 ? 7.245 -9.574 28.493 1.00 98.00 340 VAL A CA 1
ATOM 2622 C C . VAL A 1 340 ? 5.911 -9.274 27.829 1.00 98.00 340 VAL A C 1
ATOM 2624 O O . VAL A 1 340 ? 5.713 -8.186 27.280 1.00 98.00 340 VAL A O 1
ATOM 2627 N N . HIS A 1 341 ? 5.009 -10.245 27.869 1.00 98.19 341 HIS A N 1
ATOM 2628 C CA . HIS A 1 341 ? 3.671 -10.113 27.310 1.00 98.19 341 HIS A CA 1
ATOM 2629 C C . HIS A 1 341 ? 2.752 -9.303 28.218 1.00 98.19 341 HIS A C 1
ATOM 2631 O O . HIS A 1 341 ? 2.908 -9.268 29.443 1.00 98.19 341 HIS A O 1
ATOM 2637 N N . PHE A 1 342 ? 1.778 -8.642 27.601 1.00 97.75 342 PHE A N 1
ATOM 2638 C CA . PHE A 1 342 ? 0.692 -8.001 28.324 1.00 97.75 342 PHE A CA 1
ATOM 2639 C C . PHE A 1 342 ? -0.198 -9.054 28.986 1.00 97.75 342 PHE A C 1
ATOM 2641 O O . PHE A 1 342 ? -0.562 -10.060 28.379 1.00 97.75 342 PHE A O 1
ATOM 2648 N N . ASN A 1 343 ? -0.568 -8.803 30.233 1.00 96.44 343 ASN A N 1
ATOM 2649 C CA . ASN A 1 343 ? -1.463 -9.641 31.004 1.00 96.44 343 ASN A CA 1
ATOM 2650 C C . ASN A 1 343 ? -2.819 -8.943 31.133 1.00 96.44 343 ASN A C 1
ATOM 2652 O O . ASN A 1 343 ? -2.947 -7.915 31.800 1.00 96.44 343 ASN A O 1
ATOM 2656 N N . ALA A 1 344 ? -3.842 -9.521 30.504 1.00 93.81 344 ALA A N 1
ATOM 2657 C CA . ALA A 1 344 ? -5.198 -8.981 30.525 1.00 93.81 344 ALA A CA 1
ATOM 2658 C C . ALA A 1 344 ? -5.786 -8.896 31.945 1.00 93.81 344 ALA A C 1
ATOM 2660 O O . ALA A 1 344 ? -6.559 -7.985 32.230 1.00 93.81 344 ALA A O 1
ATOM 2661 N N . ALA A 1 345 ? -5.403 -9.803 32.852 1.00 93.75 345 ALA A N 1
ATOM 2662 C CA . ALA A 1 345 ? -5.950 -9.849 34.207 1.00 93.75 345 ALA A CA 1
ATOM 2663 C C . ALA A 1 345 ? -5.417 -8.717 35.101 1.00 93.75 345 ALA A C 1
ATOM 2665 O O . ALA A 1 345 ? -6.179 -8.127 35.863 1.00 93.75 345 ALA A O 1
ATOM 2666 N N . SER A 1 346 ? -4.123 -8.399 35.005 1.00 96.00 346 SER A N 1
ATOM 2667 C CA . SER A 1 346 ? -3.489 -7.307 35.764 1.00 96.00 346 SER A CA 1
ATOM 2668 C C . SER A 1 346 ? -3.527 -5.963 35.030 1.00 96.00 346 SER A C 1
ATOM 2670 O O . SER A 1 346 ? -3.231 -4.927 35.624 1.00 96.00 346 SER A O 1
ATOM 2672 N N . CYS A 1 347 ? -3.870 -5.972 33.737 1.00 94.50 347 CYS A N 1
ATOM 2673 C CA . CYS A 1 347 ? -3.749 -4.833 32.830 1.00 94.50 347 CYS A CA 1
ATOM 2674 C C . CYS A 1 347 ? -2.318 -4.256 32.753 1.00 94.50 347 CYS A C 1
ATOM 2676 O O . CYS A 1 347 ? -2.142 -3.057 32.518 1.00 94.50 347 CYS A O 1
ATOM 2678 N N . ALA A 1 348 ? -1.291 -5.096 32.929 1.00 96.31 348 ALA A N 1
ATOM 2679 C CA . ALA A 1 348 ? 0.115 -4.694 32.971 1.00 96.31 348 ALA A CA 1
ATOM 2680 C C . ALA A 1 348 ? 1.036 -5.621 32.153 1.00 96.31 348 ALA A C 1
ATOM 2682 O O . ALA A 1 348 ? 0.651 -6.699 31.708 1.00 96.31 348 ALA A O 1
ATOM 2683 N N . PHE A 1 349 ? 2.287 -5.196 31.951 1.00 97.56 349 PHE A N 1
ATOM 2684 C CA . PHE A 1 349 ? 3.349 -6.006 31.334 1.00 97.56 349 PHE A CA 1
ATOM 2685 C C . PHE A 1 349 ? 4.065 -6.879 32.376 1.00 97.56 349 PHE A C 1
ATOM 2687 O O . PHE A 1 349 ? 5.257 -6.694 32.642 1.00 97.56 349 PHE A O 1
ATOM 2694 N N . ASP A 1 350 ? 3.310 -7.794 32.981 1.00 96.69 350 ASP A N 1
ATOM 2695 C CA . ASP A 1 350 ? 3.761 -8.787 33.968 1.00 96.69 350 ASP A CA 1
ATOM 2696 C C . ASP A 1 350 ? 3.352 -10.227 33.594 1.00 96.69 350 ASP A C 1
ATOM 2698 O O . ASP A 1 350 ? 3.378 -11.127 34.433 1.00 96.69 350 ASP A O 1
ATOM 2702 N N . GLY A 1 351 ? 2.975 -10.443 32.329 1.00 96.12 351 GLY A N 1
ATOM 2703 C CA . GLY A 1 351 ? 2.651 -11.758 31.792 1.00 96.12 351 GLY A CA 1
ATOM 2704 C C . GLY A 1 351 ? 3.887 -12.636 31.556 1.00 96.12 351 GLY A C 1
ATOM 2705 O O . GLY A 1 351 ? 4.990 -12.335 32.027 1.00 96.12 351 GLY A O 1
ATOM 2706 N N . PRO A 1 352 ? 3.729 -13.734 30.798 1.00 95.56 352 PRO A N 1
ATOM 2707 C CA . PRO A 1 352 ? 4.842 -14.600 30.429 1.00 95.56 352 PRO A CA 1
ATOM 2708 C C . PRO A 1 352 ? 5.977 -13.817 29.759 1.00 95.56 352 PRO A C 1
ATOM 2710 O O . PRO A 1 352 ? 5.739 -12.935 28.930 1.00 95.56 352 PRO A O 1
ATOM 2713 N N . GLN A 1 353 ? 7.217 -14.152 30.114 1.00 96.25 353 GLN A N 1
ATOM 2714 C CA . GLN A 1 353 ? 8.390 -13.684 29.383 1.00 96.25 353 GLN A CA 1
ATOM 2715 C C . GLN A 1 353 ? 8.739 -14.674 28.279 1.00 96.25 353 GLN A C 1
ATOM 2717 O O . GLN A 1 353 ? 8.665 -15.885 28.480 1.00 96.25 353 GLN A O 1
ATOM 2722 N N . GLU A 1 354 ? 9.152 -14.148 27.133 1.00 95.06 354 GLU A N 1
ATOM 2723 C CA . GLU A 1 354 ? 9.485 -14.934 25.950 1.00 95.06 354 GLU A CA 1
ATOM 2724 C C . GLU A 1 354 ? 10.757 -14.403 25.287 1.00 95.06 354 GLU A C 1
ATOM 2726 O O . GLU A 1 354 ? 11.067 -13.206 25.341 1.00 95.06 354 GLU A O 1
ATOM 2731 N N . GLU A 1 355 ? 11.504 -15.313 24.666 1.00 95.38 355 GLU A N 1
ATOM 2732 C CA . GLU A 1 355 ? 12.586 -14.968 23.751 1.00 95.38 355 GLU A CA 1
ATOM 2733 C C . GLU A 1 355 ? 12.017 -14.876 22.334 1.00 95.38 355 GLU A C 1
ATOM 2735 O O . GLU A 1 355 ? 11.660 -15.881 21.730 1.00 95.38 355 GLU A O 1
ATOM 2740 N N . LEU A 1 356 ? 11.921 -13.657 21.811 1.00 95.81 356 LEU A N 1
ATOM 2741 C CA . LEU A 1 356 ? 11.400 -13.384 20.479 1.00 95.81 356 LEU A CA 1
ATOM 2742 C C . LEU A 1 356 ? 12.514 -13.461 19.437 1.00 95.81 356 LEU A C 1
ATOM 2744 O O . LEU A 1 356 ? 13.592 -12.885 19.631 1.00 95.81 356 LEU A O 1
ATOM 2748 N N . THR A 1 357 ? 12.212 -14.081 18.296 1.00 96.75 357 THR A N 1
ATOM 2749 C CA . THR A 1 357 ? 13.060 -14.044 17.101 1.00 96.75 357 THR A CA 1
ATOM 2750 C C . THR A 1 357 ? 12.724 -12.806 16.281 1.00 96.75 357 THR A C 1
ATOM 2752 O O . THR A 1 357 ? 11.584 -12.572 15.885 1.00 96.75 357 THR A O 1
ATOM 2755 N N . VAL A 1 358 ? 13.732 -11.980 16.033 1.00 97.06 358 VAL A N 1
ATOM 2756 C CA . VAL A 1 358 ? 13.597 -10.635 15.476 1.00 97.06 358 VAL A CA 1
ATOM 2757 C C . VAL A 1 358 ? 14.730 -10.402 14.463 1.00 97.06 358 VAL A C 1
ATOM 2759 O O . VAL A 1 358 ? 15.694 -9.693 14.769 1.00 97.06 358 VAL A O 1
ATOM 2762 N N . PRO A 1 359 ? 14.651 -11.002 13.262 1.00 96.12 359 PRO A N 1
ATOM 2763 C CA . PRO A 1 359 ? 15.730 -10.947 12.280 1.00 96.12 359 PRO A CA 1
ATOM 2764 C C . PRO A 1 359 ? 16.076 -9.518 11.853 1.00 96.12 359 PRO A C 1
ATOM 2766 O O . PRO A 1 359 ? 15.220 -8.621 11.839 1.00 96.12 359 PRO A O 1
ATOM 2769 N N . ALA A 1 360 ? 17.337 -9.289 11.494 1.00 94.12 360 ALA A N 1
ATOM 2770 C CA . ALA A 1 360 ? 17.781 -7.975 11.050 1.00 94.12 360 ALA A CA 1
ATOM 2771 C C . ALA A 1 360 ? 17.151 -7.606 9.693 1.00 94.12 360 ALA A C 1
ATOM 2773 O O . ALA A 1 360 ? 17.063 -8.430 8.776 1.00 94.12 360 ALA A O 1
ATOM 2774 N N . ALA A 1 361 ? 16.722 -6.346 9.561 1.00 95.38 361 ALA A N 1
ATOM 2775 C CA . ALA A 1 361 ? 16.263 -5.806 8.286 1.00 95.38 361 ALA A CA 1
ATOM 2776 C C . ALA A 1 361 ? 17.434 -5.719 7.299 1.00 95.38 361 ALA A C 1
ATOM 2778 O O . ALA A 1 361 ? 18.523 -5.256 7.644 1.00 95.38 361 ALA A O 1
ATOM 2779 N N . VAL A 1 362 ? 17.210 -6.166 6.066 1.00 96.25 362 VAL A N 1
ATOM 2780 C CA . VAL A 1 362 ? 18.215 -6.119 5.005 1.00 96.25 362 VAL A CA 1
ATOM 2781 C C . VAL A 1 362 ? 18.264 -4.708 4.436 1.00 96.25 362 VAL A C 1
ATOM 2783 O O . VAL A 1 362 ? 17.234 -4.162 4.035 1.00 96.25 362 VAL A O 1
ATOM 2786 N N . ALA A 1 363 ? 19.464 -4.133 4.386 1.00 95.19 363 ALA A N 1
ATOM 2787 C CA . ALA A 1 363 ? 19.688 -2.836 3.771 1.00 95.19 363 ALA A CA 1
ATOM 2788 C C . ALA A 1 363 ? 19.558 -2.899 2.242 1.00 95.19 363 ALA A C 1
ATOM 2790 O O . ALA A 1 363 ? 19.940 -3.883 1.604 1.00 95.19 363 ALA A O 1
ATOM 2791 N N . ASN A 1 364 ? 19.041 -1.825 1.657 1.00 91.81 364 ASN A N 1
ATOM 2792 C CA . ASN A 1 364 ? 18.964 -1.644 0.214 1.00 91.81 364 ASN A CA 1
ATOM 2793 C C . ASN A 1 364 ? 20.363 -1.333 -0.396 1.00 91.81 364 ASN A C 1
ATOM 2795 O O . ASN A 1 364 ? 21.347 -1.209 0.342 1.00 91.81 364 ASN A O 1
ATOM 2799 N N . PRO A 1 365 ? 20.498 -1.187 -1.732 1.00 88.19 365 PRO A N 1
ATOM 2800 C CA . PRO A 1 365 ? 21.773 -0.866 -2.390 1.00 88.19 365 PRO A CA 1
ATOM 2801 C C . PRO A 1 365 ? 22.423 0.447 -1.933 1.00 88.19 365 PRO A C 1
ATOM 2803 O O . PRO A 1 365 ? 23.615 0.643 -2.145 1.00 88.19 365 PRO A O 1
ATOM 2806 N N . GLU A 1 366 ? 21.652 1.342 -1.316 1.00 87.44 366 GLU A N 1
ATOM 2807 C CA . GLU A 1 366 ? 22.115 2.609 -0.743 1.00 87.44 366 GLU A CA 1
ATOM 2808 C C . GLU A 1 366 ? 22.485 2.467 0.747 1.00 87.44 366 GLU A C 1
ATOM 2810 O O . GLU A 1 366 ? 22.629 3.462 1.453 1.00 87.44 366 GLU A O 1
ATOM 2815 N N . HIS A 1 367 ? 22.645 1.228 1.231 1.00 91.19 367 HIS A N 1
ATOM 2816 C CA . HIS A 1 367 ? 23.006 0.873 2.609 1.00 91.19 367 HIS A CA 1
ATOM 2817 C C . HIS A 1 367 ? 22.000 1.327 3.674 1.00 91.19 367 HIS A C 1
ATOM 2819 O O . HIS A 1 367 ? 22.338 1.473 4.849 1.00 91.19 367 HIS A O 1
ATOM 2825 N N . ARG A 1 368 ? 20.742 1.501 3.275 1.00 93.19 368 ARG A N 1
ATOM 2826 C CA . ARG A 1 368 ? 19.652 1.939 4.143 1.00 93.19 368 ARG A CA 1
ATOM 2827 C C . ARG A 1 368 ? 18.749 0.763 4.493 1.00 93.19 368 ARG A C 1
ATOM 2829 O O . ARG A 1 368 ? 18.219 0.104 3.600 1.00 93.19 368 ARG A O 1
ATOM 2836 N N . ALA A 1 369 ? 18.590 0.481 5.781 1.00 94.12 369 ALA A N 1
ATOM 2837 C CA . ALA A 1 369 ? 17.663 -0.531 6.272 1.00 94.12 369 ALA A CA 1
ATOM 2838 C C . ALA A 1 369 ? 16.276 0.101 6.505 1.00 94.12 369 ALA A C 1
ATOM 2840 O O . ALA A 1 369 ? 16.212 1.181 7.082 1.00 94.12 369 ALA A O 1
ATOM 2841 N N . PRO A 1 370 ? 15.161 -0.544 6.129 1.00 94.38 370 PRO A N 1
ATOM 2842 C CA . PRO A 1 370 ? 13.820 0.037 6.320 1.00 94.38 370 PRO A CA 1
ATOM 2843 C C . PRO A 1 370 ? 13.382 0.171 7.791 1.00 94.38 370 PRO A C 1
ATOM 2845 O O . PRO A 1 370 ? 12.443 0.899 8.112 1.00 94.38 370 PRO A O 1
ATOM 2848 N N . SER A 1 371 ? 14.066 -0.509 8.714 1.00 95.50 371 SER A N 1
ATOM 2849 C CA . SER A 1 371 ? 13.832 -0.383 10.153 1.00 95.50 371 SER A CA 1
ATOM 2850 C C . SER A 1 371 ? 15.088 -0.680 10.977 1.00 95.50 371 SER A C 1
ATOM 2852 O O . SER A 1 371 ? 16.026 -1.330 10.511 1.00 95.50 371 SER A O 1
ATOM 2854 N N . SER A 1 372 ? 15.085 -0.222 12.232 1.00 94.88 372 SER A N 1
ATOM 2855 C CA . SER A 1 372 ? 16.111 -0.510 13.240 1.00 94.88 372 SER A CA 1
ATOM 2856 C C . SER A 1 372 ? 15.467 -1.079 14.503 1.00 94.88 372 SER A C 1
ATOM 2858 O O . SER A 1 372 ? 14.358 -0.692 14.871 1.00 94.88 372 SER A O 1
ATOM 2860 N N . MET A 1 373 ? 16.185 -1.970 15.190 1.00 95.69 373 MET A N 1
ATOM 2861 C CA . MET A 1 373 ? 15.833 -2.482 16.527 1.00 95.69 373 MET A CA 1
ATOM 2862 C C . MET A 1 373 ? 16.798 -2.061 17.620 1.00 95.69 373 MET A C 1
ATOM 2864 O O . MET A 1 373 ? 16.663 -2.482 18.769 1.00 95.69 373 MET A O 1
ATOM 2868 N N . ARG A 1 374 ? 17.796 -1.256 17.265 1.00 94.94 374 ARG A N 1
ATOM 2869 C CA . ARG A 1 374 ? 18.834 -0.844 18.196 1.00 94.94 374 ARG A CA 1
ATOM 2870 C C . ARG A 1 374 ? 18.213 -0.064 19.351 1.00 94.94 374 ARG A C 1
ATOM 2872 O O . ARG A 1 374 ? 17.512 0.912 19.111 1.00 94.94 374 ARG A O 1
ATOM 2879 N N . ASP A 1 375 ? 18.471 -0.491 20.579 1.00 95.81 375 ASP A N 1
ATOM 2880 C CA . ASP A 1 375 ? 17.945 0.140 21.794 1.00 95.81 375 ASP A CA 1
ATOM 2881 C C . ASP A 1 375 ? 16.405 0.270 21.820 1.00 95.81 375 ASP A C 1
ATOM 2883 O O . ASP A 1 375 ? 15.873 1.213 22.412 1.00 95.81 375 ASP A O 1
ATOM 2887 N N . ILE A 1 376 ? 15.654 -0.631 21.168 1.00 96.38 376 ILE A N 1
ATOM 2888 C CA . ILE A 1 376 ? 14.183 -0.530 21.144 1.00 96.38 376 ILE A CA 1
ATOM 2889 C C . ILE A 1 376 ? 13.573 -0.594 22.550 1.00 96.38 376 ILE A C 1
ATOM 2891 O O . ILE A 1 376 ? 12.549 0.037 22.811 1.00 96.38 376 ILE A O 1
ATOM 2895 N N . GLU A 1 377 ? 14.219 -1.285 23.490 1.00 96.56 377 GLU A N 1
ATOM 2896 C CA . GLU A 1 377 ? 13.797 -1.334 24.888 1.00 96.56 377 GLU A CA 1
ATOM 2897 C C . GLU A 1 377 ? 13.825 0.047 25.567 1.00 96.56 377 GLU A C 1
ATOM 2899 O O . GLU A 1 377 ? 13.101 0.271 26.539 1.00 96.56 377 GLU A O 1
ATOM 2904 N N . ARG A 1 378 ? 14.613 0.985 25.021 1.00 96.62 378 ARG A N 1
ATOM 2905 C CA . ARG A 1 378 ? 14.722 2.385 25.459 1.00 96.62 378 ARG A CA 1
ATOM 2906 C C . ARG A 1 378 ? 13.827 3.337 24.669 1.00 96.62 378 ARG A C 1
ATOM 2908 O O . ARG A 1 378 ? 13.840 4.537 24.938 1.00 96.62 378 ARG A O 1
ATOM 2915 N N . SER A 1 379 ? 13.074 2.835 23.688 1.00 96.44 379 SER A N 1
ATOM 2916 C CA . SER A 1 379 ? 12.122 3.650 22.939 1.00 96.44 379 SER A CA 1
ATOM 2917 C C . SER A 1 379 ? 11.108 4.286 23.900 1.00 96.44 379 SER A C 1
ATOM 2919 O O . SER A 1 379 ? 10.572 3.582 24.761 1.00 96.44 379 SER A O 1
ATOM 2921 N N . PRO A 1 380 ? 10.758 5.576 23.733 1.00 95.50 380 PRO A N 1
ATOM 2922 C CA . PRO A 1 380 ? 9.730 6.222 24.554 1.00 95.50 380 PRO A CA 1
ATOM 2923 C C . PRO A 1 380 ? 8.346 5.572 24.395 1.00 95.50 380 PRO A C 1
ATOM 2925 O O . PRO A 1 380 ? 7.457 5.789 25.211 1.00 95.50 380 PRO A O 1
ATOM 2928 N N . LEU A 1 381 ? 8.152 4.761 23.353 1.00 96.69 381 LEU A N 1
ATOM 2929 C CA . LEU A 1 381 ? 6.904 4.049 23.088 1.00 96.69 381 LEU A CA 1
ATOM 2930 C C . LEU A 1 381 ? 6.865 2.656 23.744 1.00 96.69 381 LEU A C 1
ATOM 2932 O O . LEU A 1 381 ? 5.794 2.061 23.833 1.00 96.69 381 LEU A O 1
ATOM 2936 N N . ASN A 1 382 ? 7.998 2.148 24.245 1.00 97.56 382 ASN A N 1
ATOM 2937 C CA . ASN A 1 382 ? 8.094 0.807 24.827 1.00 97.56 382 ASN A CA 1
ATOM 2938 C C . ASN A 1 382 ? 7.354 0.683 26.171 1.00 97.56 382 ASN A C 1
ATOM 2940 O O . ASN A 1 382 ? 6.923 -0.407 26.529 1.00 97.56 382 ASN A O 1
ATOM 2944 N N . GLU A 1 383 ? 7.143 1.783 26.901 1.00 95.69 383 GLU A N 1
ATOM 2945 C CA . GLU A 1 383 ? 6.413 1.768 28.178 1.00 95.69 383 GLU A CA 1
ATOM 2946 C C . GLU A 1 383 ? 4.973 1.256 28.019 1.00 95.69 383 GLU A C 1
ATOM 2948 O O . GLU A 1 383 ? 4.527 0.406 28.790 1.00 95.69 383 GLU A O 1
ATOM 2953 N N . GLN A 1 384 ? 4.270 1.721 26.981 1.00 95.44 384 GLN A N 1
ATOM 2954 C CA . GLN A 1 384 ? 2.928 1.239 26.626 1.00 95.44 384 GLN A CA 1
ATOM 2955 C C . GLN A 1 384 ? 2.964 -0.017 25.741 1.00 95.44 384 GLN A C 1
ATOM 2957 O O . GLN A 1 384 ? 1.922 -0.619 25.475 1.00 95.44 384 GLN A O 1
ATOM 2962 N N . GLY A 1 385 ? 4.164 -0.427 25.331 1.00 97.25 385 GLY A N 1
ATOM 2963 C CA . GLY A 1 385 ? 4.440 -1.612 24.540 1.00 97.25 385 GLY A CA 1
ATOM 2964 C C . GLY A 1 385 ? 4.118 -1.484 23.055 1.00 97.25 385 GLY A C 1
ATOM 2965 O O . GLY A 1 385 ? 3.561 -0.500 22.555 1.00 97.25 385 GLY A O 1
ATOM 2966 N N . PHE A 1 386 ? 4.486 -2.544 22.349 1.00 98.25 386 PHE A N 1
ATOM 2967 C CA . PHE A 1 386 ? 4.316 -2.706 20.919 1.00 98.25 386 PHE A CA 1
ATOM 2968 C C . PHE A 1 386 ? 3.470 -3.939 20.635 1.00 98.25 386 PHE A C 1
ATOM 2970 O O . PHE A 1 386 ? 3.702 -5.015 21.191 1.00 98.25 386 PHE A O 1
ATOM 2977 N N . TYR A 1 387 ? 2.534 -3.796 19.706 1.00 98.38 387 TYR A N 1
ATOM 2978 C CA . TYR A 1 387 ? 2.030 -4.946 18.981 1.00 98.38 387 TYR A CA 1
ATOM 2979 C C . TYR A 1 387 ? 3.142 -5.485 18.082 1.00 98.38 387 TYR A C 1
ATOM 2981 O O . TYR A 1 387 ? 3.783 -4.722 17.352 1.00 98.38 387 TYR A O 1
ATOM 2989 N N . ILE A 1 388 ? 3.357 -6.793 18.137 1.00 98.44 388 ILE A N 1
ATOM 2990 C CA . ILE A 1 388 ? 4.255 -7.532 17.250 1.00 98.44 388 ILE A CA 1
ATOM 2991 C C . ILE A 1 388 ? 3.405 -8.403 16.334 1.00 98.44 388 ILE A C 1
ATOM 2993 O O . ILE A 1 388 ? 2.493 -9.065 16.816 1.00 98.44 388 ILE A O 1
ATOM 2997 N N . TYR A 1 389 ? 3.689 -8.407 15.032 1.00 98.50 389 TYR A N 1
ATOM 2998 C CA . TYR A 1 389 ? 3.010 -9.277 14.065 1.00 98.50 389 TYR A CA 1
ATOM 2999 C C . TYR A 1 389 ? 4.018 -10.223 13.429 1.00 98.50 389 TYR A C 1
ATOM 3001 O O . TYR A 1 389 ? 5.138 -9.813 13.108 1.00 98.50 389 TYR A O 1
ATOM 3009 N N . GLY A 1 390 ? 3.619 -11.471 13.209 1.00 97.19 390 GLY A N 1
ATOM 3010 C CA . GLY A 1 390 ? 4.519 -12.499 12.712 1.00 97.19 390 GLY A CA 1
ATOM 3011 C C . GLY A 1 390 ? 3.825 -13.804 12.355 1.00 97.19 390 GLY A C 1
ATOM 3012 O O . GLY A 1 390 ? 2.601 -13.926 12.408 1.00 97.19 390 GLY A O 1
ATOM 3013 N N . SER A 1 391 ? 4.649 -14.776 11.989 1.00 96.38 391 SER A N 1
ATOM 3014 C CA . SER A 1 391 ? 4.258 -16.164 11.751 1.00 96.38 391 SER A CA 1
ATOM 3015 C C . SER A 1 391 ? 5.290 -17.083 12.417 1.00 96.38 391 SER A C 1
ATOM 3017 O O . SER A 1 391 ? 6.437 -16.651 12.596 1.00 96.38 391 SER A O 1
ATOM 3019 N N . PRO A 1 392 ? 4.904 -18.310 12.810 1.00 95.94 392 PRO A N 1
ATOM 3020 C CA . PRO A 1 392 ? 5.843 -19.274 13.368 1.00 95.94 392 PRO A CA 1
ATOM 3021 C C . PRO A 1 392 ? 6.888 -19.693 12.329 1.00 95.94 392 PRO A C 1
ATOM 3023 O O . PRO A 1 392 ? 6.561 -19.883 11.155 1.00 95.94 392 PRO A O 1
ATOM 3026 N N . ASP A 1 393 ? 8.136 -19.854 12.763 1.00 95.94 393 ASP A N 1
ATOM 3027 C CA . ASP A 1 393 ? 9.143 -20.590 11.996 1.00 95.94 393 ASP A CA 1
ATOM 3028 C C . ASP A 1 393 ? 8.945 -22.113 12.124 1.00 95.94 393 ASP A C 1
ATOM 3030 O O . ASP A 1 393 ? 8.003 -22.595 12.754 1.00 95.94 393 ASP A O 1
ATOM 3034 N N . ALA A 1 394 ? 9.862 -22.900 11.557 1.00 95.69 394 ALA A N 1
ATOM 3035 C CA . ALA A 1 394 ? 9.819 -24.362 11.638 1.00 95.69 394 ALA A CA 1
ATOM 3036 C C . ALA A 1 394 ? 9.912 -24.937 13.067 1.00 95.69 394 ALA A C 1
ATOM 3038 O O . ALA A 1 394 ? 9.578 -26.104 13.267 1.00 95.69 394 ALA A O 1
ATOM 3039 N N . SER A 1 395 ? 10.361 -24.155 14.054 1.00 94.81 395 SER A N 1
ATOM 3040 C CA . SER A 1 395 ? 10.391 -24.548 15.469 1.00 94.81 395 SER A CA 1
ATOM 3041 C C . SER A 1 395 ? 9.112 -24.175 16.230 1.00 94.81 395 SER A C 1
ATOM 3043 O O . SER A 1 395 ? 8.940 -24.585 17.377 1.00 94.81 395 SER A O 1
ATOM 3045 N N . GLY A 1 396 ? 8.208 -23.416 15.602 1.00 94.56 396 GLY A N 1
ATOM 3046 C CA . GLY A 1 396 ? 7.005 -22.871 16.229 1.00 94.56 396 GLY A CA 1
ATOM 3047 C C . GLY A 1 396 ? 7.227 -21.543 16.955 1.00 94.56 396 GLY A C 1
ATOM 3048 O O . GLY A 1 396 ? 6.277 -21.010 17.528 1.00 94.56 396 GLY A O 1
ATOM 3049 N N . ALA A 1 397 ? 8.439 -20.981 16.924 1.00 94.50 397 ALA A N 1
ATOM 3050 C CA . ALA A 1 397 ? 8.732 -19.684 17.526 1.00 94.50 397 ALA A CA 1
ATOM 3051 C C . ALA A 1 397 ? 8.185 -18.546 16.655 1.00 94.50 397 ALA A C 1
ATOM 3053 O O . ALA A 1 397 ? 8.348 -18.558 15.431 1.00 94.50 397 ALA A O 1
ATOM 3054 N N . LEU A 1 398 ? 7.566 -17.532 17.271 1.00 96.25 398 LEU A N 1
ATOM 3055 C CA . LEU A 1 398 ? 7.108 -16.359 16.529 1.00 96.25 398 LEU A CA 1
ATOM 3056 C C . LEU A 1 398 ? 8.309 -15.554 16.014 1.00 96.25 398 LEU A C 1
ATOM 3058 O O . LEU A 1 398 ? 9.151 -15.080 16.779 1.00 96.25 398 LEU A O 1
ATOM 3062 N N . VAL A 1 399 ? 8.323 -15.310 14.707 1.00 97.69 399 VAL A N 1
ATOM 3063 C CA . VAL A 1 399 ? 9.278 -14.402 14.073 1.00 97.69 399 VAL A CA 1
ATOM 3064 C C . VAL A 1 399 ? 8.607 -13.050 13.878 1.00 97.69 399 VAL A C 1
ATOM 3066 O O . VAL A 1 399 ? 7.638 -12.923 13.127 1.00 97.69 399 VAL A O 1
ATOM 3069 N N . VAL A 1 400 ? 9.129 -12.020 14.537 1.00 97.94 400 VAL A N 1
ATOM 3070 C CA . VAL A 1 400 ? 8.562 -10.670 14.491 1.00 97.94 400 VAL A CA 1
ATOM 3071 C C . VAL A 1 400 ? 8.871 -10.015 13.148 1.00 97.94 400 VAL A C 1
ATOM 3073 O O . VAL A 1 400 ? 10.008 -9.632 12.871 1.00 97.94 400 VAL A O 1
ATOM 3076 N N . ARG A 1 401 ? 7.834 -9.835 12.326 1.00 97.94 401 ARG A N 1
ATOM 3077 C CA . ARG A 1 401 ? 7.918 -9.201 11.003 1.00 97.94 401 ARG A CA 1
ATOM 3078 C C . ARG A 1 401 ? 7.459 -7.752 11.000 1.00 97.94 401 ARG A C 1
ATOM 3080 O O . ARG A 1 401 ? 7.978 -6.970 10.211 1.00 97.94 401 ARG A O 1
ATOM 3087 N N . ALA A 1 402 ? 6.531 -7.382 11.880 1.00 98.44 402 ALA A N 1
ATOM 3088 C CA . ALA A 1 402 ? 6.030 -6.014 11.966 1.00 98.44 402 ALA A CA 1
ATOM 3089 C C . ALA A 1 402 ? 5.859 -5.522 13.404 1.00 98.44 402 ALA A C 1
ATOM 3091 O O . ALA A 1 402 ? 5.650 -6.321 14.317 1.00 98.44 402 ALA A O 1
ATOM 3092 N N . LEU A 1 403 ? 5.911 -4.200 13.579 1.00 98.12 403 LEU A N 1
ATOM 3093 C CA . LEU A 1 403 ? 5.707 -3.507 14.851 1.00 98.12 403 LEU A CA 1
ATOM 3094 C C . LEU A 1 403 ? 4.570 -2.485 14.749 1.00 98.12 403 LEU A C 1
ATOM 3096 O O . LEU A 1 403 ? 4.379 -1.846 13.714 1.00 98.12 403 LEU A O 1
ATOM 3100 N N . ALA A 1 404 ? 3.846 -2.274 15.846 1.00 97.81 404 ALA A N 1
ATOM 3101 C CA . ALA A 1 404 ? 2.962 -1.123 15.989 1.00 97.81 404 ALA A CA 1
ATOM 3102 C C . ALA A 1 404 ? 2.957 -0.600 17.433 1.00 97.81 404 ALA A C 1
ATOM 3104 O O . ALA A 1 404 ? 2.678 -1.372 18.349 1.00 97.81 404 ALA A O 1
ATOM 3105 N N . PRO A 1 405 ? 3.235 0.689 17.677 1.00 97.12 405 PRO A N 1
ATOM 3106 C CA . PRO A 1 405 ? 3.147 1.253 19.022 1.00 97.12 405 PRO A CA 1
ATOM 3107 C C . PRO A 1 405 ? 1.694 1.285 19.517 1.00 97.12 405 PRO A C 1
ATOM 3109 O O . PRO A 1 405 ? 0.836 1.937 18.916 1.00 97.12 405 PRO A O 1
ATOM 3112 N N . ARG A 1 406 ? 1.408 0.622 20.649 1.00 96.12 406 ARG A N 1
ATOM 3113 C CA . ARG A 1 406 ? 0.042 0.530 21.207 1.00 96.12 406 ARG A CA 1
ATOM 3114 C C . ARG A 1 406 ? -0.571 1.906 21.462 1.00 96.12 406 ARG A C 1
ATOM 3116 O O . ARG A 1 406 ? -1.750 2.116 21.194 1.00 96.12 406 ARG A O 1
ATOM 3123 N N . SER A 1 407 ? 0.243 2.841 21.947 1.00 93.62 407 SER A N 1
ATOM 3124 C CA . SER A 1 407 ? -0.172 4.184 22.373 1.00 93.62 407 SER A CA 1
ATOM 3125 C C . SER A 1 407 ? -0.831 5.034 21.283 1.00 93.62 407 SER A C 1
ATOM 3127 O O . SER A 1 407 ? -1.542 5.984 21.600 1.00 93.62 407 SER A O 1
ATOM 3129 N N . THR A 1 408 ? -0.602 4.720 20.007 1.00 92.75 408 THR A N 1
ATOM 3130 C CA . THR A 1 408 ? -1.184 5.468 18.878 1.00 92.75 408 THR A CA 1
ATOM 3131 C C . THR A 1 408 ? -2.332 4.741 18.203 1.00 92.75 408 THR A C 1
ATOM 3133 O O . THR A 1 408 ? -3.238 5.408 17.718 1.00 92.75 408 THR A O 1
ATOM 3136 N N . LEU A 1 409 ? -2.340 3.406 18.203 1.00 95.00 409 LEU A N 1
ATOM 3137 C CA . LEU A 1 409 ? -3.477 2.649 17.675 1.00 95.00 409 LEU A CA 1
ATOM 3138 C C . LEU A 1 409 ? -4.647 2.575 18.660 1.00 95.00 409 LEU A C 1
ATOM 3140 O O . LEU A 1 409 ? -5.777 2.369 18.231 1.00 95.00 409 LEU A O 1
ATOM 3144 N N . ALA A 1 410 ? -4.414 2.751 19.962 1.00 94.50 410 ALA A N 1
ATOM 3145 C CA . ALA A 1 410 ? -5.490 2.816 20.944 1.00 94.50 410 ALA A CA 1
ATOM 3146 C C . ALA A 1 410 ? -6.443 3.990 20.651 1.00 94.50 410 ALA A C 1
ATOM 3148 O O . ALA A 1 410 ? -6.000 5.111 20.383 1.00 94.50 410 ALA A O 1
ATOM 3149 N N . VAL A 1 411 ? -7.755 3.766 20.795 1.00 95.00 411 VAL A N 1
ATOM 3150 C CA . VAL A 1 411 ? -8.785 4.822 20.734 1.00 95.00 411 VAL A CA 1
ATOM 3151 C C . VAL A 1 411 ? -8.776 5.607 22.050 1.00 95.00 411 VAL A C 1
ATOM 3153 O O . VAL A 1 411 ? -9.691 5.578 22.874 1.00 95.00 411 VAL A O 1
ATOM 3156 N N . ARG A 1 412 ? -7.648 6.270 22.295 1.00 91.75 412 ARG A N 1
ATOM 3157 C CA . ARG A 1 412 ? -7.373 7.105 23.458 1.00 91.75 412 ARG A CA 1
ATOM 3158 C C . ARG A 1 412 ? -6.427 8.218 23.014 1.00 91.75 412 ARG A C 1
ATOM 3160 O O . ARG A 1 412 ? -5.255 7.941 22.758 1.00 91.75 412 ARG A O 1
ATOM 3167 N N . PRO A 1 413 ? -6.911 9.459 22.861 1.00 91.69 413 PRO A N 1
ATOM 3168 C CA . PRO A 1 413 ? -6.065 10.518 22.344 1.00 91.69 413 PRO A CA 1
ATOM 3169 C C . PRO A 1 413 ? -5.050 10.915 23.416 1.00 91.69 413 PRO A C 1
ATOM 3171 O O . PRO A 1 413 ? -5.390 11.035 24.591 1.00 91.69 413 PRO A O 1
ATOM 3174 N N . GLY A 1 414 ? -3.805 11.151 23.009 1.00 90.81 414 GLY A N 1
ATOM 3175 C CA . GLY A 1 414 ? -2.796 11.758 23.881 1.00 90.81 414 GLY A CA 1
ATOM 3176 C C . GLY A 1 414 ? -3.008 13.264 24.057 1.00 90.81 414 GLY A C 1
ATOM 3177 O O . GLY A 1 414 ? -2.492 13.856 25.000 1.00 90.81 414 GLY A O 1
ATOM 3178 N N . ARG A 1 415 ? -3.758 13.892 23.142 1.00 91.25 415 ARG A N 1
ATOM 3179 C CA . ARG A 1 415 ? -4.124 15.310 23.186 1.00 91.25 415 ARG A CA 1
ATOM 3180 C C . ARG A 1 415 ? -5.439 15.556 22.452 1.00 91.25 415 ARG A C 1
ATOM 3182 O O . ARG A 1 415 ? -5.679 14.956 21.406 1.00 91.25 415 ARG A O 1
ATOM 3189 N N . VAL A 1 416 ? -6.235 16.506 22.937 1.00 90.75 416 VAL A N 1
ATOM 3190 C CA . VAL A 1 416 ? -7.437 16.990 22.244 1.00 90.75 416 VAL A CA 1
ATOM 3191 C C . VAL A 1 416 ? -7.226 18.428 21.759 1.00 90.75 416 VAL A C 1
ATOM 3193 O O . VAL A 1 416 ? -6.604 19.251 22.429 1.00 90.75 416 VAL A O 1
ATOM 3196 N N . VAL A 1 417 ? -7.713 18.744 20.559 1.00 90.75 417 VAL A N 1
ATOM 3197 C CA . VAL A 1 417 ? -7.716 20.097 19.988 1.00 90.75 417 VAL A CA 1
ATOM 3198 C C . VAL A 1 417 ? -9.152 20.494 19.662 1.00 90.75 417 VAL A C 1
ATOM 3200 O O . VAL A 1 417 ? -9.824 19.847 18.863 1.00 90.75 417 VAL A O 1
ATOM 3203 N N . ALA A 1 418 ? -9.625 21.581 20.272 1.00 87.50 418 ALA A N 1
ATOM 3204 C CA . ALA A 1 418 ? -10.996 22.045 20.102 1.00 87.50 418 ALA A CA 1
ATOM 3205 C C . ALA A 1 418 ? -11.136 23.030 18.927 1.00 87.50 418 ALA A C 1
ATOM 3207 O O . ALA A 1 418 ? -10.544 24.114 18.906 1.00 87.50 418 ALA A O 1
ATOM 3208 N N . GLY A 1 419 ? -12.010 22.689 17.985 1.00 84.81 419 GLY A N 1
ATOM 3209 C CA . GLY A 1 419 ? -12.474 23.534 16.891 1.00 84.81 419 GLY A CA 1
ATOM 3210 C C . GLY A 1 419 ? -11.726 23.346 15.577 1.00 84.81 419 GLY A C 1
ATOM 3211 O O . GLY A 1 419 ? -10.502 23.211 15.533 1.00 84.81 419 GLY A O 1
ATOM 3212 N N . ALA A 1 420 ? -12.477 23.473 14.480 1.00 87.12 420 ALA A N 1
ATOM 3213 C CA . ALA A 1 420 ? -11.989 23.303 13.112 1.00 87.12 420 ALA A CA 1
ATOM 3214 C C . ALA A 1 420 ? -10.755 24.163 12.781 1.00 87.12 420 ALA A C 1
ATOM 3216 O O . ALA A 1 420 ? -9.818 23.692 12.139 1.00 87.12 420 ALA A O 1
ATOM 3217 N N . ARG A 1 421 ? -10.707 25.423 13.245 1.00 90.44 421 ARG A N 1
ATOM 3218 C CA . ARG A 1 421 ? -9.595 26.346 12.948 1.00 90.44 421 ARG A CA 1
ATOM 3219 C C . ARG A 1 421 ? -8.271 25.900 13.572 1.00 90.44 421 ARG A C 1
ATOM 3221 O O . ARG A 1 421 ? -7.242 25.922 12.895 1.00 90.44 421 ARG A O 1
ATOM 3228 N N . ASP A 1 422 ? -8.287 25.555 14.857 1.00 90.88 422 ASP A N 1
ATOM 3229 C CA . ASP A 1 422 ? -7.080 25.154 15.584 1.00 90.88 422 ASP A CA 1
ATOM 3230 C C . ASP A 1 422 ? -6.678 23.720 15.214 1.00 90.88 422 ASP A C 1
ATOM 3232 O O . ASP A 1 422 ? -5.492 23.454 15.021 1.00 90.88 422 ASP A O 1
ATOM 3236 N N . GLY A 1 423 ? -7.658 22.842 14.973 1.00 90.50 423 GLY A N 1
ATOM 3237 C CA . GLY A 1 423 ? -7.445 21.512 14.405 1.00 90.50 423 GLY A CA 1
ATOM 3238 C C . GLY A 1 423 ? -6.764 21.545 13.039 1.00 90.50 423 GLY A C 1
ATOM 3239 O O . GLY A 1 423 ? -5.734 20.904 12.841 1.00 90.50 423 GLY A O 1
ATOM 3240 N N . TYR A 1 424 ? -7.258 22.373 12.114 1.00 93.00 424 TYR A N 1
ATOM 3241 C CA . TYR A 1 424 ? -6.622 22.552 10.808 1.00 93.00 424 TYR A CA 1
ATOM 3242 C C . TYR A 1 424 ? -5.206 23.136 10.923 1.00 93.00 424 TYR A C 1
ATOM 3244 O O . TYR A 1 424 ? -4.294 22.701 10.219 1.00 93.00 424 TYR A O 1
ATOM 3252 N N . ARG A 1 425 ? -4.979 24.092 11.839 1.00 94.12 425 ARG A N 1
ATOM 3253 C CA . ARG A 1 425 ? -3.627 24.615 12.107 1.00 94.12 425 ARG A CA 1
ATOM 3254 C C . ARG A 1 425 ? -2.693 23.503 12.591 1.00 94.12 425 ARG A C 1
ATOM 3256 O O . ARG A 1 425 ? -1.536 23.469 12.168 1.00 94.12 425 ARG A O 1
ATOM 3263 N N . TYR A 1 426 ? -3.181 22.616 13.456 1.00 94.25 426 TYR A N 1
ATOM 3264 C CA . TYR A 1 426 ? -2.413 21.472 13.929 1.00 94.25 426 TYR A CA 1
ATOM 3265 C C . TYR A 1 426 ? -2.069 20.517 12.779 1.00 94.25 426 TYR A C 1
ATOM 3267 O O . TYR A 1 426 ? -0.892 20.258 12.566 1.00 94.25 426 TYR A O 1
ATOM 3275 N N . VAL A 1 427 ? -3.042 20.085 11.974 1.00 92.25 427 VAL A N 1
ATOM 3276 C CA . VAL A 1 427 ? -2.803 19.183 10.827 1.00 92.25 427 VAL A CA 1
ATOM 3277 C C . VAL A 1 427 ? -1.794 19.773 9.834 1.00 92.25 427 VAL A C 1
ATOM 3279 O O . VAL A 1 427 ? -0.827 19.114 9.452 1.00 92.25 427 VAL A O 1
ATOM 3282 N N . ARG A 1 428 ? -1.972 21.043 9.450 1.00 91.31 428 ARG A N 1
ATOM 3283 C CA . ARG A 1 428 ? -1.129 21.696 8.438 1.00 91.31 428 ARG A CA 1
ATOM 3284 C C . ARG A 1 428 ? 0.287 21.999 8.932 1.00 91.31 428 ARG A C 1
ATOM 3286 O O . ARG A 1 428 ? 1.235 21.884 8.165 1.00 91.31 428 ARG A O 1
ATOM 3293 N N . LYS A 1 429 ? 0.442 22.429 10.190 1.00 91.31 429 LYS A N 1
ATOM 3294 C CA . LYS A 1 429 ? 1.736 22.891 10.733 1.00 91.31 429 LYS A CA 1
ATOM 3295 C C . LYS A 1 429 ? 2.198 22.105 11.952 1.00 91.31 429 LYS A C 1
ATOM 3297 O O . LYS A 1 429 ? 3.334 21.659 11.979 1.00 91.31 429 LYS A O 1
ATOM 3302 N N . GLY A 1 430 ? 1.335 21.950 12.952 1.00 92.25 430 GLY A N 1
ATOM 3303 C CA . GLY A 1 430 ? 1.696 21.355 14.243 1.00 92.25 430 GLY A CA 1
ATOM 3304 C C . GLY A 1 430 ? 2.185 19.908 14.150 1.00 92.25 430 GLY A C 1
ATOM 3305 O O . GLY A 1 430 ? 3.223 19.589 14.715 1.00 92.25 430 GLY A O 1
ATOM 3306 N N . ALA A 1 431 ? 1.485 19.048 13.409 1.00 93.06 431 ALA A N 1
ATOM 3307 C CA . ALA A 1 431 ? 1.849 17.638 13.273 1.00 93.06 431 ALA A CA 1
ATOM 3308 C C . ALA A 1 431 ? 3.245 17.456 12.646 1.00 93.06 431 ALA A C 1
ATOM 3310 O O . ALA A 1 431 ? 3.985 16.573 13.067 1.00 93.06 431 ALA A O 1
ATOM 3311 N N . TRP A 1 432 ? 3.634 18.355 11.736 1.00 94.25 432 TRP A N 1
ATOM 3312 C CA . TRP A 1 432 ? 4.873 18.279 10.949 1.00 94.25 432 TRP A CA 1
ATOM 3313 C C . TRP A 1 432 ? 5.967 19.250 11.406 1.00 94.25 432 TRP A C 1
ATOM 3315 O O . TRP A 1 432 ? 6.992 19.382 10.740 1.00 94.25 432 TRP A O 1
ATOM 3325 N N . GLY A 1 433 ? 5.740 19.952 12.516 1.00 91.75 433 GLY A N 1
ATOM 3326 C CA . GLY A 1 433 ? 6.734 20.810 13.147 1.00 91.75 433 GLY A CA 1
ATOM 3327 C C . GLY A 1 433 ? 7.720 20.000 13.985 1.00 91.75 433 GLY A C 1
ATOM 3328 O O . GLY A 1 433 ? 7.356 18.965 14.550 1.00 91.75 433 GLY A O 1
ATOM 3329 N N . ASP A 1 434 ? 8.950 20.507 14.073 1.00 91.25 434 ASP A N 1
ATOM 3330 C CA . ASP A 1 434 ? 10.005 20.013 14.965 1.00 91.25 434 ASP A CA 1
ATOM 3331 C C . ASP A 1 434 ? 10.271 18.501 14.846 1.00 91.25 434 ASP A C 1
ATOM 3333 O O . ASP A 1 434 ? 10.440 17.815 15.851 1.00 91.25 434 ASP A O 1
ATOM 3337 N N . LEU A 1 435 ? 10.308 17.972 13.616 1.00 92.69 435 LEU A N 1
ATOM 3338 C CA . LEU A 1 435 ? 10.487 16.533 13.367 1.00 92.69 435 LEU A CA 1
ATOM 3339 C C . LEU A 1 435 ? 11.812 16.000 13.927 1.00 92.69 435 LEU A C 1
ATOM 3341 O O . LEU A 1 435 ? 11.838 15.017 14.654 1.00 92.69 435 LEU A O 1
ATOM 3345 N N . LEU A 1 436 ? 12.930 16.683 13.667 1.00 92.88 436 LEU A N 1
ATOM 3346 C CA . LEU A 1 436 ? 14.242 16.182 14.086 1.00 92.88 436 LEU A CA 1
ATOM 3347 C C . LEU A 1 436 ? 14.348 15.965 15.619 1.00 92.88 436 LEU A C 1
ATOM 3349 O O . LEU A 1 436 ? 14.765 14.880 16.019 1.00 92.88 436 LEU A O 1
ATOM 3353 N N . PRO A 1 437 ? 13.910 16.903 16.489 1.00 93.56 437 PRO A N 1
ATOM 3354 C CA . PRO A 1 437 ? 13.810 16.652 17.933 1.00 93.56 437 PRO A CA 1
ATOM 3355 C C . PRO A 1 437 ? 12.804 15.569 18.353 1.00 93.56 437 PRO A C 1
ATOM 3357 O O . PRO A 1 437 ? 12.918 15.032 19.451 1.00 93.56 437 PRO A O 1
ATOM 3360 N N . ARG A 1 438 ? 11.792 15.287 17.525 1.00 92.38 438 ARG A N 1
ATOM 3361 C CA . ARG A 1 438 ? 10.700 14.336 17.805 1.00 92.38 438 ARG A CA 1
ATOM 3362 C C . ARG A 1 438 ? 10.942 12.945 17.222 1.00 92.38 438 ARG A C 1
ATOM 3364 O O . ARG A 1 438 ? 10.124 12.050 17.438 1.00 92.38 438 ARG A O 1
ATOM 3371 N N . LYS A 1 439 ? 12.052 12.739 16.524 1.00 95.00 439 LYS A N 1
ATOM 3372 C CA . LYS A 1 439 ? 12.437 11.452 15.958 1.00 95.00 439 LYS A CA 1
ATOM 3373 C C . LYS A 1 439 ? 12.387 10.323 16.998 1.00 95.00 439 LYS A C 1
ATOM 3375 O O . LYS A 1 439 ? 12.853 10.473 18.126 1.00 95.00 439 LYS A O 1
ATOM 3380 N N . GLY A 1 440 ? 11.842 9.178 16.601 1.00 95.31 440 GLY A N 1
ATOM 3381 C CA . GLY A 1 440 ? 11.614 8.009 17.450 1.00 95.31 440 GLY A CA 1
ATOM 3382 C C . GLY A 1 440 ? 10.339 8.083 18.296 1.00 95.31 440 GLY A C 1
ATOM 3383 O O . GLY A 1 440 ? 10.095 7.182 19.101 1.00 95.31 440 GLY A O 1
ATOM 3384 N N . THR A 1 441 ? 9.521 9.130 18.139 1.00 95.75 441 THR A N 1
ATOM 3385 C CA . THR A 1 441 ? 8.256 9.307 18.871 1.00 95.75 441 THR A CA 1
ATOM 3386 C C . THR A 1 441 ? 7.037 9.140 17.966 1.00 95.75 441 THR A C 1
ATOM 3388 O O . THR A 1 441 ? 7.126 9.104 16.738 1.00 95.75 441 THR A O 1
ATOM 3391 N N . ALA A 1 442 ? 5.867 9.039 18.592 1.00 96.38 442 ALA A N 1
ATOM 3392 C CA . ALA A 1 442 ? 4.584 9.023 17.911 1.00 96.38 442 ALA A CA 1
ATOM 3393 C C . ALA A 1 442 ? 3.565 9.851 18.709 1.00 96.38 442 ALA A C 1
ATOM 3395 O O . ALA A 1 442 ? 3.705 10.010 19.924 1.00 96.38 442 ALA A O 1
ATOM 3396 N N . SER A 1 443 ? 2.543 10.391 18.046 1.00 95.81 443 SER A N 1
ATOM 3397 C CA . SER A 1 443 ? 1.492 11.177 18.702 1.00 95.81 443 SER A CA 1
ATOM 3398 C C . SER A 1 443 ? 0.104 10.837 18.180 1.00 95.81 443 SER A C 1
ATOM 3400 O O . SER A 1 443 ? -0.070 10.602 16.989 1.00 95.81 443 SER A O 1
ATOM 3402 N N . SER A 1 444 ? -0.880 10.883 19.075 1.00 95.50 444 SER A N 1
ATOM 3403 C CA . SER A 1 444 ? -2.293 10.611 18.806 1.00 95.50 444 SER A CA 1
ATOM 3404 C C . SER A 1 444 ? -3.113 11.821 19.253 1.00 95.50 444 SER A C 1
ATOM 3406 O O . SER A 1 444 ? -3.140 12.136 20.446 1.00 95.50 444 SER A O 1
ATOM 3408 N N . VAL A 1 445 ? -3.714 12.550 18.310 1.00 95.31 445 VAL A N 1
ATOM 3409 C CA . VAL A 1 445 ? -4.411 13.818 18.581 1.00 95.31 445 VAL A CA 1
ATOM 3410 C C . VAL A 1 445 ? -5.817 13.805 18.004 1.00 95.31 445 VAL A C 1
ATOM 3412 O O . VAL A 1 445 ? -5.986 13.663 16.799 1.00 95.31 445 VAL A O 1
ATOM 3415 N N . LEU A 1 446 ? -6.823 14.029 18.847 1.00 94.00 446 LEU A N 1
ATOM 3416 C CA . LEU A 1 446 ? -8.217 14.143 18.424 1.00 94.00 446 LEU A CA 1
ATOM 3417 C C . LEU A 1 446 ? -8.607 15.614 18.250 1.00 94.00 446 LEU A C 1
ATOM 3419 O O . LEU A 1 446 ? -8.461 16.427 19.160 1.00 94.00 446 LEU A O 1
ATOM 3423 N N . VAL A 1 447 ? -9.134 15.955 17.081 1.00 91.19 447 VAL A N 1
ATOM 3424 C CA . VAL A 1 447 ? -9.757 17.239 16.771 1.00 91.19 447 VAL A CA 1
ATOM 3425 C C . VAL A 1 447 ? -11.273 17.075 16.833 1.00 91.19 447 VAL A C 1
ATOM 3427 O O . VAL A 1 447 ? -11.831 16.220 16.144 1.00 91.19 447 VAL A O 1
ATOM 3430 N N . ARG A 1 448 ? -11.936 17.924 17.624 1.00 81.19 448 ARG A N 1
ATOM 3431 C CA . ARG A 1 448 ? -13.397 17.907 17.819 1.00 81.19 448 ARG A CA 1
ATOM 3432 C C . ARG A 1 448 ? -14.019 19.295 17.698 1.00 81.19 448 ARG A C 1
ATOM 3434 O O . ARG A 1 448 ? -13.298 20.292 17.630 1.00 81.19 448 ARG A O 1
ATOM 3441 N N . ASP A 1 449 ? -15.347 19.373 17.699 1.00 71.19 449 ASP A N 1
ATOM 3442 C CA . ASP A 1 449 ? -16.068 20.648 17.740 1.00 71.19 449 ASP A CA 1
ATOM 3443 C C . ASP A 1 449 ? -15.754 21.424 19.041 1.00 71.19 449 ASP A C 1
ATOM 3445 O O . ASP A 1 449 ? -15.534 20.855 20.108 1.00 71.19 449 ASP A O 1
ATOM 3449 N N . ARG A 1 450 ? -15.708 22.755 18.939 1.00 64.00 450 ARG A N 1
ATOM 3450 C CA . ARG A 1 450 ? -15.589 23.697 20.060 1.00 64.00 450 ARG A CA 1
ATOM 3451 C C . ARG A 1 450 ? -16.797 23.692 20.989 1.00 64.00 450 ARG A C 1
ATOM 3453 O O . ARG A 1 450 ? -16.642 24.095 22.137 1.00 64.00 450 ARG A O 1
ATOM 3460 N N . SER A 1 451 ? -17.971 23.314 20.490 1.00 59.72 451 SER A N 1
ATOM 3461 C CA . SER A 1 451 ? -19.198 23.228 21.288 1.00 59.72 451 SER A CA 1
ATOM 3462 C C . SER A 1 451 ? -19.162 22.086 22.313 1.00 59.72 451 SER A C 1
ATOM 3464 O O . SER A 1 451 ? -19.888 22.138 23.305 1.00 59.72 451 SER A O 1
ATOM 3466 N N . ASP A 1 452 ? -18.280 21.098 22.126 1.00 59.56 452 ASP A N 1
ATOM 3467 C CA . ASP A 1 452 ? -18.110 19.982 23.049 1.00 59.56 452 ASP A CA 1
ATOM 3468 C C . ASP A 1 452 ? -17.226 20.368 24.249 1.00 59.56 452 ASP A C 1
ATOM 3470 O O . ASP A 1 452 ? -15.996 20.469 24.164 1.00 59.56 452 ASP A O 1
ATOM 3474 N N . THR A 1 453 ? -17.879 20.585 25.391 1.00 57.06 453 THR A N 1
ATOM 3475 C CA . THR A 1 453 ? -17.265 20.980 26.667 1.00 57.06 453 THR A CA 1
ATOM 3476 C C . THR A 1 453 ? -16.883 19.799 27.563 1.00 57.06 453 THR A C 1
ATOM 3478 O O . THR A 1 453 ? -16.351 20.022 28.653 1.00 57.06 453 THR A O 1
ATOM 3481 N N . ARG A 1 454 ? -17.111 18.545 27.133 1.00 59.75 454 ARG A N 1
ATOM 3482 C CA . ARG A 1 454 ? -16.769 17.339 27.915 1.00 59.75 454 ARG A CA 1
ATOM 3483 C C . ARG A 1 454 ? -15.265 17.251 28.179 1.00 59.75 454 ARG A C 1
ATOM 3485 O O . ARG A 1 454 ? -14.466 17.725 27.368 1.00 59.75 454 ARG A O 1
ATOM 3492 N N . ALA A 1 455 ? -14.863 16.633 29.290 1.00 57.94 455 ALA A N 1
ATOM 3493 C CA . ALA A 1 455 ? -13.449 16.497 29.652 1.00 57.94 455 ALA A CA 1
ATOM 3494 C C . ALA A 1 455 ? -12.658 15.714 28.583 1.00 57.94 455 ALA A C 1
ATOM 3496 O O . ALA A 1 455 ? -13.210 14.835 27.926 1.00 57.94 455 ALA A O 1
ATOM 3497 N N . GLU A 1 456 ? -11.352 15.974 28.435 1.00 61.84 456 GLU A N 1
ATOM 3498 C CA . GLU A 1 456 ? -10.497 15.280 27.448 1.00 61.84 456 GLU A CA 1
ATOM 3499 C C . GLU A 1 456 ? -10.553 13.747 27.587 1.00 61.84 456 GLU A C 1
ATOM 3501 O O . GLU A 1 456 ? -10.548 13.031 26.589 1.00 61.84 456 GLU A O 1
ATOM 3506 N N . ALA A 1 457 ? -10.698 13.241 28.817 1.00 55.12 457 ALA A N 1
ATOM 3507 C CA . ALA A 1 457 ? -10.829 11.814 29.116 1.00 55.12 457 ALA A CA 1
ATOM 3508 C C . ALA A 1 457 ? -12.121 11.165 28.571 1.00 55.12 457 ALA A C 1
ATOM 3510 O O . ALA A 1 457 ? -12.148 9.951 28.374 1.00 55.12 457 ALA A O 1
ATOM 3511 N N . GLN A 1 458 ? -13.162 11.965 28.317 1.00 60.38 458 GLN A N 1
ATOM 3512 C CA . GLN A 1 458 ? -14.460 11.546 27.767 1.00 60.38 458 GLN A CA 1
ATOM 3513 C C . GLN A 1 458 ? -14.529 11.738 26.244 1.00 60.38 458 GLN A C 1
ATOM 3515 O O . GLN A 1 458 ? -15.482 11.312 25.604 1.00 60.38 458 GLN A O 1
ATOM 3520 N N . ALA A 1 459 ? -13.513 12.349 25.623 1.00 59.06 459 ALA A N 1
ATOM 3521 C CA . ALA A 1 459 ? -13.508 12.615 24.182 1.00 59.06 459 ALA A CA 1
ATOM 3522 C C . ALA A 1 459 ? -13.426 11.332 23.325 1.00 59.06 459 ALA A C 1
ATOM 3524 O O . ALA A 1 459 ? -13.720 11.362 22.133 1.00 59.06 459 ALA A O 1
ATOM 3525 N N . LYS A 1 460 ? -13.040 10.198 23.929 1.00 65.06 460 LYS A N 1
ATOM 3526 C CA . LYS A 1 460 ? -13.099 8.875 23.291 1.00 65.06 460 LYS A CA 1
ATOM 3527 C C . LYS A 1 460 ? -14.514 8.295 23.240 1.00 65.06 460 LYS A C 1
ATOM 3529 O O . LYS A 1 460 ? -14.739 7.416 22.422 1.00 65.06 460 LYS A O 1
ATOM 3534 N N . ASP A 1 461 ? -15.430 8.750 24.103 1.00 66.94 461 ASP A N 1
ATOM 3535 C CA . ASP A 1 461 ? -16.757 8.134 24.284 1.00 66.94 461 ASP A CA 1
ATOM 3536 C C . ASP A 1 461 ? -17.628 8.287 23.036 1.00 66.94 461 ASP A C 1
ATOM 3538 O O . ASP A 1 461 ? -18.618 7.582 22.863 1.00 66.94 461 ASP A O 1
ATOM 3542 N N . ASP A 1 462 ? -17.219 9.182 22.141 1.00 74.94 462 ASP A N 1
ATOM 3543 C CA . ASP A 1 462 ? -17.836 9.337 20.844 1.00 74.94 462 ASP A CA 1
ATOM 3544 C C . ASP A 1 462 ? -17.525 8.166 19.910 1.00 74.94 462 ASP A C 1
ATOM 3546 O O . ASP A 1 462 ? -18.325 7.952 19.015 1.00 74.94 462 ASP A O 1
ATOM 3550 N N . TRP A 1 463 ? -16.424 7.424 20.090 1.00 89.00 463 TRP A N 1
ATOM 3551 C CA . TRP A 1 463 ? -15.992 6.329 19.213 1.00 89.00 463 TRP A CA 1
ATOM 3552 C C . TRP A 1 463 ? -16.323 4.960 19.813 1.00 89.00 463 TRP A C 1
ATOM 3554 O O . TRP A 1 463 ? -15.787 4.577 20.856 1.00 89.00 463 TRP A O 1
ATOM 3564 N N . ALA A 1 464 ? -17.165 4.200 19.120 1.00 91.81 464 ALA A N 1
ATOM 3565 C CA . ALA A 1 464 ? -17.624 2.885 19.549 1.00 91.81 464 ALA A CA 1
ATOM 3566 C C . ALA A 1 464 ? -17.037 1.755 18.695 1.00 91.81 464 ALA A C 1
ATOM 3568 O O . ALA A 1 464 ? -16.580 1.958 17.574 1.00 91.81 464 ALA A O 1
ATOM 3569 N N . GLU A 1 465 ? -17.061 0.536 19.233 1.00 95.12 465 GLU A N 1
ATOM 3570 C CA . GLU A 1 465 ? -16.737 -0.671 18.472 1.00 95.12 465 GLU A CA 1
ATOM 3571 C C . GLU A 1 465 ? -17.640 -0.788 17.234 1.00 95.12 465 GLU A C 1
ATOM 3573 O O . GLU A 1 465 ? -18.857 -0.653 17.335 1.00 95.12 465 GLU A O 1
ATOM 3578 N N . GLY A 1 466 ? -17.037 -1.020 16.067 1.00 93.25 466 GLY A N 1
ATOM 3579 C CA . GLY A 1 466 ? -17.721 -1.029 14.773 1.00 93.25 466 GLY A CA 1
ATOM 3580 C C . GLY A 1 466 ? -17.690 0.305 14.022 1.00 93.25 466 GLY A C 1
ATOM 3581 O O . GLY A 1 466 ? -17.948 0.309 12.816 1.00 93.25 466 GLY A O 1
ATOM 3582 N N . ASP A 1 467 ? -17.312 1.412 14.672 1.00 94.38 467 ASP A N 1
ATOM 3583 C CA . ASP A 1 467 ? -17.178 2.704 13.997 1.00 94.38 467 ASP A CA 1
ATOM 3584 C C . ASP A 1 467 ? -16.131 2.653 12.884 1.00 94.38 467 ASP A C 1
ATOM 3586 O O . ASP A 1 467 ? -15.080 2.017 13.000 1.00 94.38 467 ASP A O 1
ATOM 3590 N N . ARG A 1 468 ? -16.410 3.383 11.803 1.00 95.50 468 ARG A N 1
ATOM 3591 C CA . ARG A 1 468 ? -15.559 3.469 10.615 1.00 95.50 468 ARG A CA 1
ATOM 3592 C C . ARG A 1 468 ? -15.065 4.897 10.427 1.00 95.50 468 ARG A C 1
ATOM 3594 O O . ARG A 1 468 ? -15.794 5.857 10.676 1.00 95.50 468 ARG A O 1
ATOM 3601 N N . ALA A 1 469 ? -13.850 5.039 9.920 1.00 97.06 469 ALA A N 1
ATOM 3602 C CA . ALA A 1 469 ? -13.277 6.317 9.532 1.00 97.06 469 ALA A CA 1
ATOM 3603 C C . ALA A 1 469 ? -12.583 6.222 8.174 1.00 97.06 469 ALA A C 1
ATOM 3605 O O . ALA A 1 469 ? -11.928 5.228 7.853 1.00 97.06 469 ALA A O 1
ATOM 3606 N N . LEU A 1 470 ? -12.698 7.295 7.393 1.00 97.88 470 LEU A N 1
ATOM 3607 C CA . LEU A 1 470 ? -11.879 7.490 6.205 1.00 97.88 470 LEU A CA 1
ATOM 3608 C C . LEU A 1 470 ? -10.444 7.769 6.653 1.00 97.88 470 LEU A C 1
ATOM 3610 O O . LEU A 1 470 ? -10.205 8.747 7.358 1.00 97.88 470 LEU A O 1
ATOM 3614 N N . LEU A 1 471 ? -9.492 6.951 6.217 1.00 98.38 471 LEU A N 1
ATOM 3615 C CA . LEU A 1 471 ? -8.073 7.234 6.406 1.00 98.38 471 LEU A CA 1
ATOM 3616 C C . LEU A 1 471 ? -7.559 8.071 5.233 1.00 98.38 471 LEU A C 1
ATOM 3618 O O . LEU A 1 471 ? -7.788 7.740 4.069 1.00 98.38 471 LEU A O 1
ATOM 3622 N N . ILE A 1 472 ? -6.804 9.117 5.552 1.00 97.69 472 ILE A N 1
ATOM 3623 C CA . ILE A 1 472 ? -5.919 9.819 4.628 1.00 97.69 472 ILE A CA 1
ATOM 3624 C C . ILE A 1 472 ? -4.493 9.647 5.133 1.00 97.69 472 ILE A C 1
ATOM 3626 O O . ILE A 1 472 ? -4.152 10.119 6.216 1.00 97.69 472 ILE A O 1
ATOM 3630 N N . HIS A 1 473 ? -3.666 8.994 4.331 1.00 97.06 473 HIS A N 1
ATOM 3631 C CA . HIS A 1 473 ? -2.269 8.728 4.633 1.00 97.06 473 HIS A CA 1
ATOM 3632 C C . HIS A 1 473 ? -1.363 9.693 3.870 1.00 97.06 473 HIS A C 1
ATOM 3634 O O . HIS A 1 473 ? -1.496 9.835 2.650 1.00 97.06 473 HIS A O 1
ATOM 3640 N N . VAL A 1 474 ? -0.413 10.314 4.574 1.00 95.62 474 VAL A N 1
ATOM 3641 C CA . VAL A 1 474 ? 0.660 11.114 3.974 1.00 95.62 474 VAL A CA 1
ATOM 3642 C C . VAL A 1 474 ? 1.990 10.810 4.649 1.00 95.62 474 VAL A C 1
ATOM 3644 O O . VAL A 1 474 ? 2.080 10.857 5.873 1.00 95.62 474 VAL A O 1
ATOM 3647 N N . PHE A 1 475 ? 3.048 10.603 3.866 1.00 93.88 475 PHE A N 1
ATOM 3648 C CA . PHE A 1 475 ? 4.411 10.496 4.391 1.00 93.88 475 PHE A CA 1
ATOM 3649 C C . PHE A 1 475 ? 5.357 11.567 3.845 1.00 93.88 475 PHE A C 1
ATOM 3651 O O . PHE A 1 475 ? 5.135 12.143 2.774 1.00 93.88 475 PHE A O 1
ATOM 36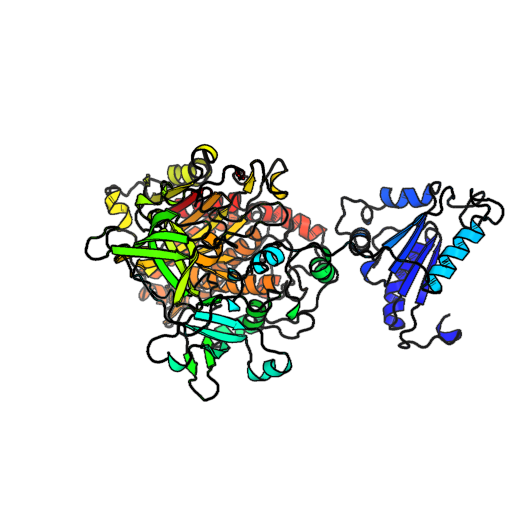58 N N . GLY A 1 476 ? 6.421 11.818 4.604 1.00 93.19 476 GLY A N 1
ATOM 3659 C CA . GLY A 1 476 ? 7.578 12.616 4.217 1.00 93.19 476 GLY A CA 1
ATOM 3660 C C . GLY A 1 476 ? 8.758 11.770 3.740 1.00 93.19 476 GLY A C 1
ATOM 3661 O O . GLY A 1 476 ? 8.608 10.582 3.460 1.00 93.19 476 GLY A O 1
ATOM 3662 N N . GLY A 1 477 ? 9.914 12.412 3.597 1.00 92.69 477 GLY A N 1
ATOM 3663 C CA . GLY A 1 477 ? 11.113 11.815 3.011 1.00 92.69 477 GLY A CA 1
ATOM 3664 C C . GLY A 1 477 ? 12.192 11.454 4.022 1.00 92.69 477 GLY A C 1
ATOM 3665 O O . GLY A 1 477 ? 12.076 11.747 5.216 1.00 92.69 477 GLY A O 1
ATOM 3666 N N . VAL A 1 478 ? 13.262 10.854 3.504 1.00 94.06 478 VAL A N 1
ATOM 3667 C CA . VAL A 1 478 ? 14.414 10.367 4.274 1.00 94.06 478 VAL A CA 1
ATOM 3668 C C . VAL A 1 478 ? 15.650 11.227 3.995 1.00 94.06 478 VAL A C 1
ATOM 3670 O O . VAL A 1 478 ? 16.221 11.202 2.905 1.00 94.06 478 VAL A O 1
ATOM 3673 N N . GLY A 1 479 ? 16.060 12.005 4.992 1.00 93.69 479 GLY A N 1
ATOM 3674 C CA . GLY A 1 479 ? 17.263 12.838 5.033 1.00 93.69 479 GLY A CA 1
ATOM 3675 C C . GLY A 1 479 ? 18.436 12.182 5.764 1.00 93.69 479 GLY A C 1
ATOM 3676 O O . GLY A 1 479 ? 18.492 10.962 5.887 1.00 93.69 479 GLY A O 1
ATOM 3677 N N . GLY A 1 480 ? 19.361 12.998 6.274 1.00 93.31 480 GLY A N 1
ATOM 3678 C CA . GLY A 1 480 ? 20.543 12.538 7.010 1.00 93.31 480 GLY A CA 1
ATOM 3679 C C . GLY A 1 480 ? 21.714 12.109 6.117 1.00 93.31 480 GLY A C 1
ATOM 3680 O O . GLY A 1 480 ? 21.820 12.508 4.955 1.00 93.31 480 GLY A O 1
ATOM 3681 N N . GLN A 1 481 ? 22.617 11.302 6.679 1.00 93.94 481 GLN A N 1
ATOM 3682 C CA . GLN A 1 481 ? 23.789 10.757 5.981 1.00 93.94 481 GLN A CA 1
ATOM 3683 C C . GLN A 1 481 ? 23.371 9.761 4.897 1.00 93.94 481 GLN A C 1
ATOM 3685 O O . GLN A 1 481 ? 23.874 9.803 3.775 1.00 93.94 481 GLN A O 1
ATOM 3690 N N . LEU A 1 482 ? 22.395 8.915 5.222 1.00 93.62 482 LEU A N 1
ATOM 3691 C CA . LEU A 1 482 ? 21.741 8.006 4.294 1.00 93.62 482 LEU A CA 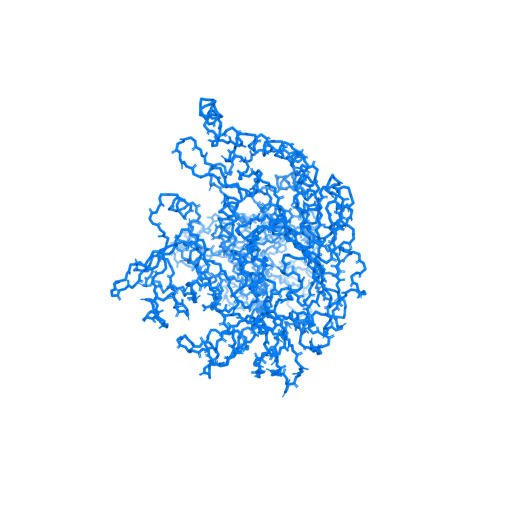1
ATOM 3692 C C . LEU A 1 482 ? 20.489 8.688 3.742 1.00 93.62 482 LEU A C 1
ATOM 3694 O O . LEU A 1 482 ? 19.384 8.234 3.985 1.00 93.62 482 LEU A O 1
ATOM 3698 N N . ARG A 1 483 ? 20.622 9.810 3.035 1.00 91.69 483 ARG A N 1
ATOM 3699 C CA . ARG A 1 483 ? 19.486 10.504 2.397 1.00 91.69 483 ARG A CA 1
ATOM 3700 C C . ARG A 1 483 ? 19.028 9.778 1.128 1.00 91.69 483 ARG A C 1
ATOM 3702 O O . ARG A 1 483 ? 19.855 9.224 0.413 1.00 91.69 483 ARG A O 1
ATOM 3709 N N . GLU A 1 484 ? 17.730 9.775 0.832 1.00 88.38 484 GLU A N 1
ATOM 3710 C CA . GLU A 1 484 ? 17.198 9.198 -0.417 1.00 88.38 484 GLU A CA 1
ATOM 3711 C C . GLU A 1 484 ? 17.413 10.130 -1.621 1.00 88.38 484 GLU A C 1
ATOM 3713 O O . GLU A 1 484 ? 17.397 11.358 -1.493 1.00 88.38 484 GLU A O 1
ATOM 3718 N N . GLU A 1 485 ? 17.582 9.562 -2.817 1.00 82.81 485 GLU A N 1
ATOM 3719 C CA . GLU A 1 485 ? 17.813 10.341 -4.044 1.00 82.81 485 GLU A CA 1
ATOM 3720 C C . GLU A 1 485 ? 16.702 11.370 -4.306 1.00 82.81 485 GLU A C 1
ATOM 3722 O O . GLU A 1 485 ? 16.983 12.522 -4.649 1.00 82.81 485 GLU A O 1
ATOM 3727 N N . ALA A 1 486 ? 15.443 10.987 -4.069 1.00 76.75 486 ALA A N 1
ATOM 3728 C CA . ALA A 1 486 ? 14.279 11.857 -4.242 1.00 76.75 486 ALA A CA 1
ATOM 3729 C C . ALA A 1 486 ? 14.298 13.091 -3.319 1.00 76.75 486 ALA A C 1
ATOM 3731 O O . ALA A 1 486 ? 13.691 14.111 -3.642 1.00 76.75 486 ALA A O 1
ATOM 3732 N N . ALA A 1 487 ? 15.030 13.032 -2.204 1.00 82.56 487 ALA A N 1
ATOM 3733 C CA . ALA A 1 487 ? 15.169 14.117 -1.238 1.00 82.56 487 ALA A CA 1
ATOM 3734 C C . ALA A 1 487 ? 16.428 14.981 -1.454 1.00 82.56 487 ALA A C 1
ATOM 3736 O O . ALA A 1 487 ? 16.719 15.870 -0.651 1.00 82.56 487 ALA A O 1
ATOM 3737 N N . LYS A 1 488 ? 17.203 14.757 -2.529 1.00 80.00 488 LYS A N 1
ATOM 3738 C CA . LYS A 1 488 ? 18.352 15.620 -2.872 1.00 80.00 488 LYS A CA 1
ATOM 3739 C C . LYS A 1 488 ? 17.939 16.987 -3.419 1.00 80.00 488 LYS A C 1
ATOM 3741 O O . LYS A 1 488 ? 18.721 17.933 -3.331 1.00 80.00 488 LYS A O 1
ATOM 3746 N N . GLY A 1 489 ? 16.746 17.080 -4.006 1.00 73.19 489 GLY A N 1
ATOM 3747 C CA . GLY A 1 489 ? 16.183 18.337 -4.491 1.00 73.19 489 GLY A CA 1
ATOM 3748 C C . GLY A 1 489 ? 15.699 19.248 -3.354 1.00 73.19 489 GLY A C 1
ATOM 3749 O O . GLY A 1 489 ? 15.552 18.802 -2.220 1.00 73.19 489 GLY A O 1
ATOM 3750 N N . PRO A 1 490 ? 15.397 20.527 -3.644 1.00 68.62 490 PRO A N 1
ATOM 3751 C CA . PRO A 1 490 ? 14.907 21.474 -2.637 1.00 68.62 490 PRO A CA 1
ATOM 3752 C C . PRO A 1 490 ? 13.473 21.182 -2.162 1.00 68.62 490 PRO A C 1
ATOM 3754 O O . PRO A 1 490 ? 12.990 21.828 -1.237 1.00 68.62 490 PRO A O 1
ATOM 3757 N N . ILE A 1 491 ? 12.763 20.266 -2.827 1.00 76.06 491 ILE A N 1
ATOM 3758 C CA . ILE A 1 491 ? 11.344 19.980 -2.614 1.00 76.06 491 ILE A CA 1
ATOM 3759 C C . ILE A 1 491 ? 11.153 18.468 -2.547 1.00 76.06 491 ILE A C 1
ATOM 3761 O O . ILE A 1 491 ? 11.584 17.755 -3.451 1.00 76.06 491 ILE A O 1
ATOM 3765 N N . TYR A 1 492 ? 10.428 18.008 -1.527 1.00 82.06 492 TYR A N 1
ATOM 3766 C CA . TYR A 1 492 ? 9.943 16.636 -1.418 1.00 82.06 492 TYR A CA 1
ATOM 3767 C C . TYR A 1 492 ? 8.415 16.623 -1.473 1.00 82.06 492 TYR A C 1
ATOM 3769 O O . TYR A 1 492 ? 7.773 17.278 -0.660 1.00 82.06 492 TYR A O 1
ATOM 3777 N N . LEU A 1 493 ? 7.806 15.916 -2.428 1.00 81.50 493 LEU A N 1
ATOM 3778 C CA . LEU A 1 493 ? 6.345 15.960 -2.615 1.00 81.50 493 LEU A CA 1
ATOM 3779 C C . LEU A 1 493 ? 5.570 15.063 -1.638 1.00 81.50 493 LEU A C 1
ATOM 3781 O O . LEU A 1 493 ? 4.427 15.377 -1.306 1.00 81.50 493 LEU A O 1
ATOM 3785 N N . GLY A 1 494 ? 6.185 13.979 -1.163 1.00 84.88 494 GLY A N 1
ATOM 3786 C CA . GLY A 1 494 ? 5.515 12.965 -0.350 1.00 84.88 494 GLY A CA 1
ATOM 3787 C C . GLY A 1 494 ? 4.646 12.003 -1.158 1.00 84.88 494 GLY A C 1
ATOM 3788 O O . GLY A 1 494 ? 4.714 11.941 -2.386 1.00 84.88 494 GLY A O 1
ATOM 3789 N N . HIS A 1 495 ? 3.812 11.260 -0.437 1.00 88.50 495 HIS A N 1
ATOM 3790 C CA . HIS A 1 495 ? 2.842 10.306 -0.980 1.00 88.50 495 HIS A CA 1
ATOM 3791 C C . HIS A 1 495 ? 1.461 10.534 -0.375 1.00 88.50 495 HIS A C 1
ATOM 3793 O O . HIS A 1 495 ? 1.339 11.147 0.684 1.00 88.50 495 HIS A O 1
ATOM 3799 N N . PHE A 1 496 ? 0.431 10.055 -1.067 1.00 90.25 496 PHE A N 1
ATOM 3800 C CA . PHE A 1 496 ? -0.961 10.141 -0.651 1.00 90.25 496 PHE A CA 1
ATOM 3801 C C . PHE A 1 496 ? -1.664 8.817 -0.923 1.00 90.25 496 PHE A C 1
ATOM 3803 O O . PHE A 1 496 ? -1.602 8.305 -2.044 1.00 90.25 496 PHE A O 1
ATOM 3810 N N . ALA A 1 497 ? -2.404 8.322 0.064 1.00 93.94 497 ALA A N 1
ATOM 3811 C CA . ALA A 1 497 ? -3.332 7.216 -0.123 1.00 93.94 497 ALA A CA 1
ATOM 3812 C C . ALA A 1 497 ? -4.592 7.409 0.723 1.00 93.94 497 ALA A C 1
ATOM 3814 O O . ALA A 1 497 ? -4.551 8.026 1.790 1.00 93.94 497 ALA A O 1
ATOM 3815 N N . TYR A 1 498 ? -5.697 6.841 0.248 1.00 97.38 498 TYR A N 1
ATOM 3816 C CA . TYR A 1 498 ? -6.880 6.632 1.072 1.00 97.38 498 TYR A CA 1
ATOM 3817 C C . TYR A 1 498 ? -6.815 5.272 1.762 1.00 97.38 498 TYR A C 1
ATOM 3819 O O . TYR A 1 498 ? -6.124 4.347 1.330 1.00 97.38 498 TYR A O 1
ATOM 3827 N N . GLY A 1 499 ? -7.576 5.152 2.834 1.00 97.31 499 GLY A N 1
ATOM 3828 C CA . GLY A 1 499 ? -7.731 3.925 3.584 1.00 97.31 499 GLY A CA 1
ATOM 3829 C C . GLY A 1 499 ? -9.067 3.875 4.303 1.00 97.31 499 GLY A C 1
ATOM 3830 O O . GLY A 1 499 ? -9.898 4.781 4.210 1.00 97.31 499 GLY A O 1
ATOM 3831 N N . GLU A 1 500 ? -9.200 2.849 5.117 1.00 97.56 500 GLU A N 1
ATOM 3832 C CA . GLU A 1 500 ? -10.249 2.719 6.107 1.00 97.56 500 GLU A CA 1
ATOM 3833 C C . GLU A 1 500 ? -9.616 2.383 7.458 1.00 97.56 500 GLU A C 1
ATOM 3835 O O . GLU A 1 500 ? -8.711 1.552 7.533 1.00 97.56 500 GLU A O 1
ATOM 3840 N N . ALA A 1 501 ? -10.118 3.009 8.518 1.00 97.94 501 ALA A N 1
ATOM 3841 C CA . ALA A 1 501 ? -9.897 2.559 9.883 1.00 97.94 501 ALA A CA 1
ATOM 3842 C C . ALA A 1 501 ? -11.219 2.089 10.488 1.00 97.94 501 ALA A C 1
ATOM 3844 O O . ALA A 1 501 ? -12.245 2.755 10.332 1.00 97.94 501 ALA A O 1
ATOM 3845 N N . ARG A 1 502 ? -11.189 0.959 11.193 1.00 97.06 502 ARG A N 1
ATOM 3846 C CA . ARG A 1 502 ? -12.317 0.430 11.965 1.00 97.06 502 ARG A CA 1
ATOM 3847 C C . ARG A 1 502 ? -11.958 0.400 13.437 1.00 97.06 502 ARG A C 1
ATOM 3849 O O . ARG A 1 502 ? -10.840 0.040 13.788 1.00 97.06 502 ARG A O 1
ATOM 3856 N N . VAL A 1 503 ? -12.889 0.772 14.301 1.00 97.50 503 VAL A N 1
ATOM 3857 C CA . VAL A 1 503 ? -12.711 0.611 15.742 1.00 97.50 503 VAL A CA 1
ATOM 3858 C C . VAL A 1 503 ? -13.061 -0.822 16.112 1.00 97.50 503 VAL A C 1
ATOM 3860 O O . VAL A 1 503 ? -14.197 -1.256 15.936 1.00 97.50 503 VAL A O 1
ATOM 3863 N N . VAL A 1 504 ? -12.082 -1.553 16.633 1.00 96.81 504 VAL A N 1
ATOM 3864 C CA . VAL A 1 504 ? -12.234 -2.947 17.063 1.00 96.81 504 VAL A CA 1
ATOM 3865 C C . VAL A 1 504 ? -11.844 -3.088 18.524 1.00 96.81 504 VAL A C 1
ATOM 3867 O O . VAL A 1 504 ? -11.024 -2.319 19.037 1.00 96.81 504 VAL A O 1
ATOM 3870 N N . ARG A 1 505 ? -12.404 -4.088 19.200 1.00 96.81 505 ARG A N 1
ATOM 3871 C CA . ARG A 1 505 ? -11.939 -4.490 20.524 1.00 96.81 505 ARG A CA 1
ATOM 3872 C C . ARG A 1 505 ? -10.742 -5.412 20.399 1.00 96.81 505 ARG A C 1
ATOM 3874 O O . ARG A 1 505 ? -10.801 -6.433 19.722 1.00 96.81 505 ARG A O 1
ATOM 3881 N N . ASP A 1 506 ? -9.651 -5.051 21.057 1.00 95.81 506 ASP A N 1
ATOM 3882 C CA . ASP A 1 506 ? -8.448 -5.865 21.041 1.00 95.81 506 ASP A CA 1
ATOM 3883 C C . ASP A 1 506 ? -8.613 -7.121 21.904 1.00 95.81 506 ASP A C 1
ATOM 3885 O O . ASP A 1 506 ? -8.978 -7.038 23.076 1.00 95.81 506 ASP A O 1
ATOM 3889 N N . ALA A 1 507 ? -8.300 -8.286 21.339 1.00 95.38 507 ALA A N 1
ATOM 3890 C CA . ALA A 1 507 ? -8.445 -9.562 22.034 1.00 95.38 507 ALA A CA 1
ATOM 3891 C C . ALA A 1 507 ? -7.415 -9.776 23.162 1.00 95.38 507 ALA A C 1
ATOM 3893 O O . ALA A 1 507 ? -7.661 -10.580 24.058 1.00 95.38 507 ALA A O 1
ATOM 3894 N N . LEU A 1 508 ? -6.273 -9.075 23.141 1.00 95.94 508 LEU A N 1
ATOM 3895 C CA . LEU A 1 508 ? -5.199 -9.257 24.124 1.00 95.94 508 LEU A CA 1
ATOM 3896 C C . LEU A 1 508 ? -5.377 -8.364 25.353 1.00 95.94 508 LEU A C 1
ATOM 3898 O O . LEU A 1 508 ? -5.033 -8.776 26.459 1.00 95.94 508 LEU A O 1
ATOM 3902 N N . CYS A 1 509 ? -5.882 -7.139 25.177 1.00 94.25 509 CYS A N 1
ATOM 3903 C CA . CYS A 1 509 ? -6.042 -6.187 26.281 1.00 94.25 509 CYS A CA 1
ATOM 3904 C C . CYS A 1 509 ? -7.472 -5.693 26.529 1.00 94.25 509 CYS A C 1
ATOM 3906 O O . CYS A 1 509 ? -7.705 -5.037 27.541 1.00 94.25 509 CYS A O 1
ATOM 3908 N N . GLY A 1 510 ? -8.427 -5.977 25.641 1.00 93.50 510 GLY A N 1
ATOM 3909 C CA . GLY A 1 510 ? -9.826 -5.551 25.766 1.00 93.50 510 GLY A CA 1
ATOM 3910 C C . GLY A 1 510 ? -10.092 -4.072 25.451 1.00 93.50 510 GLY A C 1
ATOM 3911 O O . GLY A 1 510 ? -11.259 -3.665 25.414 1.00 93.50 510 GLY A O 1
ATOM 3912 N N . ASP A 1 511 ? -9.047 -3.272 25.207 1.00 93.25 511 ASP A N 1
ATOM 3913 C CA . ASP A 1 511 ? -9.163 -1.868 24.806 1.00 93.25 511 ASP A CA 1
ATOM 3914 C C . ASP A 1 511 ? -9.695 -1.737 23.369 1.00 93.25 511 ASP A C 1
ATOM 3916 O O . ASP A 1 511 ? -9.482 -2.603 22.520 1.00 93.25 511 ASP A O 1
ATOM 3920 N N . LEU A 1 512 ? -10.343 -0.607 23.070 1.00 96.12 512 LEU A N 1
ATOM 3921 C CA . LEU A 1 512 ? -10.652 -0.234 21.691 1.00 96.12 512 LEU A CA 1
ATOM 3922 C C . LEU A 1 512 ? -9.387 0.251 20.975 1.00 96.12 512 LEU A C 1
ATOM 3924 O O . LEU A 1 512 ? -8.646 1.090 21.502 1.00 96.12 512 LEU A O 1
ATOM 3928 N N . ARG A 1 513 ? -9.174 -0.228 19.748 1.00 96.44 513 ARG A N 1
ATOM 3929 C CA . ARG A 1 513 ? -8.086 0.201 18.861 1.00 96.44 513 ARG A CA 1
ATOM 3930 C C . ARG A 1 513 ? -8.573 0.440 17.437 1.00 96.44 513 ARG A C 1
ATOM 3932 O O . ARG A 1 513 ? -9.587 -0.114 17.020 1.00 96.44 513 ARG A O 1
ATOM 3939 N N . PHE A 1 514 ? -7.819 1.231 16.686 1.00 98.06 514 PHE A N 1
ATOM 3940 C CA . PHE A 1 514 ? -7.973 1.349 15.244 1.00 98.06 514 PHE A CA 1
ATOM 3941 C C . PHE A 1 514 ? -7.329 0.148 14.546 1.00 98.06 514 PHE A C 1
ATOM 3943 O O . PHE A 1 514 ? -6.146 -0.142 14.733 1.00 98.06 514 PHE A O 1
ATOM 3950 N N . ASP A 1 515 ? -8.118 -0.529 13.723 1.00 97.69 515 ASP A N 1
ATOM 3951 C CA . ASP A 1 515 ? -7.680 -1.511 12.742 1.00 97.69 515 ASP A CA 1
ATOM 3952 C C . ASP A 1 515 ? -7.648 -0.845 11.367 1.00 97.69 515 ASP A C 1
ATOM 3954 O O . ASP A 1 515 ? -8.674 -0.366 10.880 1.00 97.69 515 ASP A O 1
ATOM 3958 N N . ILE A 1 516 ? -6.455 -0.709 10.785 1.00 98.56 516 ILE A N 1
ATOM 3959 C CA . ILE A 1 516 ? -6.217 0.205 9.661 1.00 98.56 516 ILE A CA 1
ATOM 3960 C C . ILE A 1 516 ? -5.842 -0.585 8.410 1.00 98.56 516 ILE A C 1
ATOM 3962 O O . ILE A 1 516 ? -4.881 -1.357 8.403 1.00 98.56 516 ILE A O 1
ATOM 3966 N N . THR A 1 517 ? -6.573 -0.332 7.325 1.00 98.62 517 THR A N 1
ATOM 3967 C CA . THR A 1 517 ? -6.286 -0.840 5.981 1.00 98.62 517 THR A CA 1
ATOM 3968 C C . THR A 1 517 ? -6.050 0.321 5.023 1.00 98.62 517 THR A C 1
ATOM 3970 O O . THR A 1 517 ? -6.860 1.239 4.903 1.00 98.62 517 THR A O 1
ATOM 3973 N N . TYR A 1 518 ? -4.943 0.261 4.297 1.00 98.44 518 TYR A N 1
ATOM 3974 C CA . TYR A 1 518 ? -4.546 1.228 3.284 1.00 98.44 518 TYR A CA 1
ATOM 3975 C C . TYR A 1 518 ? -4.920 0.696 1.905 1.00 98.44 518 TYR A C 1
ATOM 3977 O O . TYR A 1 518 ? -4.584 -0.441 1.580 1.00 98.44 518 TYR A O 1
ATOM 3985 N N . TYR A 1 519 ? -5.540 1.519 1.062 1.00 96.88 519 TYR A N 1
ATOM 3986 C CA . TYR A 1 519 ? -5.772 1.181 -0.342 1.00 96.88 519 TYR A CA 1
ATOM 3987 C C . TYR A 1 519 ? -4.731 1.900 -1.196 1.00 96.88 519 TYR A C 1
ATOM 3989 O O . TYR A 1 519 ? -4.881 3.061 -1.584 1.00 96.88 519 TYR A O 1
ATOM 3997 N N . GLN A 1 520 ? -3.626 1.204 -1.448 1.00 93.88 520 GLN A N 1
ATOM 3998 C CA . GLN A 1 520 ? -2.470 1.762 -2.132 1.00 93.88 520 GLN A CA 1
ATOM 3999 C C . GLN A 1 520 ? -2.670 1.719 -3.644 1.00 93.88 520 GLN A C 1
ATOM 4001 O O . GLN A 1 520 ? -2.519 0.666 -4.263 1.00 93.88 520 GLN A O 1
ATOM 4006 N N . VAL A 1 521 ? -2.949 2.875 -4.246 1.00 89.75 521 VAL A N 1
ATOM 4007 C CA . VAL A 1 521 ? -2.847 3.106 -5.695 1.00 89.75 521 VAL A CA 1
ATOM 4008 C C . VAL A 1 521 ? -1.410 3.538 -5.983 1.00 89.75 521 VAL A C 1
ATOM 4010 O O . VAL A 1 521 ? -1.107 4.727 -6.043 1.00 89.75 521 VAL A O 1
ATOM 4013 N N . TYR A 1 522 ? -0.498 2.565 -6.029 1.00 86.62 522 TYR A N 1
ATOM 4014 C CA . TYR A 1 522 ? 0.947 2.796 -5.971 1.00 86.62 522 TYR A CA 1
ATOM 4015 C C . TYR A 1 522 ? 1.625 2.255 -7.228 1.00 86.62 522 TYR A C 1
ATOM 4017 O O . TYR A 1 522 ? 1.379 1.124 -7.642 1.00 86.62 522 TYR A O 1
ATOM 4025 N N . ALA A 1 523 ? 2.461 3.078 -7.859 1.00 87.12 523 ALA A N 1
ATOM 4026 C CA . ALA A 1 523 ? 3.190 2.693 -9.062 1.00 87.12 523 ALA A CA 1
ATOM 4027 C C . ALA A 1 523 ? 4.200 1.569 -8.778 1.00 87.12 523 ALA A C 1
ATOM 4029 O O . ALA A 1 523 ? 4.621 1.350 -7.639 1.00 87.12 523 ALA A O 1
ATOM 4030 N N . HIS A 1 524 ? 4.638 0.876 -9.825 1.00 89.81 524 HIS A N 1
ATOM 4031 C CA . HIS A 1 524 ? 5.685 -0.122 -9.654 1.00 89.81 524 HIS A CA 1
ATOM 4032 C C . HIS A 1 524 ? 6.972 0.558 -9.161 1.00 89.81 524 HIS A C 1
ATOM 4034 O O . HIS A 1 524 ? 7.302 1.672 -9.569 1.00 89.81 524 HIS A O 1
ATOM 4040 N N . ASN A 1 525 ? 7.673 -0.097 -8.240 1.00 90.31 525 ASN A N 1
ATOM 4041 C CA . ASN A 1 525 ? 8.773 0.491 -7.475 1.00 90.31 525 ASN A CA 1
ATOM 4042 C C . ASN A 1 525 ? 9.893 -0.533 -7.237 1.00 90.31 525 ASN A C 1
ATOM 4044 O O . ASN A 1 525 ? 9.775 -1.709 -7.592 1.00 90.31 525 ASN A O 1
ATOM 4048 N N . GLU A 1 526 ? 11.005 -0.068 -6.674 1.00 91.19 526 GLU A N 1
ATOM 4049 C CA . GLU A 1 526 ? 12.179 -0.898 -6.390 1.00 91.19 526 GLU A CA 1
ATOM 4050 C C . GLU A 1 526 ? 12.013 -1.789 -5.148 1.00 91.19 526 GLU A C 1
ATOM 4052 O O . GLU A 1 526 ? 12.608 -2.865 -5.104 1.00 91.19 526 GLU A O 1
ATOM 4057 N N . ASP A 1 527 ? 11.175 -1.405 -4.179 1.00 92.06 527 ASP A N 1
ATOM 4058 C CA . ASP A 1 527 ? 10.907 -2.172 -2.947 1.00 92.06 527 ASP A CA 1
ATOM 4059 C C . ASP A 1 527 ? 9.932 -3.338 -3.155 1.00 92.06 527 ASP A C 1
ATOM 4061 O O . ASP A 1 527 ? 9.797 -4.222 -2.307 1.00 92.06 527 ASP A O 1
ATOM 4065 N N . GLY A 1 528 ? 9.259 -3.370 -4.306 1.00 93.00 528 GLY A N 1
ATOM 4066 C CA . GLY A 1 528 ? 8.248 -4.369 -4.623 1.00 93.00 528 GLY A CA 1
ATOM 4067 C C . GLY A 1 528 ? 6.936 -4.159 -3.873 1.00 93.00 528 GLY A C 1
ATOM 4068 O O . GLY A 1 528 ? 6.194 -5.123 -3.695 1.00 93.00 528 GLY A O 1
ATOM 4069 N N . LEU A 1 529 ? 6.619 -2.944 -3.414 1.00 94.12 529 LEU A N 1
ATOM 4070 C CA . LEU A 1 529 ? 5.306 -2.633 -2.844 1.00 94.12 529 LEU A CA 1
ATOM 4071 C C . LEU A 1 529 ? 4.216 -2.874 -3.901 1.00 94.12 529 LEU A C 1
ATOM 4073 O O . LEU A 1 529 ? 4.303 -2.343 -5.008 1.00 94.12 529 LEU A O 1
ATOM 4077 N N . VAL A 1 530 ? 3.199 -3.669 -3.560 1.00 96.00 530 VAL A N 1
ATOM 4078 C CA . VAL A 1 530 ? 2.137 -4.073 -4.490 1.00 96.00 530 VAL A CA 1
ATOM 4079 C C . VAL A 1 530 ? 0.912 -3.187 -4.297 1.00 96.00 530 VAL A C 1
ATOM 4081 O O . VAL A 1 530 ? 0.391 -3.074 -3.184 1.00 96.00 530 VAL A O 1
ATOM 4084 N N . SER A 1 531 ? 0.429 -2.578 -5.381 1.00 95.75 531 SER A N 1
ATOM 4085 C CA . SER A 1 531 ? -0.818 -1.810 -5.362 1.00 95.75 531 SER A CA 1
ATOM 4086 C C . SER A 1 531 ? -1.987 -2.707 -4.943 1.00 95.75 531 SER A C 1
ATOM 4088 O O . SER A 1 531 ? -2.135 -3.814 -5.459 1.00 95.75 531 SER A O 1
ATOM 4090 N N . GLY A 1 532 ? -2.804 -2.253 -3.997 1.00 96.62 532 GLY A N 1
ATOM 4091 C CA . GLY A 1 532 ? -3.908 -3.037 -3.441 1.00 96.62 532 GLY A CA 1
ATOM 4092 C C . GLY A 1 532 ? -4.231 -2.660 -2.005 1.00 96.62 532 GLY A C 1
ATOM 4093 O O . GLY A 1 532 ? -3.654 -1.716 -1.453 1.00 96.62 532 GLY A O 1
ATOM 4094 N N . ALA A 1 533 ? -5.137 -3.423 -1.403 1.00 98.19 533 ALA A N 1
ATOM 4095 C CA . ALA A 1 533 ? -5.425 -3.314 0.020 1.00 98.19 533 ALA A CA 1
ATOM 4096 C C . ALA A 1 533 ? -4.265 -3.891 0.854 1.00 98.19 533 ALA A C 1
ATOM 4098 O O . ALA A 1 533 ? -3.794 -5.004 0.611 1.00 98.19 533 ALA A O 1
ATOM 4099 N N . GLN A 1 534 ? -3.793 -3.137 1.845 1.00 98.62 534 GLN A N 1
ATOM 4100 C CA . GLN A 1 534 ? -2.707 -3.537 2.740 1.00 98.62 534 GLN A CA 1
ATOM 4101 C C . GLN A 1 534 ? -3.063 -3.192 4.184 1.00 98.62 534 GLN A C 1
ATOM 4103 O O . GLN A 1 534 ? -3.384 -2.047 4.489 1.00 98.62 534 GLN A O 1
ATOM 4108 N N . HIS A 1 535 ? -2.976 -4.163 5.086 1.00 98.75 535 HIS A N 1
ATOM 4109 C CA . HIS A 1 535 ? -3.170 -3.934 6.515 1.00 98.75 535 HIS A CA 1
ATOM 4110 C C . HIS A 1 535 ? -2.007 -3.109 7.091 1.00 98.75 535 HIS A C 1
ATOM 4112 O O . HIS A 1 535 ? -0.889 -3.157 6.562 1.00 98.75 535 HIS A O 1
ATOM 4118 N N . TRP A 1 536 ? -2.226 -2.422 8.220 1.00 98.44 536 TRP A N 1
ATOM 4119 C CA . TRP A 1 536 ? -1.185 -1.741 9.001 1.00 98.44 536 TRP A CA 1
ATOM 4120 C C . TRP A 1 536 ? 0.094 -2.564 9.117 1.00 98.44 536 TRP A C 1
ATOM 4122 O O . TRP A 1 536 ? 1.181 -2.061 8.836 1.00 98.44 536 TRP A O 1
ATOM 4132 N N . SER A 1 537 ? -0.040 -3.848 9.470 1.00 98.25 537 SER A N 1
ATOM 4133 C CA . SER A 1 537 ? 1.103 -4.749 9.647 1.00 98.25 537 SER A CA 1
ATOM 4134 C C . SER A 1 537 ? 2.000 -4.819 8.415 1.00 98.25 537 SER A C 1
ATOM 4136 O O . SER A 1 537 ? 3.189 -5.034 8.572 1.00 98.25 537 SER A O 1
ATOM 4138 N N . ARG A 1 538 ? 1.443 -4.648 7.207 1.00 98.06 538 ARG A N 1
ATOM 4139 C CA . ARG A 1 538 ? 2.173 -4.772 5.945 1.00 98.06 538 ARG A CA 1
ATOM 4140 C C . ARG A 1 538 ? 2.705 -3.436 5.447 1.00 98.06 538 ARG A C 1
ATOM 4142 O O . ARG A 1 538 ? 3.864 -3.359 5.065 1.00 98.06 538 ARG A O 1
ATOM 4149 N N . TYR A 1 539 ? 1.853 -2.415 5.420 1.00 97.75 539 TYR A N 1
ATOM 4150 C CA . TYR A 1 539 ? 2.195 -1.140 4.790 1.00 97.75 539 TYR A CA 1
ATOM 4151 C C . TYR A 1 539 ? 2.999 -0.220 5.715 1.00 97.75 539 TYR A C 1
ATOM 4153 O O . TYR A 1 539 ? 3.942 0.439 5.282 1.00 97.75 539 TYR A O 1
ATOM 4161 N N . MET A 1 540 ? 2.642 -0.183 6.999 1.00 97.62 540 MET A N 1
ATOM 4162 C CA . MET A 1 540 ? 3.325 0.645 7.990 1.00 97.62 540 MET A CA 1
ATOM 4163 C C . MET A 1 540 ? 4.321 -0.172 8.798 1.00 97.62 540 MET A C 1
ATOM 4165 O O . MET A 1 540 ? 5.515 0.110 8.769 1.00 97.62 540 MET A O 1
ATOM 4169 N N . GLY A 1 541 ? 3.826 -1.175 9.521 1.00 97.69 541 GLY A N 1
ATOM 4170 C CA . GLY A 1 541 ? 4.578 -1.838 10.580 1.00 97.69 541 GLY A CA 1
ATOM 4171 C C . GLY A 1 541 ? 5.654 -2.810 10.109 1.00 97.69 541 GLY A C 1
ATOM 4172 O O . GLY A 1 541 ? 6.516 -3.153 10.917 1.00 97.69 541 GLY A O 1
ATOM 4173 N N . ASP A 1 542 ? 5.592 -3.290 8.864 1.00 98.12 542 ASP A N 1
ATOM 4174 C CA . ASP A 1 542 ? 6.519 -4.298 8.346 1.00 98.12 542 ASP A CA 1
ATOM 4175 C C . ASP A 1 542 ? 7.951 -3.767 8.384 1.00 98.12 542 ASP A C 1
ATOM 4177 O O . ASP A 1 542 ? 8.261 -2.688 7.888 1.00 98.12 542 ASP A O 1
ATOM 4181 N N . ARG A 1 543 ? 8.845 -4.534 8.991 1.00 97.12 543 ARG A N 1
ATOM 4182 C CA . ARG A 1 543 ? 10.220 -4.106 9.243 1.00 97.12 543 ARG A CA 1
ATOM 4183 C C . ARG A 1 543 ? 11.099 -4.090 8.003 1.00 97.12 543 ARG A C 1
ATOM 4185 O O . ARG A 1 543 ? 12.148 -3.448 8.027 1.00 97.12 543 ARG A O 1
ATOM 4192 N N . GLN A 1 544 ? 10.732 -4.846 6.973 1.00 96.94 544 GLN A N 1
ATOM 4193 C CA . GLN A 1 544 ? 11.495 -4.932 5.735 1.00 96.94 544 GLN A CA 1
ATOM 4194 C C . GLN A 1 544 ? 10.846 -4.137 4.606 1.00 96.94 544 GLN A C 1
ATOM 4196 O O . GLN A 1 544 ? 11.554 -3.623 3.750 1.00 96.94 544 GLN A O 1
ATOM 4201 N N . PHE A 1 545 ? 9.519 -4.070 4.566 1.00 95.69 545 PHE A N 1
ATOM 4202 C CA . PHE A 1 545 ? 8.786 -3.480 3.443 1.00 95.69 545 PHE A CA 1
ATOM 4203 C C . PHE A 1 545 ? 7.866 -2.323 3.848 1.00 95.69 545 PHE A C 1
ATOM 4205 O O . PHE A 1 545 ? 7.229 -1.733 2.977 1.00 95.69 545 PHE A O 1
ATOM 4212 N N . GLY A 1 546 ? 7.747 -2.043 5.145 1.00 95.94 546 GLY A N 1
ATOM 4213 C CA . GLY A 1 546 ? 6.908 -0.983 5.686 1.00 95.94 546 GLY A CA 1
ATOM 4214 C C . GLY A 1 546 ? 7.691 0.298 5.958 1.00 95.94 546 GLY A C 1
ATOM 4215 O O . GLY A 1 546 ? 8.919 0.339 5.894 1.00 95.94 546 GLY A O 1
ATOM 4216 N N . TRP A 1 547 ? 6.954 1.363 6.267 1.00 95.56 547 TRP A N 1
ATOM 4217 C CA . TRP A 1 547 ? 7.496 2.724 6.339 1.00 95.56 547 TRP A CA 1
ATOM 4218 C C . TRP A 1 547 ? 7.765 3.249 7.754 1.00 95.56 547 TRP A C 1
ATOM 4220 O O . TRP A 1 547 ? 8.389 4.302 7.896 1.00 95.56 547 TRP A O 1
ATOM 4230 N N . LEU A 1 548 ? 7.306 2.545 8.797 1.00 96.69 548 LEU A N 1
ATOM 4231 C CA . LEU A 1 548 ? 7.272 3.048 10.178 1.00 96.69 548 LEU A CA 1
ATOM 4232 C C . LEU A 1 548 ? 8.636 3.546 10.687 1.00 96.69 548 LEU A C 1
ATOM 4234 O O . LEU A 1 548 ? 8.697 4.586 11.343 1.00 96.69 548 LEU A O 1
ATOM 4238 N N . GLY A 1 549 ? 9.711 2.808 10.395 1.00 95.31 549 GLY A N 1
ATOM 4239 C CA . GLY A 1 549 ? 11.055 3.085 10.914 1.00 95.31 549 GLY A CA 1
ATOM 4240 C C . GLY A 1 549 ? 11.888 4.052 10.078 1.00 95.31 549 GLY A C 1
ATOM 4241 O O . GLY A 1 549 ? 12.895 4.560 10.564 1.00 95.31 549 GLY A O 1
ATOM 4242 N N . GLU A 1 550 ? 11.486 4.320 8.838 1.00 92.81 550 GLU A N 1
ATOM 4243 C CA . GLU A 1 550 ? 12.339 5.001 7.861 1.00 92.81 550 GLU A CA 1
ATOM 4244 C C . GLU A 1 550 ? 11.937 6.463 7.630 1.00 92.81 550 GLU A C 1
ATOM 4246 O O . GLU A 1 550 ? 12.794 7.321 7.412 1.00 92.81 550 GLU A O 1
ATOM 4251 N N . ARG A 1 551 ? 10.641 6.785 7.694 1.00 94.25 551 ARG A N 1
ATOM 4252 C CA . ARG A 1 551 ? 10.124 8.103 7.294 1.00 94.25 551 ARG A CA 1
ATOM 4253 C C . ARG A 1 551 ? 9.048 8.638 8.241 1.00 94.25 551 ARG A C 1
ATOM 4255 O O . ARG A 1 551 ? 8.371 7.851 8.900 1.00 94.25 551 ARG A O 1
ATOM 4262 N N . PRO A 1 552 ? 8.863 9.969 8.313 1.00 96.38 552 PRO A N 1
ATOM 4263 C CA . PRO A 1 552 ? 7.760 10.557 9.061 1.00 96.38 552 PRO A CA 1
ATOM 4264 C C . PRO A 1 552 ? 6.428 10.334 8.331 1.00 96.38 552 PRO A C 1
ATOM 4266 O O . PRO A 1 552 ? 6.328 10.553 7.120 1.00 96.38 552 PRO A O 1
ATOM 4269 N N . VAL A 1 553 ? 5.390 9.938 9.064 1.00 97.25 553 VAL A N 1
ATOM 4270 C CA . VAL A 1 553 ? 4.058 9.606 8.542 1.00 97.25 553 VAL A CA 1
ATOM 4271 C C . VAL A 1 553 ? 2.969 10.296 9.357 1.00 97.25 553 VAL A C 1
ATOM 4273 O O . VAL A 1 553 ? 3.032 10.346 10.582 1.00 97.25 553 VAL A O 1
ATOM 4276 N N . CYS A 1 554 ? 1.944 10.793 8.671 1.00 97.31 554 CYS A N 1
ATOM 4277 C CA . CYS A 1 554 ? 0.725 11.348 9.243 1.00 97.31 554 CYS A CA 1
ATOM 4278 C C . CYS A 1 554 ? -0.482 10.617 8.652 1.00 97.31 554 CYS A C 1
ATOM 4280 O O . CYS A 1 554 ? -0.828 10.822 7.485 1.00 97.31 554 CYS A O 1
ATOM 4282 N N . ASP A 1 555 ? -1.130 9.810 9.482 1.00 98.12 555 ASP A N 1
ATOM 4283 C CA . ASP A 1 555 ? -2.391 9.146 9.187 1.00 98.12 555 ASP A CA 1
ATOM 4284 C C . ASP A 1 555 ? -3.530 9.931 9.834 1.00 98.12 555 ASP A C 1
ATOM 4286 O O . ASP A 1 555 ? -3.530 10.197 11.035 1.00 98.12 555 ASP A O 1
ATOM 4290 N N . ILE A 1 556 ? -4.498 10.348 9.024 1.00 98.06 556 ILE A N 1
ATOM 4291 C CA . ILE A 1 556 ? -5.614 11.185 9.456 1.00 98.06 556 ILE A CA 1
ATOM 4292 C C . ILE A 1 556 ? -6.904 10.391 9.289 1.00 98.06 556 ILE A C 1
ATOM 4294 O O . ILE A 1 556 ? -7.301 10.085 8.167 1.00 98.06 556 ILE A O 1
ATOM 4298 N N . LEU A 1 557 ? -7.551 10.064 10.403 1.00 97.94 557 LEU A N 1
ATOM 4299 C CA . LEU A 1 557 ? -8.802 9.319 10.460 1.00 97.94 557 LEU A CA 1
ATOM 4300 C C . LEU A 1 557 ? -9.957 10.307 10.582 1.00 97.94 557 LEU A C 1
ATOM 4302 O O . LEU A 1 557 ? -10.058 11.041 11.562 1.00 97.94 557 LEU A O 1
ATOM 4306 N N . ILE A 1 558 ? -10.826 10.342 9.584 1.00 95.88 558 ILE A N 1
ATOM 4307 C CA . ILE A 1 558 ? -11.955 11.261 9.524 1.00 95.88 558 ILE A CA 1
ATOM 4308 C C . ILE A 1 558 ? -13.237 10.471 9.735 1.00 95.88 558 ILE A C 1
ATOM 4310 O O . ILE A 1 558 ? -13.584 9.608 8.924 1.00 95.88 558 ILE A O 1
ATOM 4314 N N . ARG A 1 559 ? -13.968 10.813 10.794 1.00 93.62 559 ARG A N 1
ATOM 4315 C CA . ARG A 1 559 ? -15.323 10.330 11.024 1.00 93.62 559 ARG A CA 1
ATOM 4316 C C . ARG A 1 559 ? -16.318 11.449 10.781 1.00 93.62 559 ARG A C 1
ATOM 4318 O O . ARG A 1 559 ? -16.222 12.530 11.360 1.00 93.62 559 ARG A O 1
ATOM 4325 N N . HIS A 1 560 ? -17.265 11.177 9.900 1.00 91.06 560 HIS A N 1
ATOM 4326 C CA . HIS A 1 560 ? -18.331 12.097 9.551 1.00 91.06 560 HIS A CA 1
ATOM 4327 C C . HIS A 1 560 ? -19.539 11.254 9.179 1.00 91.06 560 HIS A C 1
ATOM 4329 O O . HIS A 1 560 ? -19.502 10.572 8.156 1.00 91.06 560 HIS A O 1
ATOM 4335 N N . ASP A 1 561 ? -20.603 11.314 9.973 1.00 86.75 561 ASP A N 1
ATOM 4336 C CA . ASP A 1 561 ? -21.698 10.339 9.924 1.00 86.75 561 ASP A CA 1
ATOM 4337 C C . ASP A 1 561 ? -22.290 10.160 8.524 1.00 86.75 561 ASP A C 1
ATOM 4339 O O . ASP A 1 561 ? -22.514 9.032 8.096 1.00 86.75 561 ASP A O 1
ATOM 4343 N N . ALA A 1 562 ? -22.447 11.249 7.765 1.00 87.25 562 ALA A N 1
ATOM 4344 C CA . ALA A 1 562 ? -22.959 11.211 6.392 1.00 87.25 562 ALA A CA 1
ATOM 4345 C C . ALA A 1 562 ? -22.040 10.513 5.364 1.00 87.25 562 ALA A C 1
ATOM 4347 O O . ALA A 1 562 ? -22.462 10.237 4.245 1.00 87.25 562 ALA A O 1
ATOM 4348 N N . PHE A 1 563 ? -20.770 10.294 5.705 1.00 90.75 563 PHE A N 1
ATOM 4349 C CA . PHE A 1 563 ? -19.761 9.677 4.842 1.00 90.75 563 PHE A CA 1
ATOM 4350 C C . PHE A 1 563 ? -19.382 8.271 5.326 1.00 90.75 563 PHE A C 1
ATOM 4352 O O . PHE A 1 563 ? -19.134 7.379 4.517 1.00 90.75 563 PHE A O 1
ATOM 4359 N N . THR A 1 564 ? -19.304 8.070 6.642 1.00 90.62 564 THR A N 1
ATOM 4360 C CA . THR A 1 564 ? -18.801 6.828 7.246 1.00 90.62 564 THR A CA 1
ATOM 4361 C C . THR A 1 564 ? -19.896 5.842 7.636 1.00 90.62 564 THR A C 1
ATOM 4363 O O . THR A 1 564 ? -19.586 4.669 7.834 1.00 90.62 564 THR A O 1
ATOM 4366 N N . SER A 1 565 ? -21.154 6.287 7.718 1.00 87.38 565 SER A N 1
ATOM 4367 C CA . SER A 1 565 ? -22.300 5.412 7.984 1.00 87.38 565 SER A CA 1
ATOM 4368 C C . SER A 1 565 ? -22.942 4.917 6.693 1.00 87.38 565 SER A C 1
ATOM 4370 O O . SER A 1 565 ? -22.955 5.620 5.680 1.00 87.38 565 SER A O 1
ATOM 4372 N N . ASP A 1 566 ? -23.535 3.730 6.758 1.00 86.44 566 ASP A N 1
ATOM 4373 C CA . ASP A 1 566 ? -24.308 3.174 5.653 1.00 86.44 566 ASP A CA 1
ATOM 4374 C C . ASP A 1 566 ? -25.737 3.758 5.628 1.00 86.44 566 ASP A C 1
ATOM 4376 O O . ASP A 1 566 ? -26.308 4.167 6.650 1.00 86.44 566 ASP A O 1
ATOM 4380 N N . PHE A 1 567 ? -26.308 3.810 4.427 1.00 81.81 567 PHE A N 1
ATOM 4381 C CA . PHE A 1 567 ? -27.678 4.215 4.140 1.00 81.81 567 PHE A CA 1
ATOM 4382 C C . PHE A 1 567 ? -28.489 2.992 3.728 1.00 81.81 567 PHE A C 1
ATOM 4384 O O . PHE A 1 567 ? -28.056 2.213 2.886 1.00 81.81 567 PHE A O 1
ATOM 4391 N N . THR A 1 568 ? -29.699 2.865 4.251 1.00 82.81 568 THR A N 1
ATOM 4392 C CA . THR A 1 568 ? -30.692 1.903 3.776 1.00 82.81 568 THR A CA 1
ATOM 4393 C C . THR A 1 568 ? -31.687 2.644 2.895 1.00 82.81 568 THR A C 1
ATOM 4395 O O . THR A 1 568 ? -32.412 3.519 3.369 1.00 82.81 568 THR A O 1
ATOM 4398 N N . LEU A 1 569 ? -31.699 2.314 1.606 1.00 73.06 569 LEU A N 1
ATOM 4399 C CA . LEU A 1 569 ? -32.641 2.860 0.634 1.00 73.06 569 LEU A CA 1
ATOM 4400 C C . LEU A 1 569 ? -34.031 2.228 0.827 1.00 73.06 569 LEU A C 1
ATOM 4402 O O . LEU A 1 569 ? -34.166 1.172 1.445 1.00 73.06 569 LEU A O 1
ATOM 4406 N N . ASP A 1 570 ? -35.078 2.863 0.295 1.00 69.00 570 ASP A N 1
ATOM 4407 C CA . ASP A 1 570 ? -36.466 2.400 0.484 1.00 69.00 570 ASP A CA 1
ATOM 4408 C C . ASP A 1 570 ? -36.737 0.999 -0.108 1.00 69.00 570 ASP A C 1
ATOM 4410 O O . ASP A 1 570 ? -37.538 0.227 0.418 1.00 69.00 570 ASP A O 1
ATOM 4414 N N . ASP A 1 571 ? -35.992 0.618 -1.148 1.00 67.94 571 ASP A N 1
ATOM 4415 C CA . ASP A 1 571 ? -36.029 -0.725 -1.742 1.00 67.94 571 ASP A CA 1
ATOM 4416 C C . ASP A 1 571 ? -35.221 -1.782 -0.957 1.00 67.94 571 ASP A C 1
ATOM 4418 O O . ASP A 1 571 ? -35.087 -2.922 -1.402 1.00 67.94 571 ASP A O 1
ATOM 4422 N N . GLY A 1 572 ? -34.688 -1.420 0.215 1.00 68.38 572 GLY A N 1
ATOM 4423 C CA . GLY A 1 572 ? -33.922 -2.296 1.099 1.00 68.38 572 GLY A CA 1
ATOM 4424 C C . GLY A 1 572 ? -32.443 -2.443 0.734 1.00 68.38 572 GLY A C 1
ATOM 4425 O O . GLY A 1 572 ? -31.709 -3.110 1.467 1.00 68.38 572 GLY A O 1
ATOM 4426 N N . ARG A 1 573 ? -31.968 -1.824 -0.358 1.00 70.19 573 ARG A N 1
ATOM 4427 C CA . ARG A 1 573 ? -30.538 -1.827 -0.701 1.00 70.19 573 ARG A CA 1
ATOM 4428 C C . ARG A 1 573 ? -29.735 -0.998 0.301 1.00 70.19 573 ARG A C 1
ATOM 4430 O O . ARG A 1 573 ? -30.164 0.074 0.722 1.00 70.19 573 ARG A O 1
ATOM 4437 N N . GLN A 1 574 ? -28.537 -1.472 0.633 1.00 75.25 574 GLN A N 1
ATOM 4438 C CA . GLN A 1 574 ? -27.567 -0.711 1.420 1.00 75.25 574 GLN A CA 1
ATOM 4439 C C . GLN A 1 574 ? -26.660 0.099 0.487 1.00 75.25 574 GLN A C 1
ATOM 4441 O O . GLN A 1 574 ? -26.142 -0.430 -0.497 1.00 75.25 574 GLN A O 1
ATOM 4446 N N . ALA A 1 575 ? -26.445 1.372 0.799 1.00 75.69 575 ALA A N 1
ATOM 4447 C CA . ALA A 1 575 ? -25.499 2.248 0.122 1.00 75.69 575 ALA A CA 1
ATOM 4448 C C . ALA A 1 575 ? -24.448 2.734 1.125 1.00 75.69 575 ALA A C 1
ATOM 4450 O O . ALA A 1 575 ? -24.778 3.289 2.167 1.00 75.69 575 ALA A O 1
ATOM 4451 N N . SER A 1 576 ? -23.168 2.546 0.807 1.00 85.75 576 SER A N 1
ATOM 4452 C CA . SER A 1 576 ? -22.047 2.942 1.668 1.00 85.75 576 SER A CA 1
ATOM 4453 C C . SER A 1 576 ? -21.112 3.854 0.890 1.00 85.75 576 SER A C 1
ATOM 4455 O O . SER A 1 576 ? -20.531 3.415 -0.103 1.00 85.75 576 SER A O 1
ATOM 4457 N N . VAL A 1 577 ? -20.932 5.108 1.317 1.00 89.81 577 VAL A N 1
ATOM 4458 C CA . VAL A 1 577 ? -19.998 6.030 0.641 1.00 89.81 577 VAL A CA 1
ATOM 4459 C C . VAL A 1 577 ? -18.568 5.528 0.822 1.00 89.81 577 VAL A C 1
ATOM 4461 O O . VAL A 1 577 ? -17.869 5.296 -0.162 1.00 89.81 577 VAL A O 1
ATOM 4464 N N . LEU A 1 578 ? -18.146 5.279 2.066 1.00 92.81 578 LEU A N 1
ATOM 4465 C CA . LEU A 1 578 ? -16.817 4.736 2.349 1.00 92.81 578 LEU A CA 1
ATOM 4466 C C . LEU A 1 578 ? -16.616 3.347 1.719 1.00 92.81 578 LEU A C 1
ATOM 4468 O O . LEU A 1 578 ? -15.575 3.103 1.117 1.00 92.81 578 LEU A O 1
ATOM 4472 N N . GLY A 1 579 ? -17.612 2.455 1.788 1.00 90.00 579 GLY A N 1
ATOM 4473 C CA . GLY A 1 579 ? -17.531 1.137 1.146 1.00 90.00 579 GLY A CA 1
ATOM 4474 C C . GLY A 1 579 ? -17.374 1.217 -0.377 1.00 90.00 579 GLY A C 1
ATOM 4475 O O . GLY A 1 579 ? -16.523 0.537 -0.947 1.00 90.00 579 GLY A O 1
ATOM 4476 N N . THR A 1 580 ? -18.128 2.100 -1.036 1.00 87.00 580 THR A N 1
ATOM 4477 C CA . THR A 1 580 ? -18.025 2.320 -2.489 1.00 87.00 580 THR A CA 1
ATOM 4478 C C . THR A 1 580 ? -16.678 2.939 -2.867 1.00 87.00 580 THR A C 1
ATOM 4480 O O . THR A 1 580 ? -16.081 2.543 -3.868 1.00 87.00 580 THR A O 1
ATOM 4483 N N . LEU A 1 581 ? -16.142 3.844 -2.039 1.00 89.81 581 LEU A N 1
ATOM 4484 C CA . LEU A 1 581 ? -14.796 4.385 -2.230 1.00 89.81 581 LEU A CA 1
ATOM 4485 C C . LEU A 1 581 ? -13.739 3.279 -2.186 1.00 89.81 581 LEU A C 1
ATOM 4487 O O . LEU A 1 581 ? -12.897 3.212 -3.080 1.00 89.81 581 LEU A O 1
ATOM 4491 N N . CYS A 1 582 ? -13.798 2.396 -1.188 1.00 93.19 582 CYS A N 1
ATOM 4492 C CA . CYS A 1 582 ? -12.896 1.250 -1.094 1.00 93.19 582 CYS A CA 1
ATOM 4493 C C . CYS A 1 582 ? -12.962 0.371 -2.353 1.00 93.19 582 CYS A C 1
ATOM 4495 O O . CYS A 1 582 ? -11.921 0.057 -2.922 1.00 93.19 582 CYS A O 1
ATOM 4497 N N . LEU A 1 583 ? -14.164 0.059 -2.853 1.00 88.94 583 LEU A N 1
ATOM 4498 C CA . LEU A 1 583 ? -14.339 -0.713 -4.091 1.00 88.94 583 LEU A CA 1
ATOM 4499 C C . LEU A 1 583 ? -13.722 -0.019 -5.316 1.00 88.94 583 LEU A C 1
ATOM 4501 O O . LEU A 1 583 ? -13.080 -0.669 -6.142 1.00 88.94 583 LEU A O 1
ATOM 4505 N N . HIS A 1 584 ? -13.872 1.302 -5.444 1.00 85.94 584 HIS A N 1
ATOM 4506 C CA . HIS A 1 584 ? -13.218 2.050 -6.520 1.00 85.94 584 HIS A CA 1
ATOM 4507 C C . HIS A 1 584 ? -11.697 2.040 -6.403 1.00 85.94 584 HIS A C 1
ATOM 4509 O O . HIS A 1 584 ? -11.005 1.955 -7.419 1.00 85.94 584 HIS A O 1
ATOM 4515 N N . LEU A 1 585 ? -11.165 2.112 -5.185 1.00 90.69 585 LEU A N 1
ATOM 4516 C CA . LEU A 1 585 ? -9.728 2.045 -4.953 1.00 90.69 585 LEU A CA 1
ATOM 4517 C C . LEU A 1 585 ? -9.166 0.646 -5.244 1.00 90.69 585 LEU A C 1
ATOM 4519 O O . LEU A 1 585 ? -8.088 0.566 -5.822 1.00 90.69 585 LEU A O 1
ATOM 4523 N N . GLU A 1 586 ? -9.894 -0.435 -4.944 1.00 92.06 586 GLU A N 1
ATOM 4524 C CA . GLU A 1 586 ? -9.541 -1.809 -5.356 1.00 92.06 586 GLU A CA 1
ATOM 4525 C C . GLU A 1 586 ? -9.461 -1.928 -6.885 1.00 92.06 586 GLU A C 1
ATOM 4527 O O . GLU A 1 586 ? -8.468 -2.400 -7.441 1.00 92.06 586 GLU A O 1
ATOM 4532 N N . VAL A 1 587 ? -10.472 -1.404 -7.586 1.00 86.69 587 VAL A N 1
ATOM 4533 C CA . VAL A 1 587 ? -10.496 -1.349 -9.055 1.00 86.69 587 VAL A CA 1
ATOM 4534 C C . VAL A 1 587 ? -9.308 -0.550 -9.604 1.00 86.69 587 VAL A C 1
ATOM 4536 O O . VAL A 1 587 ? -8.660 -0.982 -10.558 1.00 86.69 587 VAL A O 1
ATOM 4539 N N . MET A 1 588 ? -8.978 0.601 -9.008 1.00 86.19 588 MET A N 1
ATOM 4540 C CA . MET A 1 588 ? -7.802 1.382 -9.410 1.00 86.19 588 MET A CA 1
ATOM 4541 C C . MET A 1 588 ? -6.491 0.655 -9.117 1.00 86.19 588 MET A C 1
ATOM 4543 O O . MET A 1 588 ? -5.588 0.675 -9.951 1.00 86.19 588 MET A O 1
ATOM 4547 N N . ALA A 1 589 ? -6.379 -0.003 -7.968 1.00 92.12 589 ALA A N 1
ATOM 4548 C CA . ALA A 1 589 ? -5.178 -0.722 -7.587 1.00 92.12 589 ALA A CA 1
ATOM 4549 C C . ALA A 1 589 ? -4.872 -1.874 -8.550 1.00 92.12 589 ALA A C 1
ATOM 4551 O O . ALA A 1 589 ? -3.734 -2.019 -8.997 1.00 92.12 589 ALA A O 1
ATOM 4552 N N . GLN A 1 590 ? -5.890 -2.639 -8.951 1.00 89.00 590 GLN A N 1
ATOM 4553 C CA . GLN A 1 590 ? -5.736 -3.685 -9.962 1.00 89.00 590 GLN A CA 1
ATOM 4554 C C . GLN A 1 590 ? -5.178 -3.122 -11.272 1.00 89.00 590 GLN A C 1
ATOM 4556 O O . GLN A 1 590 ? -4.230 -3.667 -11.841 1.00 89.00 590 GLN A O 1
ATOM 4561 N N . ARG A 1 591 ? -5.721 -1.990 -11.715 1.00 85.25 591 ARG A N 1
ATOM 4562 C CA . ARG A 1 591 ? -5.290 -1.331 -12.945 1.00 85.25 591 ARG A CA 1
ATOM 4563 C C . ARG A 1 591 ? -3.832 -0.874 -12.861 1.00 85.25 591 ARG A C 1
ATOM 4565 O O . ARG A 1 591 ? -3.103 -0.983 -13.846 1.00 85.25 591 ARG A O 1
ATOM 4572 N N . TYR A 1 592 ? -3.379 -0.452 -11.680 1.00 89.50 592 TYR A N 1
ATOM 4573 C CA . TYR A 1 592 ? -1.975 -0.136 -11.402 1.00 89.50 592 TYR A CA 1
ATOM 4574 C C . TYR A 1 592 ? -1.073 -1.374 -11.397 1.00 89.50 592 TYR A C 1
ATOM 4576 O O . TYR A 1 592 ? 0.025 -1.289 -11.944 1.00 89.50 592 TYR A O 1
ATOM 4584 N N . ARG A 1 593 ? -1.526 -2.518 -10.856 1.00 92.94 593 ARG A N 1
ATOM 4585 C CA . ARG A 1 593 ? -0.752 -3.779 -10.814 1.00 92.94 593 ARG A CA 1
ATOM 4586 C C . ARG A 1 593 ? -0.350 -4.295 -12.193 1.00 92.94 593 ARG A C 1
ATOM 4588 O O . ARG A 1 593 ? 0.687 -4.928 -12.322 1.00 92.94 593 ARG A O 1
ATOM 4595 N N . ILE A 1 594 ? -1.150 -4.023 -13.223 1.00 88.06 594 ILE A N 1
ATOM 4596 C CA . ILE A 1 594 ? -0.855 -4.439 -14.607 1.00 88.06 594 ILE A CA 1
ATOM 4597 C C . ILE A 1 594 ? -0.652 -3.263 -15.567 1.00 88.06 594 ILE A C 1
ATOM 4599 O O . ILE A 1 594 ? -0.461 -3.473 -16.765 1.00 88.06 594 ILE A O 1
ATOM 4603 N N . ALA A 1 595 ? -0.715 -2.028 -15.059 1.00 83.56 595 ALA A N 1
ATOM 4604 C CA . ALA A 1 595 ? -0.666 -0.791 -15.837 1.00 83.56 595 ALA A CA 1
ATOM 4605 C C . ALA A 1 595 ? -1.618 -0.807 -17.050 1.00 83.56 595 ALA A C 1
ATOM 4607 O O . ALA A 1 595 ? -1.199 -0.593 -18.188 1.00 83.56 595 ALA A O 1
ATOM 4608 N N . ASN A 1 596 ? -2.881 -1.177 -16.808 1.00 80.69 596 ASN A N 1
ATOM 4609 C CA . ASN A 1 596 ? -3.906 -1.447 -17.829 1.00 80.69 596 ASN A CA 1
ATOM 4610 C C . ASN A 1 596 ? -3.435 -2.316 -19.003 1.00 80.69 596 ASN A C 1
ATOM 4612 O O . ASN A 1 596 ? -3.817 -2.089 -20.149 1.00 80.69 596 ASN A O 1
ATOM 4616 N N . GLY A 1 597 ? -2.620 -3.327 -18.711 1.00 76.62 597 GLY A N 1
ATOM 4617 C CA . GLY A 1 597 ? -2.150 -4.291 -19.697 1.00 76.62 597 GLY A CA 1
ATOM 4618 C C . GLY A 1 597 ? -0.770 -3.990 -20.272 1.00 76.62 597 GLY A C 1
ATOM 4619 O O . GLY A 1 597 ? -0.256 -4.805 -21.028 1.00 76.62 597 GLY A O 1
ATOM 4620 N N . THR A 1 598 ? -0.143 -2.866 -19.906 1.00 78.12 598 THR A N 1
ATOM 4621 C CA . THR A 1 598 ? 1.166 -2.452 -20.452 1.00 78.12 598 THR A CA 1
ATOM 4622 C C . THR A 1 598 ? 2.370 -2.948 -19.648 1.00 78.12 598 THR A C 1
ATOM 4624 O O . THR A 1 598 ? 3.512 -2.782 -20.087 1.00 78.12 598 THR A O 1
ATOM 4627 N N . GLY A 1 599 ? 2.142 -3.553 -18.478 1.00 82.31 599 GLY A N 1
ATOM 4628 C CA . GLY A 1 599 ? 3.170 -4.230 -17.684 1.00 82.31 599 GLY A CA 1
ATOM 4629 C C . GLY A 1 599 ? 3.817 -3.400 -16.581 1.00 82.31 599 GLY A C 1
ATOM 4630 O O . GLY A 1 599 ? 4.227 -3.980 -15.585 1.00 82.31 599 GLY A O 1
ATOM 4631 N N . CYS A 1 600 ? 3.908 -2.073 -16.702 1.00 84.06 600 CYS A N 1
ATOM 4632 C CA . CYS A 1 600 ? 4.539 -1.243 -15.672 1.00 84.06 600 CYS A CA 1
ATOM 4633 C C . CYS A 1 600 ? 3.887 0.138 -15.573 1.00 84.06 600 CYS A C 1
ATOM 4635 O O . CYS A 1 600 ? 3.699 0.836 -16.565 1.00 84.06 600 CYS A O 1
ATOM 4637 N N . ALA A 1 601 ? 3.546 0.526 -14.346 1.00 83.19 601 ALA A N 1
ATOM 4638 C CA . ALA A 1 601 ? 2.923 1.805 -14.017 1.00 83.19 601 ALA A CA 1
ATOM 4639 C C . ALA A 1 601 ? 3.982 2.746 -13.445 1.00 83.19 601 ALA A C 1
ATOM 4641 O O . ALA A 1 601 ? 4.775 2.328 -12.601 1.00 83.19 601 ALA A O 1
ATOM 4642 N N . TYR A 1 602 ? 3.960 4.010 -13.870 1.00 77.00 602 TYR A N 1
ATOM 4643 C CA . TYR A 1 602 ? 4.961 5.019 -13.523 1.00 77.00 602 TYR A CA 1
ATOM 4644 C C . TYR A 1 602 ? 4.308 6.265 -12.930 1.00 77.00 602 TYR A C 1
ATOM 4646 O O . TYR A 1 602 ? 3.210 6.649 -13.334 1.00 77.00 602 TYR A O 1
ATOM 4654 N N . VAL A 1 603 ? 5.011 6.937 -12.018 1.00 68.06 603 VAL A N 1
ATOM 4655 C CA . VAL A 1 603 ? 4.592 8.248 -11.507 1.00 68.06 603 VAL A CA 1
ATOM 4656 C C . VAL A 1 603 ? 5.001 9.333 -12.502 1.00 68.06 603 VAL A C 1
ATOM 4658 O O . VAL A 1 603 ? 6.167 9.434 -12.879 1.00 68.06 603 VAL A O 1
ATOM 4661 N N . GLY A 1 604 ? 4.048 10.169 -12.914 1.00 57.16 604 GLY A N 1
ATOM 4662 C CA . GLY A 1 604 ? 4.290 11.316 -13.786 1.00 57.16 604 GLY A CA 1
ATOM 4663 C C . GLY A 1 604 ? 3.452 12.545 -13.408 1.00 57.16 604 GLY A C 1
ATOM 4664 O O . GLY A 1 604 ? 2.575 12.467 -12.548 1.00 57.16 604 GLY A O 1
ATOM 4665 N N . PRO A 1 605 ? 3.671 13.697 -14.073 1.00 45.41 605 PRO A N 1
ATOM 4666 C CA . PRO A 1 605 ? 2.975 14.951 -13.760 1.00 45.41 605 PRO A CA 1
ATOM 4667 C C . PRO A 1 605 ? 1.449 14.876 -13.907 1.00 45.41 605 PRO A C 1
ATOM 4669 O O . PRO A 1 605 ? 0.731 15.596 -13.222 1.00 45.41 605 PRO A O 1
ATOM 4672 N N . ALA A 1 606 ? 0.961 14.008 -14.799 1.00 42.78 606 ALA A N 1
ATOM 4673 C CA . ALA A 1 606 ? -0.459 13.848 -15.103 1.00 42.78 606 ALA A CA 1
ATOM 4674 C C . ALA A 1 606 ? -1.091 12.567 -14.526 1.00 42.78 606 ALA A C 1
ATOM 4676 O O . ALA A 1 606 ? -2.313 12.466 -14.546 1.00 42.78 606 ALA A O 1
ATOM 4677 N N . ASN A 1 607 ? -0.291 11.625 -14.009 1.00 53.78 607 ASN A N 1
ATOM 4678 C CA . ASN A 1 607 ? -0.737 10.359 -13.413 1.00 53.78 607 ASN A CA 1
ATOM 4679 C C . ASN A 1 607 ? 0.089 10.115 -12.143 1.00 53.78 607 ASN A C 1
ATOM 4681 O O . ASN A 1 607 ? 1.270 9.767 -12.215 1.00 53.78 607 ASN A O 1
ATOM 4685 N N . ASN A 1 608 ? -0.508 10.347 -10.979 1.00 68.94 608 ASN A N 1
ATOM 4686 C CA . ASN A 1 608 ? 0.128 10.114 -9.688 1.00 68.94 608 ASN A CA 1
ATOM 4687 C C . ASN A 1 608 ? -0.913 9.648 -8.668 1.00 68.94 608 ASN A C 1
ATOM 4689 O O . ASN A 1 608 ? -2.111 9.893 -8.820 1.00 68.94 608 ASN A O 1
ATOM 4693 N N . CYS A 1 609 ? -0.423 8.990 -7.619 1.00 71.62 609 CYS A N 1
ATOM 4694 C CA . CYS A 1 609 ? -1.230 8.320 -6.604 1.00 71.62 609 CYS A CA 1
ATOM 4695 C C . CYS A 1 609 ? -2.280 9.255 -5.981 1.00 71.62 609 CYS A C 1
ATOM 4697 O O . CYS A 1 609 ? -3.428 8.855 -5.791 1.00 71.62 609 CYS A O 1
ATOM 4699 N N . ALA A 1 610 ? -1.917 10.519 -5.724 1.00 74.25 610 ALA A N 1
ATOM 4700 C CA . ALA A 1 610 ? -2.813 11.516 -5.144 1.00 74.25 610 ALA A CA 1
ATOM 4701 C C . ALA A 1 610 ? -3.967 11.865 -6.092 1.00 74.25 610 ALA A C 1
ATOM 4703 O O . ALA A 1 610 ? -5.132 11.867 -5.691 1.00 74.25 610 ALA A O 1
ATOM 4704 N N . GLN A 1 611 ? -3.665 12.121 -7.363 1.00 74.19 611 GLN A N 1
ATOM 4705 C CA . GLN A 1 611 ? -4.668 12.502 -8.345 1.00 74.19 611 GLN A CA 1
ATOM 4706 C C . GLN A 1 611 ? -5.678 11.379 -8.600 1.00 74.19 611 GLN A C 1
ATOM 4708 O O . GLN A 1 611 ? -6.883 11.636 -8.594 1.00 74.19 611 GLN A O 1
ATOM 4713 N N . ASP A 1 612 ? -5.213 10.149 -8.809 1.00 75.44 612 ASP A N 1
ATOM 4714 C CA . ASP A 1 612 ? -6.102 9.034 -9.147 1.00 75.44 612 ASP A CA 1
ATOM 4715 C C . ASP A 1 612 ? -6.895 8.533 -7.931 1.00 75.44 612 ASP A C 1
ATOM 4717 O O . ASP A 1 612 ? -8.088 8.249 -8.057 1.00 75.44 612 ASP A O 1
ATOM 4721 N N . SER A 1 613 ? -6.318 8.595 -6.726 1.00 81.44 613 SER A N 1
ATOM 4722 C CA . SER A 1 613 ? -7.064 8.373 -5.477 1.00 81.44 613 SER A CA 1
ATOM 4723 C C . SER A 1 613 ? -8.182 9.407 -5.291 1.00 81.44 613 SER A C 1
ATOM 4725 O O . SER A 1 613 ? -9.320 9.060 -4.978 1.00 81.44 613 SER A O 1
ATOM 4727 N N . ASN A 1 614 ? -7.903 10.694 -5.531 1.00 82.81 614 ASN A N 1
ATOM 4728 C CA . ASN A 1 614 ? -8.915 11.752 -5.427 1.00 82.81 614 ASN A CA 1
ATOM 4729 C C . ASN A 1 614 ? -10.015 11.634 -6.487 1.00 82.81 614 ASN A C 1
ATOM 4731 O O . ASN A 1 614 ? -11.164 11.990 -6.230 1.00 82.81 614 ASN A O 1
ATOM 4735 N N . ARG A 1 615 ? -9.707 11.096 -7.668 1.00 77.06 615 ARG A N 1
ATOM 4736 C CA . ARG A 1 615 ? -10.729 10.789 -8.677 1.00 77.06 615 ARG A CA 1
ATOM 4737 C C . ARG A 1 615 ? -11.679 9.690 -8.218 1.00 77.06 615 ARG A C 1
ATOM 4739 O O . ARG A 1 615 ? -12.882 9.858 -8.397 1.00 77.06 615 ARG A O 1
ATOM 4746 N N . ALA A 1 616 ? -11.166 8.635 -7.583 1.00 78.94 616 ALA A N 1
ATOM 4747 C CA . ALA A 1 616 ? -12.001 7.584 -6.998 1.00 78.94 616 ALA A CA 1
ATOM 4748 C C . ALA A 1 616 ? -12.979 8.149 -5.949 1.00 78.94 616 ALA A C 1
ATOM 4750 O O . ALA A 1 616 ? -14.152 7.769 -5.930 1.00 78.94 616 ALA A O 1
ATOM 4751 N N . LEU A 1 617 ? -12.546 9.129 -5.144 1.00 83.75 617 LEU A N 1
ATOM 4752 C CA . LEU A 1 617 ? -13.438 9.863 -4.240 1.00 83.75 617 LEU A CA 1
ATOM 4753 C C . LEU A 1 617 ? -14.566 10.571 -5.000 1.00 83.75 617 LEU A C 1
ATOM 4755 O O . LEU A 1 617 ? -15.736 10.387 -4.677 1.00 83.75 617 LEU A O 1
ATOM 4759 N N . PHE A 1 618 ? -14.246 11.363 -6.022 1.00 78.50 618 PHE A N 1
ATOM 4760 C CA . PHE A 1 618 ? -15.273 12.119 -6.745 1.00 78.50 618 PHE A CA 1
ATOM 4761 C C . PHE A 1 618 ? -16.253 11.247 -7.523 1.00 78.50 618 PHE A C 1
ATOM 4763 O O . PHE A 1 618 ? -17.431 11.591 -7.589 1.00 78.50 618 PHE A O 1
ATOM 4770 N N . ALA A 1 619 ? -15.785 10.135 -8.077 1.00 73.00 619 ALA A N 1
ATOM 4771 C CA . ALA A 1 619 ? -16.642 9.146 -8.706 1.00 73.00 619 ALA A CA 1
ATOM 4772 C C . ALA A 1 619 ? -17.639 8.532 -7.726 1.00 73.00 619 ALA A C 1
ATOM 4774 O O . ALA A 1 619 ? -18.837 8.558 -7.972 1.00 73.00 619 ALA A O 1
ATOM 4775 N N . THR A 1 620 ? -17.144 8.095 -6.568 1.00 78.12 620 THR A N 1
ATOM 4776 C CA . THR A 1 620 ? -17.977 7.564 -5.483 1.00 78.12 620 THR A CA 1
ATOM 4777 C C . THR A 1 620 ? -19.084 8.538 -5.093 1.00 78.12 620 THR A C 1
ATOM 4779 O O . THR A 1 620 ? -20.244 8.163 -4.951 1.00 78.12 620 THR A O 1
ATOM 4782 N N . LEU A 1 621 ? -18.731 9.816 -4.947 1.00 78.12 621 LEU A N 1
ATOM 4783 C CA . LEU A 1 621 ? -19.692 10.862 -4.609 1.00 78.12 621 LEU A CA 1
ATOM 4784 C C . LEU A 1 621 ? -20.722 11.092 -5.727 1.00 78.12 621 LEU A C 1
ATOM 4786 O O . LEU A 1 621 ? -21.857 11.446 -5.425 1.00 78.12 621 LEU A O 1
ATOM 4790 N N . GLY A 1 622 ? -20.343 10.904 -6.995 1.00 71.00 622 GLY A N 1
ATOM 4791 C CA . GLY A 1 622 ? -21.259 10.948 -8.136 1.00 71.00 622 GLY A CA 1
ATOM 4792 C C . GLY A 1 622 ? -22.240 9.775 -8.141 1.00 71.00 622 GLY A C 1
ATOM 4793 O O . GLY A 1 622 ? -23.444 10.001 -8.208 1.00 71.00 622 GLY A O 1
ATOM 4794 N N . ASP A 1 623 ? -21.741 8.551 -7.971 1.00 70.25 623 ASP A N 1
ATOM 4795 C CA . ASP A 1 623 ? -22.561 7.333 -7.989 1.00 70.25 623 ASP A CA 1
ATOM 4796 C C . ASP A 1 623 ? -23.604 7.326 -6.869 1.00 70.25 623 ASP A C 1
ATOM 4798 O O . ASP A 1 623 ? -24.765 6.988 -7.094 1.00 70.25 623 ASP A O 1
ATOM 4802 N N . VAL A 1 624 ? -23.221 7.765 -5.665 1.00 71.69 624 VAL A N 1
ATOM 4803 C CA . VAL A 1 624 ? -24.155 7.890 -4.537 1.00 71.69 624 VAL A CA 1
ATOM 4804 C C . VAL A 1 624 ? -25.217 8.958 -4.817 1.00 71.69 624 VAL A C 1
ATOM 4806 O O . VAL A 1 624 ? -26.385 8.758 -4.490 1.00 71.69 624 VAL A O 1
ATOM 4809 N N . GLN A 1 625 ? -24.851 10.074 -5.457 1.00 73.38 625 GLN A N 1
ATOM 4810 C CA . GLN A 1 625 ? -25.815 11.107 -5.850 1.00 73.38 625 GLN A CA 1
ATOM 4811 C C . GLN A 1 625 ? -26.797 10.610 -6.919 1.00 73.38 625 GLN A C 1
ATOM 4813 O O . GLN A 1 625 ? -27.988 10.909 -6.830 1.00 73.38 625 GLN A O 1
ATOM 4818 N N . ASP A 1 626 ? -26.323 9.848 -7.908 1.00 69.31 626 ASP A N 1
ATOM 4819 C CA . ASP A 1 626 ? -27.168 9.285 -8.963 1.00 69.31 626 ASP A CA 1
ATOM 4820 C C . ASP A 1 626 ? -28.076 8.159 -8.439 1.00 69.31 626 ASP A C 1
ATOM 4822 O O . ASP A 1 626 ? -29.240 8.081 -8.837 1.00 69.31 626 ASP A O 1
ATOM 4826 N N . ALA A 1 627 ? -27.609 7.350 -7.480 1.00 66.62 627 ALA A N 1
ATOM 4827 C CA . ALA A 1 627 ? -28.413 6.309 -6.832 1.00 66.62 627 ALA A CA 1
ATOM 4828 C C . ALA A 1 627 ? -29.618 6.864 -6.048 1.00 66.62 627 ALA A C 1
ATOM 4830 O O . ALA A 1 627 ? -30.625 6.174 -5.900 1.00 66.62 627 ALA A O 1
ATOM 4831 N N . VAL A 1 628 ? -29.528 8.113 -5.578 1.00 67.38 628 VAL A N 1
ATOM 4832 C CA . VAL A 1 628 ? -30.564 8.809 -4.791 1.00 67.38 628 VAL A CA 1
ATOM 4833 C C . VAL A 1 628 ? -31.368 9.797 -5.662 1.00 67.38 628 VAL A C 1
ATOM 4835 O O . VAL A 1 628 ? -32.213 10.538 -5.174 1.00 67.38 628 VAL A O 1
ATOM 4838 N N . ARG A 1 629 ? -31.140 9.839 -6.981 1.00 63.38 629 ARG A N 1
ATOM 4839 C CA . ARG A 1 629 ? -31.640 10.914 -7.858 1.00 63.38 629 ARG A CA 1
ATOM 4840 C C . ARG A 1 629 ? -33.128 10.845 -8.210 1.00 63.38 629 ARG A C 1
ATOM 4842 O O . ARG A 1 629 ? -33.658 11.854 -8.673 1.00 63.38 629 ARG A O 1
ATOM 4849 N N . ASP A 1 630 ? -33.805 9.711 -8.021 1.00 67.19 630 ASP A N 1
ATOM 4850 C CA . ASP A 1 630 ? -35.240 9.591 -8.316 1.00 67.19 630 ASP A CA 1
ATOM 4851 C C . ASP A 1 630 ? -36.081 10.372 -7.281 1.00 67.19 630 ASP A C 1
ATOM 4853 O O . ASP A 1 630 ? -36.170 9.955 -6.122 1.00 67.19 630 ASP A O 1
ATOM 4857 N N . PRO A 1 631 ? -36.746 11.483 -7.666 1.00 63.97 631 PRO A N 1
ATOM 4858 C CA . PRO A 1 631 ? -37.503 12.314 -6.731 1.00 63.97 631 PRO A CA 1
ATOM 4859 C C . PRO A 1 631 ? -38.651 11.573 -6.034 1.00 63.97 631 PRO A C 1
ATOM 4861 O O . PRO A 1 631 ? -39.018 11.938 -4.917 1.00 63.97 631 PRO A O 1
ATOM 4864 N N . LYS A 1 632 ? -39.220 10.536 -6.668 1.00 65.94 632 LYS A N 1
ATOM 4865 C CA . LYS A 1 632 ? -40.274 9.716 -6.052 1.00 65.94 632 LYS A CA 1
ATOM 4866 C C . LYS A 1 632 ? -39.701 8.792 -4.980 1.00 65.94 632 LYS A C 1
ATOM 4868 O O . LYS A 1 632 ? -40.306 8.658 -3.920 1.00 65.94 632 LYS A O 1
ATOM 4873 N N . ALA A 1 633 ? -38.522 8.224 -5.230 1.00 68.12 633 ALA A N 1
ATOM 4874 C CA . ALA A 1 633 ? -37.814 7.394 -4.262 1.00 68.12 633 ALA A CA 1
ATOM 4875 C C . ALA A 1 633 ? -37.355 8.211 -3.044 1.00 68.12 633 ALA A C 1
ATOM 4877 O O . ALA A 1 633 ? -37.476 7.742 -1.920 1.00 68.12 633 ALA A O 1
ATOM 4878 N N . VAL A 1 634 ? -36.905 9.458 -3.236 1.00 71.62 634 VAL A N 1
ATOM 4879 C CA . VAL A 1 634 ? -36.502 10.341 -2.123 1.00 71.62 634 VAL A CA 1
ATOM 4880 C C . VAL A 1 634 ? -37.684 10.725 -1.232 1.00 71.62 634 VAL A C 1
ATOM 4882 O O . VAL A 1 634 ? -37.527 10.785 -0.015 1.00 71.62 634 VAL A O 1
ATOM 4885 N N . ALA A 1 635 ? -38.868 10.970 -1.805 1.00 72.75 635 ALA A N 1
ATOM 4886 C CA . ALA A 1 635 ? -40.064 11.284 -1.022 1.00 72.75 635 ALA A CA 1
ATOM 4887 C C . ALA A 1 635 ? -40.482 10.105 -0.125 1.00 72.75 635 ALA A C 1
ATOM 4889 O O . ALA A 1 635 ? -40.658 10.292 1.078 1.00 72.75 635 ALA A O 1
ATOM 4890 N N . ALA A 1 636 ? -40.545 8.892 -0.683 1.00 74.56 636 ALA A N 1
ATOM 4891 C CA . ALA A 1 636 ? -40.838 7.675 0.078 1.00 74.56 636 ALA A CA 1
ATOM 4892 C C . ALA A 1 636 ? -39.743 7.364 1.119 1.00 74.56 636 ALA A C 1
ATOM 4894 O O . ALA A 1 636 ? -40.033 7.043 2.272 1.00 74.56 636 ALA A O 1
ATOM 4895 N N . TRP A 1 637 ? -38.473 7.564 0.752 1.00 79.19 637 TRP A N 1
ATOM 4896 C CA . TRP A 1 637 ? -37.337 7.411 1.660 1.00 79.19 637 TRP A CA 1
ATOM 4897 C C . TRP A 1 637 ? -37.402 8.384 2.842 1.00 79.19 637 TRP A C 1
ATOM 4899 O O . TRP A 1 637 ? -37.121 7.995 3.972 1.00 79.19 637 TRP A O 1
ATOM 4909 N N . LYS A 1 638 ? -37.845 9.626 2.610 1.00 81.94 638 LYS A N 1
ATOM 4910 C CA . LYS A 1 638 ? -38.024 10.636 3.660 1.00 81.94 638 LYS A CA 1
ATOM 4911 C C . LYS A 1 638 ? -39.135 10.285 4.641 1.00 81.94 638 LYS A C 1
ATOM 4913 O O . LYS A 1 638 ? -38.979 10.546 5.829 1.00 81.94 638 LYS A O 1
ATOM 4918 N N . GLU A 1 639 ? -40.232 9.701 4.168 1.00 80.75 639 GLU A N 1
ATOM 4919 C CA . GLU A 1 639 ? -41.320 9.250 5.044 1.00 80.75 639 GLU A CA 1
ATOM 4920 C C . GLU A 1 639 ? -40.884 8.085 5.942 1.00 80.75 639 GLU A C 1
ATOM 4922 O O . GLU A 1 639 ? -41.279 8.019 7.104 1.00 80.75 639 GLU A O 1
ATOM 4927 N N . ARG A 1 640 ? -40.041 7.184 5.422 1.00 80.81 640 ARG A N 1
ATOM 4928 C CA . ARG A 1 640 ? -39.641 5.953 6.116 1.00 80.81 640 ARG A CA 1
ATOM 4929 C C . ARG A 1 640 ? -38.375 6.089 6.965 1.00 80.81 640 ARG A C 1
ATOM 4931 O O . ARG A 1 640 ? -38.270 5.444 8.005 1.00 80.81 640 ARG A O 1
ATOM 4938 N N . PHE A 1 641 ? -37.425 6.919 6.536 1.00 84.00 641 PHE A N 1
ATOM 4939 C CA . PHE A 1 641 ? -36.110 7.104 7.157 1.00 84.00 641 PHE A CA 1
ATOM 4940 C C . PHE A 1 641 ? -35.680 8.590 7.162 1.00 84.00 641 PHE A C 1
ATOM 4942 O O . PHE A 1 641 ? -34.673 8.948 6.541 1.00 84.00 641 PHE A O 1
ATOM 4949 N N . PRO A 1 642 ? -36.402 9.482 7.870 1.00 83.81 642 PRO A N 1
ATOM 4950 C CA . PRO A 1 642 ? -36.160 10.931 7.828 1.00 83.81 642 PRO A CA 1
ATOM 4951 C C . PRO A 1 642 ? -34.733 11.327 8.239 1.00 83.81 642 PRO A C 1
ATOM 4953 O O . PRO A 1 642 ? -34.116 12.166 7.584 1.00 83.81 642 PRO A O 1
ATOM 4956 N N . GLU A 1 643 ? -34.169 10.667 9.252 1.00 84.00 643 GLU A N 1
ATOM 4957 C CA . GLU A 1 643 ? -32.791 10.900 9.711 1.00 84.00 643 GLU A CA 1
ATOM 4958 C C . GLU A 1 643 ? -31.746 10.553 8.634 1.00 84.00 643 GLU A C 1
ATOM 4960 O O . GLU A 1 643 ? -30.700 11.192 8.527 1.00 84.00 643 GLU A O 1
ATOM 4965 N N . GLN A 1 644 ? -32.015 9.557 7.782 1.00 85.44 644 GLN A N 1
ATOM 4966 C CA . GLN A 1 644 ? -31.092 9.190 6.706 1.00 85.44 644 GLN A CA 1
ATOM 4967 C C . GLN A 1 644 ? -31.095 10.209 5.566 1.00 85.44 644 GLN A C 1
ATOM 4969 O O . GLN A 1 644 ? -30.040 10.467 4.982 1.00 85.44 644 GLN A O 1
ATOM 4974 N N . VAL A 1 645 ? -32.249 10.820 5.293 1.00 83.31 645 VAL A N 1
ATOM 4975 C CA . VAL A 1 645 ? -32.366 11.907 4.316 1.00 83.31 645 VAL A CA 1
ATOM 4976 C C . VAL A 1 645 ? -31.616 13.146 4.794 1.00 83.31 645 VAL A C 1
ATOM 4978 O O . VAL A 1 645 ? -30.870 13.730 4.014 1.00 83.31 645 VAL A O 1
ATOM 4981 N N . GLU A 1 646 ? -31.725 13.504 6.076 1.00 84.75 646 GLU A N 1
ATOM 4982 C CA . GLU A 1 646 ? -30.943 14.603 6.659 1.00 84.75 646 GLU A CA 1
ATOM 4983 C C . GLU A 1 646 ? -29.432 14.342 6.542 1.00 84.75 646 GLU A C 1
ATOM 4985 O O . GLU A 1 646 ? -28.677 15.190 6.059 1.00 84.75 646 GLU A O 1
ATOM 4990 N N . ARG A 1 647 ? -28.979 13.122 6.870 1.00 86.62 647 ARG A N 1
ATOM 4991 C CA . ARG A 1 647 ? -27.576 12.728 6.649 1.00 86.62 647 ARG A CA 1
ATOM 4992 C C . ARG A 1 647 ? -27.177 12.844 5.176 1.00 86.62 647 ARG A C 1
ATOM 4994 O O . ARG A 1 647 ? -26.087 13.326 4.881 1.00 86.62 647 ARG A O 1
ATOM 5001 N N . TYR A 1 648 ? -28.036 12.455 4.238 1.00 85.75 648 TYR A N 1
ATOM 5002 C CA . TYR A 1 648 ? -27.755 12.619 2.810 1.00 85.75 648 TYR A CA 1
ATOM 5003 C C . TYR A 1 648 ? -27.666 14.096 2.389 1.00 85.75 648 TYR A C 1
ATOM 5005 O O . TYR A 1 648 ? -26.801 14.461 1.589 1.00 85.75 648 TYR A O 1
ATOM 5013 N N . GLU A 1 649 ? -28.488 14.979 2.957 1.00 85.81 649 GLU A N 1
ATOM 5014 C CA . GLU A 1 649 ? -28.376 16.423 2.735 1.00 85.81 649 GLU A CA 1
ATOM 5015 C C . GLU A 1 649 ? -27.029 16.966 3.240 1.00 85.81 649 GLU A C 1
ATOM 5017 O O . GLU A 1 649 ? -26.380 17.741 2.524 1.00 85.81 649 GLU A O 1
ATOM 5022 N N . HIS A 1 650 ? -26.552 16.505 4.402 1.00 87.31 650 HIS A N 1
ATOM 5023 C CA . HIS A 1 650 ? -25.207 16.812 4.906 1.00 87.31 650 HIS A CA 1
ATOM 5024 C C . HIS A 1 650 ? -24.105 16.290 3.971 1.00 87.31 650 HIS A C 1
ATOM 5026 O O . HIS A 1 650 ? -23.163 17.025 3.661 1.00 87.31 650 HIS A O 1
ATOM 5032 N N . LEU A 1 651 ? -24.240 15.074 3.427 1.00 87.38 651 LEU A N 1
ATOM 5033 C CA . LEU A 1 651 ? -23.325 14.562 2.400 1.00 87.38 651 LEU A CA 1
ATOM 5034 C C . LEU A 1 651 ? -23.320 15.478 1.166 1.00 87.38 651 LEU A C 1
ATOM 5036 O O . LEU A 1 651 ? -22.261 15.869 0.680 1.00 87.38 651 LEU A O 1
ATOM 5040 N N . ALA A 1 652 ? -24.488 15.888 0.671 1.00 85.50 652 ALA A N 1
ATOM 5041 C CA . ALA A 1 652 ? -24.593 16.776 -0.484 1.00 85.50 652 ALA A CA 1
ATOM 5042 C C . ALA A 1 652 ? -23.987 18.170 -0.226 1.00 85.50 652 ALA A C 1
ATOM 5044 O O . ALA A 1 652 ? -23.463 18.801 -1.151 1.00 85.50 652 ALA A O 1
ATOM 5045 N N . GLN A 1 653 ? -24.047 18.682 1.007 1.00 87.31 653 GLN A N 1
ATOM 5046 C CA . GLN A 1 653 ? -23.353 19.911 1.413 1.00 87.31 653 GLN A CA 1
ATOM 5047 C C . GLN A 1 653 ? -21.830 19.724 1.400 1.00 87.31 653 GLN A C 1
ATOM 5049 O O . GLN A 1 653 ? -21.129 20.515 0.761 1.00 87.31 653 GLN A O 1
ATOM 5054 N N . LEU A 1 654 ? -21.332 18.632 1.987 1.00 87.31 654 LEU A N 1
ATOM 5055 C CA . LEU A 1 654 ? -19.914 18.272 1.971 1.00 87.31 654 LEU A CA 1
ATOM 5056 C C . LEU A 1 654 ? -19.373 18.176 0.533 1.00 87.31 654 LEU A C 1
ATOM 5058 O O . LEU A 1 654 ? -18.339 18.767 0.217 1.00 87.31 654 LEU A O 1
ATOM 5062 N N . VAL A 1 655 ? -20.100 17.511 -0.373 1.00 84.62 655 VAL A N 1
ATOM 5063 C CA . VAL A 1 655 ? -19.716 17.393 -1.793 1.00 84.62 655 VAL A CA 1
ATOM 5064 C C . VAL A 1 655 ? -19.647 18.762 -2.473 1.00 84.62 655 VAL A C 1
ATOM 5066 O O . VAL A 1 655 ? -18.684 19.044 -3.193 1.00 84.62 655 VAL A O 1
ATOM 5069 N N . ARG A 1 656 ? -20.639 19.633 -2.238 1.00 85.44 656 ARG A N 1
ATOM 5070 C CA . ARG A 1 656 ? -20.664 21.004 -2.781 1.00 85.44 656 ARG A CA 1
ATOM 5071 C C . ARG A 1 656 ? -19.499 21.851 -2.268 1.00 85.44 656 ARG A C 1
ATOM 5073 O O . ARG A 1 656 ? -18.975 22.661 -3.029 1.00 85.44 656 ARG A O 1
ATOM 5080 N N . ALA A 1 657 ? -19.065 21.643 -1.026 1.00 86.31 657 ALA A N 1
ATOM 5081 C CA . ALA A 1 657 ? -17.913 22.330 -0.447 1.00 86.31 657 ALA A CA 1
ATOM 5082 C C . ALA A 1 657 ? -16.569 21.789 -0.970 1.00 86.31 657 ALA A C 1
ATOM 5084 O O . ALA A 1 657 ? -15.635 22.565 -1.196 1.00 86.31 657 ALA A O 1
ATOM 5085 N N . LEU A 1 658 ? -16.465 20.473 -1.182 1.00 84.75 658 LEU A N 1
ATOM 5086 C CA . LEU A 1 658 ? -15.224 19.806 -1.580 1.00 84.75 658 LEU A CA 1
ATOM 5087 C C . LEU A 1 658 ? -14.895 19.997 -3.067 1.00 84.75 658 LEU A C 1
ATOM 5089 O O . LEU A 1 658 ? -13.744 20.273 -3.417 1.00 84.75 658 LEU A O 1
ATOM 5093 N N . ARG A 1 659 ? -15.901 19.889 -3.947 1.00 80.50 659 ARG A N 1
ATOM 5094 C CA . ARG A 1 659 ? -15.731 19.919 -5.410 1.00 80.50 659 ARG A CA 1
ATOM 5095 C C . ARG A 1 659 ? -14.945 21.143 -5.920 1.00 80.50 659 ARG A C 1
ATOM 5097 O O . ARG A 1 659 ? -13.925 20.923 -6.567 1.00 80.50 659 ARG A O 1
ATOM 5104 N N . PRO A 1 660 ? -15.300 22.406 -5.601 1.00 79.06 660 PRO A N 1
ATOM 5105 C CA . PRO A 1 660 ? -14.579 23.572 -6.128 1.00 79.06 660 PRO A CA 1
ATOM 5106 C C . PRO A 1 660 ? -13.164 23.742 -5.549 1.00 79.06 660 PRO A C 1
ATOM 5108 O O . PRO A 1 660 ? -12.340 24.451 -6.128 1.00 79.06 660 PRO A O 1
ATOM 5111 N N . ARG A 1 661 ? -12.859 23.121 -4.398 1.00 80.12 661 ARG A N 1
ATOM 5112 C CA . ARG A 1 661 ? -11.542 23.233 -3.749 1.00 80.12 661 ARG A CA 1
ATOM 5113 C C . ARG A 1 661 ? -10.492 22.335 -4.413 1.00 80.12 661 ARG A C 1
ATOM 5115 O O . ARG A 1 661 ? -9.330 22.730 -4.490 1.00 80.12 661 ARG A O 1
ATOM 5122 N N . LEU A 1 662 ? -10.904 21.172 -4.924 1.00 72.62 662 LEU A N 1
ATOM 5123 C CA . LEU A 1 662 ? -10.015 20.189 -5.558 1.00 72.62 662 LEU A CA 1
ATOM 5124 C C . LEU A 1 662 ? -10.155 20.124 -7.092 1.00 72.62 662 LEU A C 1
ATOM 5126 O O . LEU A 1 662 ? -9.175 19.821 -7.767 1.00 72.62 662 LEU A O 1
ATOM 5130 N N . GLN A 1 663 ? -11.321 20.454 -7.662 1.00 67.31 663 GLN A N 1
ATOM 5131 C CA . GLN A 1 663 ? -11.556 20.497 -9.113 1.00 67.31 663 GLN A CA 1
ATOM 5132 C C . GLN A 1 663 ? -11.674 21.954 -9.588 1.00 67.31 663 GLN A C 1
ATOM 5134 O O . GLN A 1 663 ? -12.726 22.576 -9.473 1.00 67.31 663 GLN A O 1
ATOM 5139 N N . THR A 1 664 ? -10.577 22.520 -10.100 1.00 51.62 664 THR A N 1
ATOM 5140 C CA . THR A 1 664 ? -10.498 23.943 -10.483 1.00 51.62 664 THR A CA 1
ATOM 5141 C C . THR A 1 664 ? -11.077 24.269 -11.856 1.00 51.62 664 THR A C 1
ATOM 5143 O O . THR A 1 664 ? -11.760 25.277 -11.998 1.00 51.62 664 THR A O 1
ATOM 5146 N N . PHE A 1 665 ? -10.807 23.437 -12.865 1.00 44.12 665 PHE A N 1
ATOM 5147 C CA . PHE A 1 665 ? -11.286 23.626 -14.236 1.00 44.12 665 PHE A CA 1
ATOM 5148 C C . PHE A 1 665 ? -11.490 22.256 -14.897 1.00 44.12 665 PHE A C 1
ATOM 5150 O O . PHE A 1 665 ? -10.520 21.582 -15.237 1.00 44.12 665 PHE A O 1
ATOM 5157 N N . GLY A 1 666 ? -12.745 21.831 -15.064 1.00 39.91 666 GLY A N 1
ATOM 5158 C CA . GLY A 1 666 ? -13.104 20.613 -15.802 1.00 39.91 666 GLY A CA 1
ATOM 5159 C C . GLY A 1 666 ? -14.269 19.849 -15.172 1.00 39.91 666 GLY A C 1
ATOM 5160 O O . GLY A 1 666 ? -14.250 19.557 -13.980 1.00 39.91 666 GLY A O 1
ATOM 5161 N N . GLY A 1 667 ? -15.290 19.539 -15.975 1.00 43.09 667 GLY A N 1
ATOM 5162 C CA . GLY A 1 667 ? -16.370 18.628 -15.586 1.00 43.09 667 GLY A CA 1
ATOM 5163 C C . GLY A 1 667 ? -15.904 17.164 -15.508 1.00 43.09 667 GLY A C 1
ATOM 5164 O O . GLY A 1 667 ? -14.775 16.859 -15.904 1.00 43.09 667 GLY A O 1
ATOM 5165 N N . PRO A 1 668 ? -16.760 16.249 -15.010 1.00 40.72 668 PRO A N 1
ATOM 5166 C CA . PRO A 1 668 ? -16.455 14.823 -14.970 1.00 40.72 668 PRO A CA 1
ATOM 5167 C C . PRO A 1 668 ? -16.128 14.314 -16.378 1.00 40.72 668 PRO A C 1
ATOM 5169 O O . PRO A 1 668 ? -16.828 14.585 -17.355 1.00 40.72 668 PRO A O 1
ATOM 5172 N N . ARG A 1 669 ? -15.004 13.611 -16.471 1.00 42.56 669 ARG A N 1
ATOM 5173 C CA . ARG A 1 669 ? -14.468 13.013 -17.690 1.00 42.56 669 ARG A CA 1
ATOM 5174 C C . ARG A 1 669 ? -15.431 11.944 -18.236 1.00 42.56 669 ARG A C 1
ATOM 5176 O O . ARG A 1 669 ? -15.839 11.057 -17.491 1.00 42.56 669 ARG A O 1
ATOM 5183 N N . ARG A 1 670 ? -15.803 12.020 -19.522 1.00 32.62 670 ARG A N 1
ATOM 5184 C CA . ARG A 1 670 ? -16.734 11.067 -20.174 1.00 32.62 670 ARG A CA 1
ATOM 5185 C C . ARG A 1 670 ? -16.155 9.647 -20.307 1.00 32.62 670 ARG A C 1
ATOM 5187 O O . ARG A 1 670 ? -16.915 8.691 -20.239 1.00 32.62 670 ARG A O 1
ATOM 5194 N N . ASP A 1 671 ? -14.835 9.524 -20.412 1.00 36.19 671 ASP A N 1
ATOM 5195 C CA . ASP A 1 671 ? -14.035 8.285 -20.478 1.00 36.19 671 ASP A CA 1
ATOM 5196 C C . ASP A 1 671 ? -14.083 7.437 -19.193 1.00 36.19 671 ASP A C 1
ATOM 5198 O O . ASP A 1 671 ? -13.780 6.245 -19.203 1.00 36.19 671 ASP A O 1
ATOM 5202 N N . TRP A 1 672 ? -14.493 8.038 -18.073 1.00 39.06 672 TRP A N 1
ATOM 5203 C CA . TRP A 1 672 ? -14.647 7.351 -16.788 1.00 39.06 672 TRP A CA 1
ATOM 5204 C C . TRP A 1 672 ? -16.001 6.631 -16.680 1.00 39.06 672 TRP A C 1
ATOM 5206 O O . TRP A 1 672 ? -16.077 5.538 -16.128 1.00 39.06 672 TRP A O 1
ATOM 5216 N N . VAL A 1 673 ? -17.050 7.210 -17.280 1.00 38.22 673 VAL A N 1
ATOM 5217 C CA . VAL A 1 673 ? -18.404 6.628 -17.352 1.00 38.22 673 VAL A CA 1
ATOM 5218 C C . VAL A 1 673 ? -18.459 5.467 -18.358 1.00 38.22 673 VAL A C 1
ATOM 5220 O O . VAL A 1 673 ? -19.263 4.555 -18.192 1.00 38.22 673 VAL A O 1
ATOM 5223 N N . SER A 1 674 ? -17.584 5.458 -19.375 1.00 33.97 674 SER A N 1
ATOM 5224 C CA . SER A 1 674 ? -17.526 4.396 -20.393 1.00 33.97 674 SER A CA 1
ATOM 5225 C C . SER A 1 674 ? -16.599 3.222 -20.050 1.00 33.97 674 SER A C 1
ATOM 5227 O O . SER A 1 674 ? -16.526 2.273 -20.824 1.00 33.97 674 SER A O 1
ATOM 5229 N N . ASN A 1 675 ? -15.914 3.226 -18.895 1.00 40.31 675 ASN A N 1
ATOM 5230 C CA . ASN A 1 675 ? -14.942 2.184 -18.515 1.00 40.31 675 ASN A CA 1
ATOM 5231 C C . ASN A 1 675 ? -13.745 2.031 -19.491 1.00 40.31 675 ASN A C 1
ATOM 5233 O O . ASN A 1 675 ? -12.974 1.070 -19.411 1.00 40.31 675 ASN A O 1
ATOM 5237 N N . GLU A 1 676 ? -13.534 3.006 -20.377 1.00 33.44 676 GLU A N 1
ATOM 5238 C CA . GLU A 1 676 ? -12.485 3.032 -21.404 1.00 33.44 676 GLU A CA 1
ATOM 5239 C C . GLU A 1 676 ? -11.223 3.737 -20.899 1.00 33.44 676 GLU A C 1
ATOM 5241 O O . GLU A 1 676 ? -10.656 4.616 -21.546 1.00 33.44 676 GLU A O 1
ATOM 5246 N N . PHE A 1 677 ? -10.753 3.364 -19.709 1.00 36.47 677 PHE A N 1
ATOM 5247 C CA . PHE A 1 677 ? -9.486 3.896 -19.232 1.00 36.47 677 PHE A CA 1
ATOM 5248 C C . PHE A 1 677 ? -8.317 3.103 -19.823 1.00 36.47 677 PHE A C 1
ATOM 5250 O O . PHE A 1 677 ? -8.167 1.911 -19.546 1.00 36.47 677 PHE A O 1
ATOM 5257 N N . SER A 1 678 ? -7.451 3.778 -20.578 1.00 29.56 678 SER A N 1
ATOM 5258 C CA . SER A 1 678 ? -6.064 3.358 -20.790 1.00 29.56 678 SER A CA 1
ATOM 5259 C C . SER A 1 678 ? -5.187 4.074 -19.753 1.00 29.56 678 SER A C 1
ATOM 5261 O O . SER A 1 678 ? -4.848 5.246 -19.913 1.00 29.56 678 SER A O 1
ATOM 5263 N N . MET A 1 679 ? -4.867 3.413 -18.634 1.00 33.56 679 MET A N 1
ATOM 5264 C CA . MET A 1 679 ? -3.804 3.863 -17.735 1.00 33.56 679 MET A CA 1
ATOM 5265 C C . MET A 1 679 ? -2.497 3.690 -18.474 1.00 33.56 679 MET A C 1
ATOM 5267 O O . MET A 1 679 ? -2.057 2.567 -18.689 1.00 33.56 679 MET A O 1
ATOM 5271 N N . GLY A 1 680 ? -1.855 4.801 -18.810 1.00 34.19 680 GLY A N 1
ATOM 5272 C CA . GLY A 1 680 ? -0.424 4.793 -19.075 1.00 34.19 680 GLY A CA 1
ATOM 5273 C C . GLY A 1 680 ? 0.033 3.912 -20.239 1.00 34.19 680 GLY A C 1
ATOM 5274 O O . GLY A 1 680 ? 1.178 3.471 -20.215 1.00 34.19 680 GLY A O 1
ATOM 5275 N N . SER A 1 681 ? -0.775 3.721 -21.288 1.00 31.19 681 SER A N 1
ATOM 5276 C CA . SER A 1 681 ? -0.205 3.443 -22.609 1.00 31.19 681 SER A CA 1
ATOM 5277 C C . SER A 1 681 ? 0.508 4.704 -23.087 1.00 31.19 681 SER A C 1
ATOM 5279 O O . SER A 1 681 ? -0.088 5.582 -23.691 1.00 31.19 681 SER A O 1
ATOM 5281 N N . THR A 1 682 ? 1.794 4.806 -22.750 1.00 35.94 682 THR A N 1
ATOM 5282 C CA . THR A 1 682 ? 2.680 5.955 -22.990 1.00 35.94 682 THR A CA 1
ATOM 5283 C C . THR A 1 682 ? 2.211 7.285 -22.386 1.00 35.94 682 THR A C 1
ATOM 5285 O O . THR A 1 682 ? 1.047 7.667 -22.391 1.00 35.94 682 THR A O 1
ATOM 5288 N N . LEU A 1 683 ? 3.158 8.081 -21.896 1.00 33.19 683 LEU A N 1
ATOM 5289 C CA . LEU A 1 683 ? 2.908 9.478 -21.525 1.00 33.19 683 LEU A CA 1
ATOM 5290 C C . LEU A 1 683 ? 2.504 10.374 -22.730 1.00 33.19 683 LEU A C 1
ATOM 5292 O O . LEU A 1 683 ? 2.436 11.593 -22.579 1.00 33.19 683 LEU A O 1
ATOM 5296 N N . GLU A 1 684 ? 2.276 9.815 -23.924 1.00 43.19 684 GLU A N 1
ATOM 5297 C CA . GLU A 1 684 ? 2.527 10.511 -25.191 1.00 43.19 684 GLU A CA 1
ATOM 5298 C C . GLU A 1 684 ? 1.371 10.563 -26.196 1.00 43.19 684 GLU A C 1
ATOM 5300 O O . GLU A 1 684 ? 1.511 11.284 -27.180 1.00 43.19 684 GLU A O 1
ATOM 5305 N N . ASP A 1 685 ? 0.217 9.930 -25.966 1.00 35.78 685 ASP A N 1
ATOM 5306 C CA . ASP A 1 685 ? -0.852 9.996 -26.979 1.00 35.78 685 ASP A CA 1
ATOM 5307 C C . ASP A 1 685 ? -1.451 11.419 -27.116 1.00 35.78 685 ASP A C 1
ATOM 5309 O O . ASP A 1 685 ? -1.838 11.825 -28.214 1.00 35.78 685 ASP A O 1
ATOM 5313 N N . HIS A 1 686 ? -1.441 12.244 -26.049 1.00 37.75 686 HIS A N 1
ATOM 5314 C CA . HIS A 1 686 ? -2.017 13.607 -26.054 1.00 37.75 686 HIS A CA 1
ATOM 5315 C C . HIS A 1 686 ? -1.268 14.648 -25.170 1.00 37.75 686 HIS A C 1
ATOM 5317 O O . HIS A 1 686 ? -1.768 15.054 -24.116 1.00 37.75 686 HIS A O 1
ATOM 5323 N N . PRO A 1 687 ? -0.097 15.173 -25.585 1.00 37.12 687 PRO A N 1
ATOM 5324 C CA . PRO A 1 687 ? 0.758 16.040 -24.755 1.00 37.12 687 PRO A CA 1
ATOM 5325 C C . PRO A 1 687 ? 0.132 17.394 -24.365 1.00 37.12 687 PRO A C 1
ATOM 5327 O O . PRO A 1 687 ? 0.240 17.817 -23.215 1.00 37.12 687 PRO A O 1
ATOM 5330 N N . LEU A 1 688 ? -0.575 18.069 -25.281 1.00 36.56 688 LEU A N 1
ATOM 5331 C CA . LEU A 1 688 ? -1.270 19.336 -24.984 1.00 36.56 688 LEU A CA 1
ATOM 5332 C C . LEU A 1 688 ? -2.437 19.134 -24.009 1.00 36.56 688 LEU A C 1
ATOM 5334 O O . LEU A 1 688 ? -2.647 19.941 -23.104 1.00 36.56 688 LEU A O 1
ATOM 5338 N N . GLN A 1 689 ? -3.165 18.028 -24.163 1.00 39.50 689 GLN A N 1
ATOM 5339 C CA . GLN A 1 689 ? -4.278 17.672 -23.291 1.00 39.50 689 GLN A CA 1
ATOM 5340 C C . GLN A 1 689 ? -3.773 17.352 -21.879 1.00 39.50 689 GLN A C 1
ATOM 5342 O O . GLN A 1 689 ? -4.379 17.798 -20.913 1.00 39.50 689 GLN A O 1
ATOM 5347 N N . GLN A 1 690 ? -2.617 16.692 -21.752 1.00 41.62 690 GLN A N 1
ATOM 5348 C CA . GLN A 1 690 ? -1.994 16.376 -20.465 1.00 41.62 690 GLN A CA 1
ATOM 5349 C C . GLN A 1 690 ? -1.414 17.598 -19.739 1.00 41.62 690 GLN A C 1
ATOM 5351 O O . GLN A 1 690 ? -1.506 17.658 -18.519 1.00 41.62 690 GLN A O 1
ATOM 5356 N N . VAL A 1 691 ? -0.878 18.601 -20.444 1.00 42.06 691 VAL A N 1
ATOM 5357 C CA . VAL A 1 691 ? -0.460 19.876 -19.821 1.00 42.06 691 VAL A CA 1
ATOM 5358 C C . VAL A 1 691 ? -1.674 20.658 -19.314 1.00 42.06 691 VAL A C 1
ATOM 5360 O O . VAL A 1 691 ? -1.661 21.147 -18.187 1.00 42.06 691 VAL A O 1
ATOM 5363 N N . ILE A 1 692 ? -2.756 20.717 -20.099 1.00 45.47 692 ILE A N 1
ATOM 5364 C CA . ILE A 1 692 ? -4.028 21.327 -19.679 1.00 45.47 692 ILE A CA 1
ATOM 5365 C C . ILE A 1 692 ? -4.643 20.550 -18.504 1.00 45.47 692 ILE A C 1
ATOM 5367 O O . ILE A 1 692 ? -5.138 21.157 -17.558 1.00 45.47 692 ILE A O 1
ATOM 5371 N N . MET A 1 693 ? -4.570 19.216 -18.516 1.00 45.06 693 MET A N 1
ATOM 5372 C CA . MET A 1 693 ? -5.022 18.362 -17.415 1.00 45.06 693 MET A CA 1
ATOM 5373 C C . MET A 1 693 ? -4.174 18.575 -16.159 1.00 45.06 693 MET A C 1
ATOM 5375 O O . MET A 1 693 ? -4.745 18.804 -15.101 1.00 45.06 693 MET A O 1
ATOM 5379 N N . ALA A 1 694 ? -2.844 18.592 -16.273 1.00 46.97 694 ALA A N 1
ATOM 5380 C CA . ALA A 1 694 ? -1.930 18.849 -15.162 1.00 46.97 694 ALA A CA 1
ATOM 5381 C C . ALA A 1 694 ? -2.148 20.247 -14.558 1.00 46.97 694 ALA A C 1
ATOM 5383 O O . ALA A 1 694 ? -2.164 20.391 -13.339 1.00 46.97 694 ALA A O 1
ATOM 5384 N N . LEU A 1 695 ? -2.409 21.265 -15.386 1.00 49.19 695 LEU A N 1
ATOM 5385 C CA . LEU A 1 695 ? -2.777 22.616 -14.940 1.00 49.19 695 LEU A CA 1
ATOM 5386 C C . LEU A 1 695 ? -4.213 22.705 -14.386 1.00 49.19 695 LEU A C 1
ATOM 5388 O O . LEU A 1 695 ? -4.499 23.586 -13.580 1.00 49.19 695 LEU A O 1
ATOM 5392 N N . GLY A 1 696 ? -5.122 21.810 -14.779 1.00 49.38 696 GLY A N 1
ATOM 5393 C CA . GLY A 1 696 ? -6.498 21.744 -14.272 1.00 49.38 696 GLY A CA 1
ATOM 5394 C C . GLY A 1 696 ? -6.642 20.990 -12.942 1.00 49.38 696 GLY A C 1
ATOM 5395 O O . GLY A 1 696 ? -7.518 21.335 -12.142 1.00 49.38 696 GLY A O 1
ATOM 5396 N N . SER A 1 697 ? -5.767 20.004 -12.685 1.00 54.81 697 SER A N 1
ATOM 5397 C CA . SER A 1 697 ? -5.787 19.105 -11.518 1.00 54.81 697 SER A CA 1
ATOM 5398 C C . SER A 1 697 ? -4.570 19.202 -10.593 1.00 54.81 697 SER A C 1
ATOM 5400 O O . SER A 1 697 ? -4.456 18.380 -9.685 1.00 54.81 697 SER A O 1
ATOM 5402 N N . TRP A 1 698 ? -3.685 20.196 -10.752 1.00 60.16 698 TRP A N 1
ATOM 5403 C CA . TRP A 1 698 ? -2.463 20.326 -9.935 1.00 60.16 698 TRP A CA 1
ATOM 5404 C C . TRP A 1 698 ? -2.728 20.282 -8.419 1.00 60.16 698 TRP A C 1
ATOM 5406 O O . TRP A 1 698 ? -1.926 19.744 -7.661 1.00 60.16 698 TRP A O 1
ATOM 5416 N N . ARG A 1 699 ? -3.890 20.782 -7.975 1.00 63.44 699 ARG A N 1
ATOM 5417 C CA . ARG A 1 699 ? -4.339 20.735 -6.572 1.00 63.44 699 ARG A CA 1
ATOM 5418 C C . ARG A 1 699 ? -4.568 19.312 -6.055 1.00 63.44 699 ARG A C 1
ATOM 5420 O O . ARG A 1 699 ? -4.323 19.051 -4.887 1.00 63.44 699 ARG A O 1
ATOM 5427 N N . MET A 1 700 ? -5.001 18.390 -6.912 1.00 63.38 700 MET A N 1
ATOM 5428 C CA . MET A 1 700 ? -5.158 16.969 -6.572 1.00 63.38 700 MET A CA 1
ATOM 5429 C C . MET A 1 700 ? -3.849 16.184 -6.707 1.00 63.38 700 MET A C 1
ATOM 5431 O O . MET A 1 700 ? -3.737 15.102 -6.145 1.00 63.38 700 MET A O 1
ATOM 5435 N N . ALA A 1 701 ? -2.875 16.717 -7.448 1.00 65.44 701 ALA A N 1
ATOM 5436 C CA . ALA A 1 701 ? -1.587 16.074 -7.696 1.00 65.44 701 ALA A CA 1
ATOM 5437 C C . ALA A 1 701 ? -0.571 16.272 -6.560 1.00 65.44 701 ALA A C 1
ATOM 5439 O O . ALA A 1 701 ? 0.387 15.513 -6.472 1.00 65.44 701 ALA A O 1
ATOM 5440 N N . LEU A 1 702 ? -0.757 17.286 -5.707 1.00 80.12 702 LEU A N 1
ATOM 5441 C CA . LEU A 1 702 ? 0.119 17.566 -4.570 1.00 80.12 702 LEU A CA 1
ATOM 5442 C C . LEU A 1 702 ? -0.391 16.829 -3.321 1.00 80.12 702 LEU A C 1
ATOM 5444 O O . LEU A 1 702 ? -1.397 17.265 -2.751 1.00 80.12 702 LEU A O 1
ATOM 5448 N N . PRO A 1 703 ? 0.297 15.763 -2.861 1.00 85.12 703 PRO A N 1
ATOM 5449 C CA . PRO A 1 703 ? -0.174 14.889 -1.785 1.00 85.12 703 PRO A CA 1
ATOM 5450 C C . PRO A 1 703 ? -0.640 15.653 -0.553 1.00 85.12 703 PRO A C 1
ATOM 5452 O O . PRO A 1 703 ? -1.760 15.481 -0.065 1.00 85.12 703 PRO A O 1
ATOM 5455 N N . ARG A 1 704 ? 0.216 16.562 -0.080 1.00 87.81 704 ARG A N 1
ATOM 5456 C CA . ARG A 1 704 ? -0.044 17.258 1.166 1.00 87.81 704 ARG A CA 1
ATOM 5457 C C . ARG A 1 704 ? -1.124 18.323 1.049 1.00 87.81 704 ARG A C 1
ATOM 5459 O O . ARG A 1 704 ? -1.970 18.431 1.927 1.00 87.81 704 ARG A O 1
ATOM 5466 N N . PHE A 1 705 ? -1.129 19.068 -0.053 1.00 86.56 705 PHE A N 1
ATOM 5467 C CA . PHE A 1 705 ? -2.157 20.073 -0.307 1.00 86.56 705 PHE A CA 1
ATOM 5468 C C . PHE A 1 705 ? -3.549 19.437 -0.429 1.00 86.56 705 PHE A C 1
ATOM 5470 O O . PHE A 1 705 ? -4.516 19.969 0.122 1.00 86.56 705 PHE A O 1
ATOM 5477 N N . ALA A 1 706 ? -3.652 18.296 -1.121 1.00 87.00 706 ALA A N 1
ATOM 5478 C CA . ALA A 1 706 ? -4.902 17.554 -1.238 1.00 87.00 706 ALA A CA 1
ATOM 5479 C C . ALA A 1 706 ? -5.396 17.103 0.144 1.00 87.00 706 ALA A C 1
ATOM 5481 O O . ALA A 1 706 ? -6.524 17.428 0.513 1.00 87.00 706 ALA A O 1
ATOM 5482 N N . SER A 1 707 ? -4.530 16.451 0.930 1.00 92.31 707 SER A N 1
ATOM 5483 C CA . SER A 1 707 ? -4.834 16.025 2.304 1.00 92.31 707 SER A CA 1
ATOM 5484 C C . SER A 1 707 ? -5.331 17.183 3.174 1.00 92.31 707 SER A C 1
ATOM 5486 O O . SER A 1 707 ? -6.459 17.147 3.667 1.00 92.31 707 SER A O 1
ATOM 5488 N N . ASP A 1 708 ? -4.556 18.267 3.267 1.00 91.56 708 ASP A N 1
ATOM 5489 C CA . ASP A 1 708 ? -4.897 19.435 4.081 1.00 91.56 708 ASP A CA 1
ATOM 5490 C C . ASP A 1 708 ? -6.243 20.057 3.651 1.00 91.56 708 ASP A C 1
ATOM 5492 O O . ASP A 1 708 ? -7.058 20.450 4.491 1.00 91.56 708 ASP A O 1
ATOM 5496 N N . THR A 1 709 ? -6.516 20.108 2.342 1.00 90.88 709 THR A N 1
ATOM 5497 C CA . THR A 1 709 ? -7.770 20.641 1.786 1.00 90.88 709 THR A CA 1
ATOM 5498 C C . THR A 1 709 ? -8.976 19.774 2.141 1.00 90.88 709 THR A C 1
ATOM 5500 O O . THR A 1 709 ? -10.032 20.309 2.503 1.00 90.88 709 THR A O 1
ATOM 5503 N N . ILE A 1 710 ? -8.840 18.450 2.048 1.00 92.56 710 ILE A N 1
ATOM 5504 C CA . ILE A 1 710 ? -9.905 17.505 2.396 1.00 92.56 710 ILE A CA 1
ATOM 5505 C C . ILE A 1 710 ? -10.202 17.619 3.885 1.00 92.56 710 ILE A C 1
ATOM 5507 O O . ILE A 1 710 ? -11.335 17.921 4.255 1.00 92.56 710 ILE A O 1
ATOM 5511 N N . VAL A 1 711 ? -9.178 17.492 4.731 1.00 93.50 711 VAL A N 1
ATOM 5512 C CA . VAL A 1 711 ? -9.320 17.548 6.191 1.00 93.50 711 VAL A CA 1
ATOM 5513 C C . VAL A 1 711 ? -9.965 18.856 6.630 1.00 93.50 711 VAL A C 1
ATOM 5515 O O . VAL A 1 711 ? -10.915 18.839 7.409 1.00 93.50 711 VAL A O 1
ATOM 5518 N N . LYS A 1 712 ? -9.527 19.997 6.079 1.00 93.44 712 LYS A N 1
ATOM 5519 C CA . LYS A 1 712 ? -10.167 21.288 6.355 1.00 93.44 712 LYS A CA 1
ATOM 5520 C C . LYS A 1 712 ? -11.652 21.269 6.000 1.00 93.44 712 LYS A C 1
ATOM 5522 O O . LYS A 1 712 ? -12.465 21.788 6.751 1.00 93.44 712 LYS A O 1
ATOM 5527 N N . THR A 1 713 ? -12.003 20.715 4.844 1.00 92.19 713 THR A N 1
ATOM 5528 C CA . THR A 1 713 ? -13.393 20.686 4.374 1.00 92.19 713 THR A CA 1
ATOM 5529 C C . THR A 1 713 ? -14.261 19.805 5.265 1.00 92.19 713 THR A C 1
ATOM 5531 O O . THR A 1 713 ? -15.355 20.223 5.618 1.00 92.19 713 THR A O 1
ATOM 5534 N N . PHE A 1 714 ? -13.767 18.646 5.692 1.00 93.19 714 PHE A N 1
ATOM 5535 C CA . PHE A 1 714 ? -14.474 17.790 6.644 1.00 93.19 714 PHE A CA 1
ATOM 5536 C C . PHE A 1 714 ? -14.631 18.461 8.018 1.00 93.19 714 PHE A C 1
ATOM 5538 O O . PHE A 1 714 ? -15.732 18.473 8.560 1.00 93.19 714 PHE A O 1
ATOM 5545 N N . LEU A 1 715 ? -13.581 19.102 8.544 1.00 91.31 715 LEU A N 1
ATOM 5546 C CA . LEU A 1 715 ? -13.656 19.870 9.795 1.00 91.31 715 LEU A CA 1
ATOM 5547 C C . LEU A 1 715 ? -14.648 21.041 9.710 1.00 91.31 715 LEU A C 1
ATOM 5549 O O . LEU A 1 715 ? -15.402 21.270 10.650 1.00 91.31 715 LEU A O 1
ATOM 5553 N N . ASP A 1 716 ? -14.669 21.772 8.588 1.00 90.19 716 ASP A N 1
ATOM 5554 C CA . ASP A 1 716 ? -15.630 22.859 8.342 1.00 90.19 716 ASP A CA 1
ATOM 5555 C C . ASP A 1 716 ? -17.093 22.344 8.328 1.00 90.19 716 ASP A C 1
ATOM 5557 O O . ASP A 1 716 ? -18.008 23.139 8.519 1.00 90.19 716 ASP A O 1
ATOM 5561 N N . ASN A 1 717 ? -17.313 21.041 8.096 1.00 89.06 717 ASN A N 1
ATOM 5562 C CA . ASN A 1 717 ? -18.628 20.383 8.055 1.00 89.06 717 ASN A CA 1
ATOM 5563 C C . ASN A 1 717 ? -18.870 19.466 9.276 1.00 89.06 717 ASN A C 1
ATOM 5565 O O . ASN A 1 717 ? -19.668 18.542 9.204 1.00 89.06 717 ASN A O 1
ATOM 5569 N N . GLY A 1 718 ? -18.184 19.702 10.400 1.00 86.94 718 GLY A N 1
ATOM 5570 C CA . GLY A 1 718 ? -18.485 19.023 11.669 1.00 86.94 718 GLY A CA 1
ATOM 5571 C C . GLY A 1 718 ? -17.903 17.614 11.828 1.00 86.94 718 GLY A C 1
ATOM 5572 O O . GLY A 1 718 ? -18.305 16.896 12.737 1.00 86.94 718 GLY A O 1
ATOM 5573 N N . ALA A 1 719 ? -16.949 17.201 10.988 1.00 90.31 719 ALA A N 1
ATOM 5574 C CA . ALA A 1 719 ? -16.271 15.917 11.170 1.00 90.31 719 ALA A CA 1
ATOM 5575 C C . ALA A 1 719 ? -15.417 15.882 12.450 1.00 90.31 719 ALA A C 1
ATOM 5577 O O . ALA A 1 719 ? -14.734 16.855 12.784 1.00 90.31 719 ALA A O 1
ATOM 5578 N N . ALA A 1 720 ? -15.355 14.713 13.088 1.00 90.69 720 ALA A N 1
ATOM 5579 C CA . ALA A 1 720 ? -14.333 14.393 14.077 1.00 90.69 720 ALA A CA 1
ATOM 5580 C C . ALA A 1 720 ? -13.086 13.860 13.359 1.00 90.69 720 ALA A C 1
ATOM 5582 O O . ALA A 1 720 ? -13.185 12.992 12.489 1.00 90.69 720 ALA A O 1
ATOM 5583 N N . VAL A 1 721 ? -11.905 14.377 13.707 1.00 94.56 721 VAL A N 1
ATOM 5584 C CA . VAL A 1 721 ? -10.655 14.021 13.018 1.00 94.56 721 VAL A CA 1
ATOM 5585 C C . VAL A 1 721 ? -9.609 13.559 14.014 1.00 94.56 721 VAL A C 1
ATOM 5587 O O . VAL A 1 721 ? -9.203 14.314 14.889 1.00 94.56 721 VAL A O 1
ATOM 5590 N N . TRP A 1 722 ? -9.122 12.338 13.843 1.00 96.25 722 TRP A N 1
ATOM 5591 C CA . TRP A 1 722 ? -8.028 11.777 14.617 1.00 96.25 722 TRP A CA 1
ATOM 5592 C C . TRP A 1 722 ? -6.733 11.823 13.811 1.00 96.25 722 TRP A C 1
ATOM 5594 O O . TRP A 1 722 ? -6.676 11.331 12.691 1.00 96.25 722 TRP A O 1
ATOM 5604 N N . VAL A 1 723 ? -5.681 12.414 14.362 1.00 97.38 723 VAL A N 1
ATOM 5605 C CA . VAL A 1 723 ? -4.376 12.552 13.714 1.00 97.38 723 VAL A CA 1
ATOM 5606 C C . VAL A 1 723 ? -3.377 11.656 14.429 1.00 97.38 723 VAL A C 1
ATOM 5608 O O . VAL A 1 723 ? -3.055 11.880 15.597 1.00 97.38 723 VAL A O 1
ATOM 5611 N N . LEU A 1 724 ? -2.887 10.651 13.714 1.00 97.69 724 LEU A N 1
ATOM 5612 C CA . LEU A 1 724 ? -1.842 9.736 14.145 1.00 97.69 724 LEU A CA 1
ATOM 5613 C C . LEU A 1 724 ? -0.548 10.117 13.429 1.00 97.69 724 LEU A C 1
ATOM 5615 O O . LEU A 1 724 ? -0.479 10.111 12.203 1.00 97.69 724 LEU A O 1
ATOM 5619 N N . PHE A 1 725 ? 0.475 10.482 14.191 1.00 97.31 725 PHE A N 1
ATOM 5620 C CA . PHE A 1 725 ? 1.777 10.851 13.647 1.00 97.31 725 PHE A CA 1
ATOM 5621 C C . PHE A 1 725 ? 2.848 9.883 14.130 1.00 97.31 725 PHE A C 1
ATOM 5623 O O . PHE A 1 725 ? 2.911 9.590 15.324 1.00 97.31 725 PHE A O 1
ATOM 5630 N N . PHE A 1 726 ? 3.710 9.448 13.219 1.00 97.00 726 PHE A N 1
ATOM 5631 C CA . PHE A 1 726 ? 4.820 8.534 13.470 1.00 97.00 726 PHE A CA 1
ATOM 5632 C C . PHE A 1 726 ? 6.092 9.164 12.916 1.00 97.00 726 PHE A C 1
ATOM 5634 O O . PHE A 1 726 ? 6.118 9.537 11.747 1.00 97.00 726 PHE A O 1
ATOM 5641 N N . ASP A 1 727 ? 7.137 9.291 13.727 1.00 94.94 727 ASP A N 1
ATOM 5642 C CA . ASP A 1 727 ? 8.394 9.902 13.297 1.00 94.94 727 ASP A CA 1
ATOM 5643 C C . ASP A 1 727 ? 9.545 8.903 13.408 1.00 94.94 727 ASP A C 1
ATOM 5645 O O . ASP A 1 727 ? 10.165 8.802 14.463 1.00 94.94 727 ASP A O 1
ATOM 5649 N N . GLN A 1 728 ? 9.793 8.124 12.345 1.00 95.00 728 GLN A N 1
ATOM 5650 C CA . GLN A 1 728 ? 10.878 7.127 12.288 1.00 95.00 728 GLN A CA 1
ATOM 5651 C C . GLN A 1 728 ? 10.903 6.235 13.547 1.00 95.00 728 GLN A C 1
ATOM 5653 O O . GLN A 1 728 ? 11.859 6.222 14.326 1.00 95.00 728 GLN A O 1
ATOM 5658 N N . VAL A 1 729 ? 9.785 5.549 13.787 1.00 95.31 729 VAL A N 1
ATOM 5659 C CA . VAL A 1 729 ? 9.511 4.787 15.008 1.00 95.31 729 VAL A CA 1
ATOM 5660 C C . VAL A 1 729 ? 10.141 3.396 14.946 1.00 95.31 729 VAL A C 1
ATOM 5662 O O . VAL A 1 729 ? 10.007 2.668 13.967 1.00 95.31 729 VAL A O 1
ATOM 5665 N N . GLY A 1 730 ? 10.768 2.993 16.047 1.00 91.00 730 GLY A N 1
ATOM 5666 C CA . GLY A 1 730 ? 11.429 1.703 16.206 1.00 91.00 730 GLY A CA 1
ATOM 5667 C C . GLY A 1 730 ? 12.601 1.846 17.167 1.00 91.00 730 GLY A C 1
ATOM 5668 O O . GLY A 1 730 ? 12.539 2.623 18.123 1.00 91.00 730 GLY A O 1
ATOM 5669 N N . GLY A 1 731 ? 13.674 1.111 16.898 1.00 91.12 731 GLY A N 1
ATOM 5670 C CA . GLY A 1 731 ? 14.978 1.364 17.492 1.00 91.12 731 GLY A CA 1
ATOM 5671 C C . GLY A 1 731 ? 15.656 2.617 16.927 1.00 91.12 731 GLY A C 1
ATOM 5672 O O . GLY A 1 731 ? 15.263 3.173 15.902 1.00 91.12 731 GLY A O 1
ATOM 5673 N N . VAL A 1 732 ? 16.718 3.054 17.594 1.00 93.12 732 VAL A N 1
ATOM 5674 C CA . VAL A 1 732 ? 17.515 4.230 17.239 1.00 93.12 732 VAL A CA 1
ATOM 5675 C C . VAL A 1 732 ? 18.175 4.033 15.869 1.00 93.12 732 VAL A C 1
ATOM 5677 O O . VAL A 1 732 ? 18.809 3.003 15.619 1.00 93.12 732 VAL A O 1
ATOM 5680 N N . TYR A 1 733 ? 18.070 5.041 14.997 1.00 94.88 733 TYR A N 1
ATOM 5681 C CA . TYR A 1 733 ? 18.641 5.000 13.646 1.00 94.88 733 TYR A CA 1
ATOM 5682 C C . TYR A 1 733 ? 19.240 6.356 13.204 1.00 94.88 733 TYR A C 1
ATOM 5684 O O . TYR A 1 733 ? 18.600 7.102 12.472 1.00 94.88 733 TYR A O 1
ATOM 5692 N N . PRO A 1 734 ? 20.420 6.762 13.703 1.00 94.00 734 PRO A N 1
ATOM 5693 C CA . PRO A 1 734 ? 20.930 8.135 13.642 1.00 94.00 734 PRO A CA 1
ATOM 5694 C C . PRO A 1 734 ? 21.369 8.580 12.245 1.00 94.00 734 PRO A C 1
ATOM 5696 O O . PRO A 1 734 ? 21.473 9.776 12.009 1.00 94.00 734 PRO A O 1
ATOM 5699 N N . GLU A 1 735 ? 21.615 7.647 11.330 1.00 95.69 735 GLU A N 1
ATOM 5700 C CA . GLU A 1 735 ? 22.133 7.924 9.992 1.00 95.69 735 GLU A CA 1
ATOM 5701 C C . GLU A 1 735 ? 21.069 8.508 9.042 1.00 95.69 735 GLU A C 1
ATOM 5703 O O . GLU A 1 735 ? 21.428 9.081 8.011 1.00 95.69 735 GLU A O 1
ATOM 5708 N N . ILE A 1 736 ? 19.781 8.403 9.387 1.00 95.50 736 ILE A N 1
ATOM 5709 C CA . ILE A 1 736 ? 18.657 8.998 8.646 1.00 95.50 736 ILE A CA 1
ATOM 5710 C C . ILE A 1 736 ? 18.043 10.175 9.408 1.00 95.50 736 ILE A C 1
ATOM 5712 O O . ILE A 1 736 ? 18.147 10.250 10.625 1.00 95.50 736 ILE A O 1
ATOM 5716 N N . GLU A 1 737 ? 17.352 11.085 8.731 1.00 95.69 737 GLU A N 1
ATOM 5717 C CA . GLU A 1 737 ? 16.623 12.196 9.371 1.00 95.69 737 GLU A CA 1
ATOM 5718 C C . GLU A 1 737 ? 15.246 12.383 8.722 1.00 95.69 737 GLU A C 1
ATOM 5720 O O . GLU A 1 737 ? 15.102 12.093 7.535 1.00 95.69 737 GLU A O 1
ATOM 5725 N N . PRO A 1 738 ? 14.221 12.852 9.448 1.00 95.44 738 PRO A N 1
ATOM 5726 C CA . PRO A 1 738 ? 12.897 13.038 8.869 1.00 95.44 738 PRO A CA 1
ATOM 5727 C C . PRO A 1 738 ? 12.826 14.314 8.020 1.00 95.44 738 PRO A C 1
ATOM 5729 O O . PRO A 1 738 ? 13.249 15.389 8.445 1.00 95.44 738 PRO A O 1
ATOM 5732 N N . ILE A 1 739 ? 12.230 14.220 6.829 1.00 93.62 739 ILE A N 1
ATOM 5733 C CA . ILE A 1 739 ? 11.951 15.371 5.958 1.00 93.62 739 ILE A CA 1
ATOM 5734 C C . ILE A 1 739 ? 10.441 15.536 5.806 1.00 93.62 739 ILE A C 1
ATOM 5736 O O . ILE A 1 739 ? 9.747 14.616 5.380 1.00 93.62 739 ILE A O 1
ATOM 5740 N N . ALA A 1 740 ? 9.913 16.724 6.103 1.00 92.00 740 ALA A N 1
ATOM 5741 C CA . ALA A 1 740 ? 8.505 17.027 5.862 1.00 92.00 740 ALA A CA 1
ATOM 5742 C C . ALA A 1 740 ? 8.209 17.142 4.350 1.00 92.00 740 ALA A C 1
ATOM 5744 O O . ALA A 1 740 ? 9.005 17.735 3.616 1.00 92.00 740 ALA A O 1
ATOM 5745 N N . PRO A 1 741 ? 7.059 16.641 3.863 1.00 90.44 741 PRO A N 1
ATOM 5746 C CA . PRO A 1 741 ? 6.633 16.873 2.494 1.00 90.44 741 PRO A CA 1
ATOM 5747 C C . PRO A 1 741 ? 6.187 18.329 2.311 1.00 90.44 741 PRO A C 1
ATOM 5749 O O . PRO A 1 741 ? 5.712 18.983 3.244 1.00 90.44 741 PRO A O 1
ATOM 5752 N N . LEU A 1 742 ? 6.306 18.829 1.084 1.00 84.88 742 LEU A N 1
ATOM 5753 C CA . LEU A 1 742 ? 5.943 20.187 0.707 1.00 84.88 742 LEU A CA 1
ATOM 5754 C C . LEU A 1 742 ? 4.456 20.445 0.965 1.00 84.88 742 LEU A C 1
ATOM 5756 O O . LEU A 1 742 ? 3.595 19.740 0.445 1.00 84.88 742 LEU A O 1
ATOM 5760 N N . THR A 1 743 ? 4.166 21.534 1.673 1.00 78.38 743 THR A N 1
ATOM 5761 C CA . THR A 1 743 ? 2.838 22.153 1.739 1.00 78.38 743 THR A CA 1
ATOM 5762 C C . THR A 1 743 ? 2.870 23.513 1.045 1.00 78.38 743 THR A C 1
ATOM 5764 O O . THR A 1 743 ? 3.882 24.212 1.102 1.00 78.38 743 THR A O 1
ATOM 5767 N N . LEU A 1 744 ? 1.753 23.898 0.419 1.00 68.62 744 LEU A N 1
ATOM 5768 C CA . LEU A 1 744 ? 1.516 25.253 -0.098 1.00 68.62 744 LEU A CA 1
ATOM 5769 C C . LEU A 1 744 ? 0.725 26.103 0.898 1.00 68.62 744 LEU A C 1
ATOM 5771 O O . LEU A 1 744 ? 0.041 25.519 1.775 1.00 68.62 744 LEU A O 1
#

Secondary structure (DSSP, 8-state):
-TGGGT--TTS---EEEEEETTHHHHHHHHHHHHHHHHTS-EEEEEES----S-S-GGGSS-EEEEE-TT-HHHHHHHHH-GGGSTT-TTSHHHHHHHTT-EEEEE-SS--SSSSS-TT-SS-B-TTS-BHHHHHHHHHHHHHTT-S-PPPPPPPPPPHHHHHTTSGGGSGGGS-TTPPP-SS--EESSSEEEEEEPPPTTTHHHHSSEEEEEEE--TT-GGGTTSEEEEEE-S-HHHHHHHHHH-EEE---HHHHHHHHTS-----GGGTTEEEE-HHHHHHTSSSSS-EEEEE-S--EEE-SSS-EEEESSPPEE-S-SEEEEEEEEEESSSSEEEEEE-BTTTTBS-S-EEEEE-PPPPP-TTS--S---TTGGG-TTTTT-EEEEEEE-TTSPEEEEEEEEHHHHBS--SEEEESHHHHHHIIIIITTSSHHHHTT-EEEEEEE-TT--S-GGGTTTT--TT-EEEEEEEE-EEEETT--GGGSSS----EEEEEEEEEEE-TTT--EEEEEEEEE-----SS-PPSEEEEHHHHTSBTTT-STTTSEEEEEEEE-HHHHSEEE-TTS-EEEHHHHHHHHHHHHHHHHHHGGGTS-----SSS-HHHHHHHHHHHHHHHHHHHT--HHHHHHHHHH-HHHHHHHHHHHHHHHHHHHHH--S-PPPHHHHTT-----S-TTS-HHHHHHHHHHHHHHHSHHHHHHHHHHHHHHTT-EEEEEEEES-SS--TTEEEEPPP--

Radius of gyration: 29.59 Å; chains: 1; bounding box: 87×59×93 Å

Sequence (744 aa):
GLIANGYVPGSGVPVTLIGYSGGAQMAAGAARLLRHALEAQVDLITLGGVMSGSGWFLDLGHVYHQVGDKDNIQRLGPILFPSRWKIMSLSQWNRALRLGRITHIALGPVCHMEPGGMFDATARLPDGRTHLEQTLDNITRIVAGRFAIPMPPPKRLTNYSYYVASAWNRPEYYPPGVALQGGPYVPLAAWMGRLILPRRDERDAVRGAWLEVHHAPEGCTHLLGQRAKLRWSGDADVQRRVVAVTRDLFFSADAEYSSTTGGTVCPTRLNQWQLVDPLESLAGSRPLDDVMVMLVDAVHLDDGDDPVLRIAREPVQIAGCYYGLVRFIGPLGAERFRAVHFNAASCAFDGPQEELTVPAAVANPEHRAPSSMRDIERSPLNEQGFYIYGSPDASGALVVRALAPRSTLAVRPGRVVAGARDGYRYVRKGAWGDLLPRKGTASSVLVRDRSDTRAEAQAKDDWAEGDRALLIHVFGGVGGQLREEAAKGPIYLGHFAYGEARVVRDALCGDLRFDITYYQVYAHNEDGLVSGAQHWSRYMGDRQFGWLGERPVCDILIRHDAFTSDFTLDDGRQASVLGTLCLHLEVMAQRYRIANGTGCAYVGPANNCAQDSNRALFATLGDVQDAVRDPKAVAAWKERFPEQVERYEHLAQLVRALRPRLQTFGGPRRDWVSNEFSMGSTLEDHPLQQVIMALGSWRMALPRFASDTIVKTFLDNGAAVWVLFFDQVGGVYPEIEPIAPLTL